Protein AF-A0A1V5AS42-F1 (afdb_monomer)

Mean predicted aligned error: 13.85 Å

Solvent-accessible surface area (backbone atoms only — not comparable to full-atom values): 22667 Å² total; per-residue (Å²): 139,63,85,65,64,67,55,50,59,57,48,53,51,51,54,56,49,44,66,59,51,74,73,72,78,83,86,82,83,91,78,86,84,80,90,78,84,86,80,86,88,80,90,75,80,74,76,78,66,80,79,91,78,60,49,42,35,42,33,44,45,57,43,41,49,28,40,27,33,43,39,37,43,82,90,42,30,35,34,40,31,23,5,22,56,87,30,7,66,55,49,45,51,52,40,50,76,68,71,49,76,48,31,61,31,37,35,36,24,42,71,50,51,33,26,42,24,4,38,48,46,31,66,74,74,37,56,57,63,27,38,37,28,37,71,69,86,63,91,47,71,61,44,50,53,39,53,50,50,35,59,78,66,70,37,50,75,43,65,48,45,48,78,41,71,54,86,84,45,99,70,44,48,34,34,28,67,20,19,57,96,75,66,62,86,89,46,64,40,37,26,9,31,20,38,39,41,34,30,78,79,41,30,34,34,41,27,48,36,24,24,50,71,33,43,52,55,48,69,74,43,94,66,87,58,62,19,47,32,28,42,39,17,43,32,24,30,71,63,15,63,45,67,72,50,42,63,54,24,54,29,51,32,32,39,27,42,28,21,73,87,45,92,83,57,51,56,21,73,65,24,56,48,38,42,49,73,63,61,25,50,77,47,38,21,57,69,20,32,38,35,36,41,39,25,70,26,59,41,39,36,56,44,44,70,33,74,81,57,66,75,71,54,65,54,73,88,53,59,38,50,30,62,74,47,76,33,49,61,24,87,76,58,39,80,82,30,31,67,44,20,36,42,27,40,28,23,76,30,92,54,63,42,77,46,44,58,16,29,39,17,47,78,86,68,49,74,76,39,67,40,57,94,43,71,46,40,45,69,30,54,36,35,41,24,41,13,73,75,77,71,56,95,47,36,40,51,66,58,41,92,59,69,85,55,51,72,86,79,49,30,47,33,33,24,42,73,85,68,47,78,50,27,68,46,107

pLDDT: mean 84.41, std 20.63, range [27.09, 98.94]

Radius of gyration: 25.73 Å; Cα contacts (8 Å, |Δi|>4): 982; chains: 1; bounding box: 55×68×89 Å

Secondary structure (DSSP, 8-state):
--TTHHHHHHHHHHHHHHHHHTTS-------PPPP-PPPP-----------TTPPEEEEE---SSS--EEEEETTEEEEE---SGGGHHHHHHHHHHTT-S-BSEEEE-SS-HHHHTTHHHHHHHS-BS-EEE------SHHHHHHHHHHHHTT--EEE--TT-EEEEETTEEEEEEES-SS--SS-SGGG--EEEEEETTEEEEE-TT--HHHHHHHHTSSS----SEEEPGGGG-TTS--HHHHHHH--SEEEE---TT-TT-PSPHHHHHHHHHHT-EEEEHHHHSSEEEEE-SS-EEEEESSSPPPP------S-SEEEEEEE-S-SS-TTT-GGG-EEEEEE-SSS-EE-TT-EEE-TT--EEEE--S-EE-TT-EEEEESS-----SSEEE---SS--S-TTT--EEEE-TTS-EEEEE-

Sequence (426 aa):
MGQGEVSVIARVAFIILFVIAAALSGCVENQAPQSNSVQKDDISAISHAANPADNLTVHFVDVGQGDSILVQFAGKNILVDGGESDMGSRVVSYLKSHNVSSLDLVVSTHPHSDHIGGLVAVLKSIPVRQVLDSGEPHISQTFENFLTLIEQKDIPFKVAKRGQVINLDPLLKIEVLNPPKAHFKDDLNDNSVVLRVTYGNVSFLLTGDAEKEAENSLLSSNYGLDSDVLKVGHHGSSSSSTSAFLQVVSPEVSVIEVGKGNDYGHPSSATLKALKNAGSAVYRTDLNGNIVVTTDGTNYFVTVQKGTAAPIVTPTPTALVSISATQFNAPGDDRANLNGEWVRVTNSGLRPIVIASWTLSDDSNQPVYEFPQFTLGSGASVTVFTGKGRDSADKLYMGRSSPIWNNDHDTAILKDVNGRIVSQRS

Structure (mmCIF, N/CA/C/O backbone):
data_AF-A0A1V5AS42-F1
#
_entry.id   AF-A0A1V5AS42-F1
#
loop_
_atom_site.group_PDB
_atom_site.id
_atom_site.type_symbol
_atom_site.label_atom_id
_atom_site.label_alt_id
_atom_site.label_comp_id
_atom_site.label_asym_id
_atom_site.label_entity_id
_atom_site.label_seq_id
_atom_site.pdbx_PDB_ins_code
_atom_site.Cartn_x
_atom_site.Cartn_y
_atom_site.Cartn_z
_atom_site.occupancy
_atom_site.B_iso_or_equiv
_atom_site.auth_seq_id
_atom_site.auth_comp_id
_atom_site.auth_asym_id
_atom_site.auth_atom_id
_atom_site.pdbx_PDB_model_num
ATOM 1 N N . MET A 1 1 ? -6.551 9.593 47.734 1.00 43.94 1 MET A N 1
ATOM 2 C CA . MET A 1 1 ? -5.957 8.703 46.716 1.00 43.94 1 MET A CA 1
ATOM 3 C C . MET A 1 1 ? -6.885 7.512 46.599 1.00 43.94 1 MET A C 1
ATOM 5 O O . MET A 1 1 ? -7.015 6.752 47.550 1.00 43.94 1 MET A O 1
ATOM 9 N N . GLY A 1 2 ? -7.731 7.547 45.571 1.00 35.97 2 GLY A N 1
ATOM 10 C CA . GLY A 1 2 ? -8.994 6.813 45.517 1.00 35.97 2 GLY A CA 1
ATOM 11 C C . GLY A 1 2 ? -8.848 5.419 44.920 1.00 35.97 2 GLY A C 1
ATOM 12 O O . GLY A 1 2 ? -8.007 5.187 44.059 1.00 35.97 2 GLY A O 1
ATOM 13 N N . GLN A 1 3 ? -9.733 4.515 45.336 1.00 33.62 3 GLN A N 1
ATOM 14 C CA . GLN A 1 3 ? -9.816 3.112 44.907 1.00 33.62 3 GLN A CA 1
ATOM 15 C C . GLN A 1 3 ? -10.005 2.890 43.384 1.00 33.62 3 GLN A C 1
ATOM 17 O O . GLN A 1 3 ? -10.060 1.747 42.943 1.00 33.62 3 GLN A O 1
ATOM 22 N N . GLY A 1 4 ? -10.071 3.954 42.575 1.00 33.25 4 GLY A N 1
ATOM 23 C CA . GLY A 1 4 ? -10.136 3.887 41.112 1.00 33.25 4 GLY A CA 1
ATOM 24 C C . GLY A 1 4 ? -8.785 3.649 40.425 1.00 33.25 4 GLY A C 1
ATOM 25 O O . GLY A 1 4 ? -8.743 2.926 39.436 1.00 33.25 4 GLY A O 1
ATOM 26 N N . GLU A 1 5 ? -7.673 4.167 40.958 1.00 38.62 5 GLU A N 1
ATOM 27 C CA . GLU A 1 5 ? -6.349 4.047 40.305 1.00 38.62 5 GLU A CA 1
ATOM 28 C C . GLU A 1 5 ? -5.779 2.621 40.386 1.00 38.62 5 GLU A C 1
ATOM 30 O O . GLU A 1 5 ? -5.150 2.135 39.448 1.00 38.62 5 GLU A O 1
ATOM 35 N N . VAL A 1 6 ? -6.083 1.896 41.467 1.00 38.84 6 VAL A N 1
ATOM 36 C CA . VAL A 1 6 ? -5.658 0.496 41.653 1.00 38.84 6 VAL A CA 1
ATOM 37 C C . VAL A 1 6 ? -6.405 -0.456 40.698 1.00 38.84 6 VAL A C 1
ATOM 39 O O . VAL A 1 6 ? -5.880 -1.507 40.337 1.00 38.84 6 VAL A O 1
ATOM 42 N N . SER A 1 7 ? -7.601 -0.078 40.223 1.00 46.75 7 SER A N 1
ATOM 43 C CA . SER A 1 7 ? -8.402 -0.893 39.296 1.00 46.75 7 SER A CA 1
ATOM 44 C C . SER A 1 7 ? -7.942 -0.799 37.839 1.00 46.75 7 SER A C 1
ATOM 46 O O . SER A 1 7 ? -8.208 -1.728 37.079 1.00 46.75 7 SER A O 1
ATOM 48 N N . VAL A 1 8 ? -7.307 0.300 37.426 1.00 42.72 8 VAL A N 1
ATOM 49 C CA . VAL A 1 8 ? -6.872 0.495 36.031 1.00 42.72 8 VAL A CA 1
ATOM 50 C C . VAL A 1 8 ? -5.552 -0.234 35.788 1.00 42.72 8 VAL A C 1
ATOM 52 O O . VAL A 1 8 ? -5.461 -1.036 34.864 1.00 42.72 8 VAL A O 1
ATOM 55 N N . ILE A 1 9 ? -4.584 -0.092 36.700 1.00 45.53 9 ILE A N 1
ATOM 56 C CA . ILE A 1 9 ? -3.280 -0.772 36.613 1.00 45.53 9 ILE A CA 1
ATOM 57 C C . ILE A 1 9 ? -3.443 -2.304 36.618 1.00 45.53 9 ILE A C 1
ATOM 59 O O . ILE A 1 9 ? -2.766 -3.002 35.867 1.00 45.53 9 ILE A O 1
ATOM 63 N N . ALA A 1 10 ? -4.387 -2.839 37.400 1.00 38.91 10 ALA A N 1
ATOM 64 C CA . ALA A 1 10 ? -4.675 -4.275 37.429 1.00 38.91 10 ALA A CA 1
ATOM 65 C C . ALA A 1 10 ? -5.342 -4.797 36.139 1.00 38.91 10 ALA A C 1
ATOM 67 O O . ALA A 1 10 ? -5.111 -5.944 35.760 1.00 38.91 10 ALA A O 1
ATOM 68 N N . ARG A 1 11 ? -6.142 -3.968 35.449 1.00 50.03 11 ARG A N 1
ATOM 69 C CA . ARG A 1 11 ? -6.795 -4.321 34.174 1.00 50.03 11 ARG A CA 1
ATOM 70 C C . ARG A 1 11 ? -5.827 -4.235 32.998 1.00 50.03 11 ARG A C 1
ATOM 72 O O . ARG A 1 11 ? -5.788 -5.155 32.193 1.00 50.03 11 ARG A O 1
ATOM 79 N N . VAL A 1 12 ? -4.981 -3.206 32.962 1.00 47.94 12 VAL A N 1
ATOM 80 C CA . VAL A 1 12 ? -3.913 -3.060 31.960 1.00 47.94 12 VAL A CA 1
ATOM 81 C C . VAL A 1 12 ? -2.881 -4.181 32.101 1.00 47.94 12 VAL A C 1
ATOM 83 O O . VAL A 1 12 ? -2.495 -4.781 31.104 1.00 47.94 12 VAL A O 1
ATOM 86 N N . ALA A 1 13 ? -2.512 -4.561 33.329 1.00 47.81 13 ALA A N 1
ATOM 87 C CA . ALA A 1 13 ? -1.644 -5.715 33.559 1.00 47.81 13 ALA A CA 1
ATOM 88 C C . ALA A 1 13 ? -2.272 -7.031 33.067 1.00 47.81 13 ALA A C 1
ATOM 90 O O . ALA A 1 13 ? -1.556 -7.848 32.501 1.00 47.81 13 ALA A O 1
ATOM 91 N N . PHE A 1 14 ? -3.588 -7.230 33.226 1.00 47.56 14 PHE A N 1
ATOM 92 C CA . PHE A 1 14 ? -4.296 -8.417 32.723 1.00 47.56 14 PHE A CA 1
ATOM 93 C C . PHE A 1 14 ? -4.401 -8.445 31.192 1.00 47.56 14 PHE A C 1
ATOM 95 O O . PHE A 1 14 ? -4.212 -9.500 30.590 1.00 47.56 14 PHE A O 1
ATOM 102 N N . ILE A 1 15 ? -4.645 -7.291 30.565 1.00 50.91 15 ILE A N 1
ATOM 103 C CA . ILE A 1 15 ? -4.723 -7.143 29.105 1.00 50.91 15 ILE A CA 1
ATOM 104 C C . ILE A 1 15 ? -3.337 -7.355 28.469 1.00 50.91 15 ILE A C 1
ATOM 106 O O . ILE A 1 15 ? -3.217 -8.117 27.512 1.00 50.91 15 ILE A O 1
ATOM 110 N N . ILE A 1 16 ? -2.267 -6.802 29.058 1.00 48.16 16 ILE A N 1
ATOM 111 C CA . ILE A 1 16 ? -0.875 -7.049 28.630 1.00 48.16 16 ILE A CA 1
ATOM 112 C C . ILE A 1 16 ? -0.485 -8.524 28.839 1.00 48.16 16 ILE A C 1
ATOM 114 O O . ILE A 1 16 ? 0.155 -9.120 27.970 1.00 48.16 16 ILE A O 1
ATOM 118 N N . LEU A 1 17 ? -0.913 -9.159 29.940 1.00 44.44 17 LEU A N 1
ATOM 119 C CA . LEU A 1 17 ? -0.687 -10.594 30.165 1.00 44.44 17 LEU A CA 1
ATOM 120 C C . LEU A 1 17 ? -1.389 -11.464 29.107 1.00 44.44 17 LEU A C 1
ATOM 122 O O . LEU A 1 17 ? -0.893 -12.541 28.777 1.00 44.44 17 LEU A O 1
ATOM 126 N N . PHE A 1 18 ? -2.516 -11.005 28.552 1.00 47.75 18 PHE A N 1
ATOM 127 C CA . PHE A 1 18 ? -3.263 -11.732 27.525 1.00 47.75 18 PHE A CA 1
ATOM 128 C C . PHE A 1 18 ? -2.613 -11.643 26.137 1.00 47.75 18 PHE A C 1
ATOM 130 O O . PHE A 1 18 ? -2.612 -12.640 25.413 1.00 47.75 18 PHE A O 1
ATOM 137 N N . VAL A 1 19 ? -1.967 -10.518 25.797 1.00 47.06 19 VAL A N 1
ATOM 138 C CA . VAL A 1 19 ? -1.119 -10.417 24.588 1.00 47.06 19 VAL A CA 1
ATOM 139 C C . VAL A 1 19 ? 0.030 -11.433 24.651 1.00 47.06 19 VAL A C 1
ATOM 141 O O . VAL A 1 19 ? 0.346 -12.083 23.655 1.00 47.06 19 VAL A O 1
ATOM 144 N N . ILE A 1 20 ? 0.583 -11.670 25.846 1.00 44.34 20 ILE A N 1
ATOM 145 C CA . ILE A 1 20 ? 1.614 -12.694 26.078 1.00 44.34 20 ILE A CA 1
ATOM 146 C C . ILE A 1 20 ? 1.019 -14.119 26.046 1.00 44.34 20 ILE A C 1
ATOM 148 O O . ILE A 1 20 ? 1.630 -15.032 25.488 1.00 44.34 20 ILE A O 1
ATOM 152 N N . ALA A 1 21 ? -0.183 -14.339 26.592 1.00 38.66 21 ALA A N 1
ATOM 153 C CA . ALA A 1 21 ? -0.819 -15.662 26.648 1.00 38.66 21 ALA A CA 1
ATOM 154 C C . ALA A 1 21 ? -1.347 -16.157 25.285 1.00 38.66 21 ALA A C 1
ATOM 156 O O . ALA A 1 21 ? -1.275 -17.353 24.991 1.00 38.66 21 ALA A O 1
ATOM 157 N N . ALA A 1 22 ? -1.807 -15.256 24.411 1.00 43.84 22 ALA A N 1
ATOM 158 C CA . ALA A 1 22 ? -2.235 -15.592 23.049 1.00 43.84 22 ALA A CA 1
ATOM 159 C C . ALA A 1 22 ? -1.076 -16.068 22.142 1.00 43.84 22 ALA A C 1
ATOM 161 O O . ALA A 1 22 ? -1.319 -16.628 21.070 1.00 43.84 22 ALA A O 1
ATOM 162 N N . ALA A 1 23 ? 0.182 -15.903 22.574 1.00 43.56 23 ALA A N 1
ATOM 163 C CA . ALA A 1 23 ? 1.375 -16.350 21.856 1.00 43.56 23 ALA A CA 1
ATOM 164 C C . ALA A 1 23 ? 1.812 -17.798 22.172 1.00 43.56 23 ALA A C 1
ATOM 166 O O . ALA A 1 23 ? 2.726 -18.297 21.513 1.00 43.56 23 ALA A O 1
ATOM 167 N N . LEU A 1 24 ? 1.188 -18.491 23.139 1.00 36.09 24 LEU A N 1
ATOM 168 C CA . LEU A 1 24 ? 1.712 -19.761 23.681 1.00 36.09 24 LEU A CA 1
ATOM 169 C C . LEU A 1 24 ? 0.780 -20.985 23.612 1.00 36.09 24 LEU A C 1
ATOM 171 O O . LEU A 1 24 ? 1.197 -22.067 24.020 1.00 36.09 24 LEU A O 1
ATOM 175 N N . SER A 1 25 ? -0.420 -20.885 23.036 1.00 38.59 25 SER A N 1
ATOM 176 C CA . SER A 1 25 ? -1.342 -22.032 22.939 1.00 38.59 25 SER A CA 1
ATOM 177 C C . SER A 1 25 ? -1.680 -22.371 21.491 1.00 38.59 25 SER A C 1
ATOM 179 O O . SER A 1 25 ? -2.614 -21.831 20.904 1.00 38.59 25 SER A O 1
ATOM 181 N N . GLY A 1 26 ? -0.903 -23.290 20.919 1.00 35.97 26 GLY A N 1
ATOM 182 C CA . GLY A 1 26 ? -1.102 -23.817 19.571 1.00 35.97 26 GLY A CA 1
ATOM 183 C C . GLY A 1 26 ? -0.400 -25.154 19.354 1.00 35.97 26 GLY A C 1
ATOM 184 O O . GLY A 1 26 ? 0.320 -25.304 18.376 1.00 35.97 26 GLY A O 1
ATOM 185 N N . CYS A 1 27 ? -0.586 -26.110 20.266 1.00 33.44 27 CYS A N 1
ATOM 186 C CA . CYS A 1 27 ? -0.251 -27.515 20.037 1.00 33.44 27 CYS A CA 1
ATOM 187 C C . CYS A 1 27 ? -1.542 -28.329 20.129 1.00 33.44 27 CYS A C 1
ATOM 189 O O . CYS A 1 27 ? -2.060 -28.522 21.226 1.00 33.44 27 CYS A O 1
ATOM 191 N N . VAL A 1 28 ? -2.054 -28.801 18.992 1.00 35.50 28 VAL A N 1
ATOM 192 C CA . VAL A 1 28 ? -2.983 -29.936 18.947 1.00 35.50 28 VAL A CA 1
ATOM 193 C C . VAL A 1 28 ? -2.530 -30.884 17.842 1.00 35.50 28 VAL A C 1
ATOM 195 O O . VAL A 1 28 ? -2.036 -30.482 16.792 1.00 35.50 28 VAL A O 1
ATOM 198 N N . GLU A 1 29 ? -2.642 -32.152 18.198 1.00 30.98 29 GLU A N 1
ATOM 199 C CA . GLU A 1 29 ? -1.989 -33.344 17.693 1.00 30.98 29 GLU A CA 1
ATOM 200 C C . GLU A 1 29 ? -2.664 -33.911 16.434 1.00 30.98 29 GLU A C 1
ATOM 202 O O . GLU A 1 29 ? -3.887 -33.901 16.293 1.00 30.98 29 GLU A O 1
ATOM 207 N N . ASN A 1 30 ? -1.834 -34.397 15.507 1.00 31.58 30 ASN A N 1
ATOM 208 C CA . ASN A 1 30 ? -2.227 -34.990 14.230 1.00 31.58 30 ASN A CA 1
ATOM 209 C C . ASN A 1 30 ? -2.940 -36.337 14.422 1.00 31.58 30 ASN A C 1
ATOM 211 O O . ASN A 1 30 ? -2.377 -37.257 15.014 1.00 31.58 30 ASN A O 1
ATOM 215 N N . GLN A 1 31 ? -4.098 -36.511 13.782 1.00 29.38 31 GLN A N 1
ATOM 216 C CA . GLN A 1 31 ? -4.595 -37.832 13.391 1.00 29.38 31 GLN A CA 1
ATOM 217 C C . GLN A 1 31 ? -4.748 -37.904 11.870 1.00 29.38 31 GLN A C 1
ATOM 219 O O . GLN A 1 31 ? -5.350 -37.036 11.242 1.00 29.38 31 GLN A O 1
ATOM 224 N N . ALA A 1 32 ? -4.153 -38.943 11.285 1.00 31.83 32 ALA A N 1
ATOM 225 C CA . ALA A 1 32 ? -4.160 -39.214 9.853 1.00 31.83 32 ALA A CA 1
ATOM 226 C C . ALA A 1 32 ? -5.548 -39.680 9.369 1.00 31.83 32 ALA A C 1
ATOM 228 O O . ALA A 1 32 ? -6.155 -40.522 10.037 1.00 31.83 32 ALA A O 1
ATOM 229 N N . PRO A 1 33 ? -6.033 -39.248 8.190 1.00 31.05 33 PRO A N 1
ATOM 230 C CA . PRO A 1 33 ? -7.184 -39.874 7.563 1.00 31.05 33 PRO A CA 1
ATOM 231 C C . PRO A 1 33 ? -6.770 -41.051 6.674 1.00 31.05 33 PRO A C 1
ATOM 233 O O . PRO A 1 33 ? -5.814 -40.987 5.899 1.00 31.05 33 PRO A O 1
ATOM 236 N N . GLN A 1 34 ? -7.536 -42.131 6.806 1.00 27.09 34 GLN A N 1
ATOM 237 C CA . GLN A 1 34 ? -7.443 -43.354 6.023 1.00 27.09 34 GLN A CA 1
ATOM 238 C C . GLN A 1 34 ? -7.807 -43.145 4.547 1.00 27.09 34 GLN A C 1
ATOM 240 O O . GLN A 1 34 ? -8.656 -42.328 4.193 1.00 27.09 34 GLN A O 1
ATOM 245 N N . SER A 1 35 ? -7.173 -43.957 3.702 1.00 29.48 35 SER A N 1
ATOM 246 C CA . SER A 1 35 ? -7.423 -44.089 2.271 1.00 29.48 35 SER A CA 1
ATOM 247 C C . SER A 1 35 ? -8.851 -44.539 1.972 1.00 29.48 35 SER A C 1
ATOM 249 O O . SER A 1 35 ? -9.270 -45.579 2.477 1.00 29.48 35 SER A O 1
ATOM 251 N N . ASN A 1 36 ? -9.537 -43.851 1.060 1.00 28.59 36 ASN A N 1
ATOM 252 C CA . ASN A 1 36 ? -10.629 -44.439 0.293 1.00 28.59 36 ASN A CA 1
ATOM 253 C C . ASN A 1 36 ? -10.510 -44.058 -1.186 1.00 28.59 36 ASN A C 1
ATOM 255 O O . ASN A 1 36 ? -10.116 -42.953 -1.551 1.00 28.59 36 ASN A O 1
ATOM 259 N N . SER A 1 37 ? -10.789 -45.063 -2.004 1.00 28.92 37 SER A N 1
ATOM 260 C CA . SER A 1 37 ? -10.569 -45.194 -3.439 1.00 28.92 37 SER A CA 1
ATOM 261 C C . SER A 1 37 ? -11.305 -44.164 -4.296 1.00 28.92 37 SER A C 1
ATOM 263 O O . SER A 1 37 ? -12.504 -43.953 -4.135 1.00 28.92 37 SER A O 1
ATOM 265 N N . VAL A 1 38 ? -10.584 -43.614 -5.274 1.00 28.14 38 VAL A N 1
ATOM 266 C CA . VAL A 1 38 ? -11.088 -42.739 -6.340 1.00 28.14 38 VAL A CA 1
ATOM 267 C C . VAL A 1 38 ? -11.953 -43.545 -7.313 1.00 28.14 38 VAL A C 1
ATOM 269 O O . VAL A 1 38 ? -11.453 -44.460 -7.969 1.00 28.14 38 VAL A O 1
ATOM 272 N N . GLN A 1 39 ? -13.230 -43.179 -7.444 1.00 28.38 39 GLN A N 1
ATOM 273 C CA . GLN A 1 39 ? -14.024 -43.500 -8.629 1.00 28.38 39 GLN A CA 1
ATOM 274 C C . GLN A 1 39 ? -13.861 -42.367 -9.649 1.00 28.38 39 GLN A C 1
ATOM 276 O O . GLN A 1 39 ? -14.034 -41.193 -9.332 1.00 28.38 39 GLN A O 1
ATOM 281 N N . LYS A 1 40 ? -13.447 -42.763 -10.855 1.00 34.66 40 LYS A N 1
ATOM 282 C CA . LYS A 1 40 ? -13.409 -41.963 -12.081 1.00 34.66 40 LYS A CA 1
ATOM 283 C C . LYS A 1 40 ? -14.827 -41.541 -12.486 1.00 34.66 40 LYS A C 1
ATOM 285 O O . LYS A 1 40 ? -15.755 -42.306 -12.252 1.00 34.66 40 LYS A O 1
ATOM 290 N N . ASP A 1 41 ? -14.886 -40.393 -13.163 1.00 31.12 41 ASP A N 1
ATOM 291 C CA . ASP A 1 41 ? -15.966 -39.872 -14.025 1.00 31.12 41 ASP A CA 1
ATOM 292 C C . ASP A 1 41 ? -16.677 -38.626 -13.464 1.00 31.12 41 ASP A C 1
ATOM 294 O O . ASP A 1 41 ? -17.671 -38.708 -12.757 1.00 31.12 41 ASP A O 1
ATOM 298 N N . ASP A 1 42 ? -16.086 -37.453 -13.723 1.00 28.92 42 ASP A N 1
ATOM 299 C CA . ASP A 1 42 ? -16.670 -36.420 -14.599 1.00 28.92 42 ASP A CA 1
ATOM 300 C C . ASP A 1 42 ? -15.763 -35.180 -14.602 1.00 28.92 42 ASP A C 1
ATOM 302 O O . ASP A 1 42 ? -15.868 -34.249 -13.803 1.00 28.92 42 ASP A O 1
ATOM 306 N N . ILE A 1 43 ? -14.808 -35.191 -15.534 1.00 36.59 43 ILE A N 1
ATOM 307 C CA . ILE A 1 43 ? -13.952 -34.049 -15.855 1.00 36.59 43 ILE A CA 1
ATOM 308 C C . ILE A 1 43 ? -14.743 -33.155 -16.815 1.00 36.59 43 ILE A C 1
ATOM 310 O O . ILE A 1 43 ? -14.474 -33.108 -18.012 1.00 36.59 43 ILE A O 1
ATOM 314 N N . SER A 1 44 ? -15.729 -32.429 -16.293 1.00 31.20 44 SER A N 1
ATOM 315 C CA . SER A 1 44 ? -16.137 -31.164 -16.900 1.00 31.20 44 SER A CA 1
ATOM 316 C C . SER A 1 44 ? -15.293 -30.077 -16.250 1.00 31.20 44 SER A C 1
ATOM 318 O O . SER A 1 44 ? -15.633 -29.542 -15.194 1.00 31.20 44 SER A O 1
ATOM 320 N N . ALA A 1 45 ? -14.142 -29.807 -16.861 1.00 35.19 45 ALA A N 1
ATOM 321 C CA . ALA A 1 45 ? -13.315 -28.656 -16.556 1.00 35.19 45 ALA A CA 1
ATOM 322 C C . ALA A 1 45 ? -14.143 -27.381 -16.776 1.00 35.19 45 ALA A C 1
ATOM 324 O O . ALA A 1 45 ? -14.202 -26.835 -17.874 1.00 35.19 45 ALA A O 1
ATOM 325 N N . ILE A 1 46 ? -14.802 -26.911 -15.718 1.00 32.53 46 ILE A N 1
ATOM 326 C CA . ILE A 1 46 ? -15.268 -25.535 -15.637 1.00 32.53 46 ILE A CA 1
ATOM 327 C C . ILE A 1 46 ? -14.001 -24.723 -15.406 1.00 32.53 46 ILE A C 1
ATOM 329 O O . ILE A 1 46 ? -13.553 -24.537 -14.275 1.00 32.53 46 ILE A O 1
ATOM 333 N N . SER A 1 47 ? -13.394 -24.284 -16.505 1.00 31.62 47 SER A N 1
ATOM 334 C CA . SER A 1 47 ? -12.503 -23.138 -16.502 1.00 31.62 47 SER A CA 1
ATOM 335 C C . SER A 1 47 ? -13.254 -21.978 -15.846 1.00 31.62 47 SER A C 1
ATOM 337 O O . SER A 1 47 ? -14.044 -21.295 -16.497 1.00 31.62 47 SER A O 1
ATOM 339 N N . HIS A 1 48 ? -13.038 -21.762 -14.550 1.00 32.78 48 HIS A N 1
ATOM 340 C CA . HIS A 1 48 ? -13.308 -20.474 -13.925 1.00 32.78 48 HIS A CA 1
ATOM 341 C C . HIS A 1 48 ? -12.257 -19.500 -14.461 1.00 32.78 48 HIS A C 1
ATOM 343 O O . HIS A 1 48 ? -11.276 -19.173 -13.800 1.00 32.78 48 HIS A O 1
ATOM 349 N N . ALA A 1 49 ? -12.443 -19.084 -15.714 1.00 33.84 49 ALA A N 1
ATOM 350 C CA . ALA A 1 49 ? -11.965 -17.789 -16.147 1.00 33.84 49 ALA A CA 1
ATOM 351 C C . ALA A 1 49 ? -12.578 -16.766 -15.182 1.00 33.84 49 ALA A C 1
ATOM 353 O O . ALA A 1 49 ? -13.777 -16.834 -14.898 1.00 33.84 49 ALA A O 1
ATOM 354 N N . ALA A 1 50 ? -11.738 -15.900 -14.615 1.00 31.16 50 ALA A N 1
ATOM 355 C CA . ALA A 1 50 ? -12.149 -14.847 -13.699 1.00 31.16 50 ALA A CA 1
ATOM 356 C C . ALA A 1 50 ? -13.381 -14.122 -14.254 1.00 31.16 50 ALA A C 1
ATOM 358 O O . ALA A 1 50 ? -13.386 -13.724 -15.418 1.00 31.16 50 ALA A O 1
ATOM 359 N N . ASN A 1 51 ? -14.423 -13.963 -13.441 1.00 36.75 51 ASN A N 1
ATOM 360 C CA . ASN A 1 51 ? -15.512 -13.070 -13.800 1.00 36.75 51 ASN A CA 1
ATOM 361 C C . ASN A 1 51 ? -14.999 -11.638 -13.526 1.00 36.75 51 ASN A C 1
ATOM 363 O O . ASN A 1 51 ? -14.837 -11.300 -12.353 1.00 36.75 51 ASN A O 1
ATOM 367 N N . PRO A 1 52 ? -14.678 -10.805 -14.537 1.00 44.19 52 PRO A N 1
ATOM 368 C CA . PRO A 1 52 ? -13.972 -9.530 -14.358 1.00 44.19 52 PRO A CA 1
ATOM 369 C C . PRO A 1 52 ? -14.928 -8.392 -13.947 1.00 44.19 52 PRO A C 1
ATOM 371 O O . PRO A 1 52 ? -14.948 -7.329 -14.561 1.00 44.19 52 PRO A O 1
ATOM 374 N N . ALA A 1 53 ? -15.796 -8.624 -12.959 1.00 55.50 53 ALA A N 1
ATOM 375 C CA . ALA A 1 53 ? -16.862 -7.679 -12.610 1.00 55.50 53 ALA A CA 1
ATOM 376 C C . ALA A 1 53 ? -16.551 -6.786 -11.397 1.00 55.50 53 ALA A C 1
ATOM 378 O O . ALA A 1 53 ? -17.104 -5.690 -11.312 1.00 55.50 53 ALA A O 1
ATOM 379 N N . ASP A 1 54 ? -15.672 -7.214 -10.486 1.00 77.19 54 ASP A N 1
ATOM 380 C CA . ASP A 1 54 ? -15.379 -6.460 -9.268 1.00 77.19 54 ASP A CA 1
ATOM 381 C C . ASP A 1 54 ? -14.045 -5.719 -9.383 1.00 77.19 54 ASP A C 1
ATOM 383 O O . ASP A 1 54 ? -12.978 -6.314 -9.551 1.00 77.19 54 ASP A O 1
ATOM 387 N N . ASN A 1 55 ? -14.116 -4.394 -9.275 1.00 92.00 55 ASN A N 1
ATOM 388 C CA . ASN A 1 55 ? -12.933 -3.560 -9.126 1.00 92.00 55 ASN A CA 1
ATOM 389 C C . ASN A 1 55 ? -12.435 -3.627 -7.677 1.00 92.00 55 ASN A C 1
ATOM 391 O O . ASN A 1 55 ? -13.232 -3.615 -6.736 1.00 92.00 55 ASN A O 1
ATOM 395 N N . LEU A 1 56 ? -11.115 -3.616 -7.497 1.00 97.00 56 LEU A N 1
ATOM 396 C CA . LEU A 1 56 ? -10.496 -3.272 -6.219 1.00 97.00 56 LEU A CA 1
ATOM 397 C C . LEU A 1 56 ? -10.423 -1.747 -6.125 1.00 97.00 56 LEU A C 1
ATOM 399 O O . LEU A 1 56 ? -9.852 -1.099 -7.006 1.00 97.00 56 LEU A O 1
ATOM 403 N N . THR A 1 57 ? -10.972 -1.174 -5.056 1.00 98.19 57 THR A N 1
ATOM 404 C CA . THR A 1 57 ? -10.809 0.248 -4.735 1.00 98.19 57 THR A CA 1
ATOM 405 C C . THR A 1 57 ? -10.043 0.415 -3.429 1.00 98.19 57 THR A C 1
ATOM 407 O O . THR A 1 57 ? -10.358 -0.205 -2.414 1.00 98.19 57 THR A O 1
ATOM 410 N N . VAL A 1 58 ? -9.018 1.265 -3.454 1.00 98.81 58 VAL A N 1
ATOM 411 C CA . VAL A 1 58 ? -8.210 1.637 -2.287 1.00 98.81 58 VAL A CA 1
ATOM 412 C C . VAL A 1 58 ? -8.345 3.139 -2.085 1.00 98.81 58 VAL A C 1
ATOM 414 O O . VAL A 1 58 ? -7.921 3.935 -2.925 1.00 98.81 58 VAL A O 1
ATOM 417 N N . HIS A 1 59 ? -8.987 3.519 -0.988 1.00 98.81 59 HIS A N 1
ATOM 418 C CA . HIS A 1 59 ? -9.328 4.890 -0.639 1.00 98.81 59 HIS A CA 1
ATOM 419 C C . HIS A 1 59 ? -8.403 5.362 0.476 1.00 98.81 59 HIS A C 1
ATOM 421 O O . HIS A 1 59 ? -8.501 4.857 1.586 1.00 98.81 59 HIS A O 1
ATOM 427 N N . PHE A 1 60 ? -7.567 6.351 0.196 1.00 98.88 60 PHE A N 1
ATOM 428 C CA . PHE A 1 60 ? -6.758 7.067 1.177 1.00 98.88 60 PHE A CA 1
ATOM 429 C C . PHE A 1 60 ? -7.564 8.282 1.641 1.00 98.88 60 PHE A C 1
ATOM 431 O O . PHE A 1 60 ? -7.806 9.219 0.864 1.00 98.88 60 PHE A O 1
ATOM 438 N N . VAL A 1 61 ? -8.089 8.217 2.861 1.00 98.75 61 VAL A N 1
ATOM 439 C CA . VAL A 1 61 ? -9.080 9.167 3.367 1.00 98.75 61 VAL A CA 1
ATOM 440 C C . VAL A 1 61 ? -8.363 10.375 3.964 1.00 98.75 61 VAL A C 1
ATOM 442 O O . VAL A 1 61 ? -7.498 10.251 4.818 1.00 98.75 61 VAL A O 1
ATOM 445 N N . ASP A 1 62 ? -8.759 11.581 3.554 1.00 98.31 62 ASP A N 1
ATOM 446 C CA . ASP A 1 62 ? -8.264 12.833 4.136 1.00 98.31 62 ASP A CA 1
ATOM 447 C C . ASP A 1 62 ? -8.810 12.992 5.563 1.00 98.31 62 ASP A C 1
ATOM 449 O O . ASP A 1 62 ? -9.885 13.568 5.778 1.00 98.31 62 ASP A O 1
ATOM 453 N N . VAL A 1 63 ? -8.058 12.449 6.520 1.00 98.19 63 VAL A N 1
ATOM 454 C CA . VAL A 1 63 ? -8.234 12.571 7.973 1.00 98.19 63 VAL A CA 1
ATOM 455 C C . VAL A 1 63 ? -7.303 13.632 8.571 1.00 98.19 63 VAL A C 1
ATOM 457 O O . VAL A 1 63 ? -7.083 13.666 9.772 1.00 98.19 63 VAL A O 1
ATOM 460 N N . GLY A 1 64 ? -6.757 14.545 7.763 1.00 96.12 64 GLY A N 1
ATOM 461 C CA . GLY A 1 64 ? -5.726 15.462 8.243 1.00 96.12 64 GLY A CA 1
ATOM 462 C C . GLY A 1 64 ? -4.411 14.728 8.504 1.00 96.12 64 GLY A C 1
ATOM 463 O O . GLY A 1 64 ? -3.896 14.080 7.598 1.00 96.12 64 GLY A O 1
ATOM 464 N N . GLN A 1 65 ? -3.840 14.897 9.698 1.00 95.69 65 GLN A N 1
ATOM 465 C CA . GLN A 1 65 ? -2.640 14.163 10.099 1.00 95.69 65 GLN A CA 1
ATOM 466 C C . GLN A 1 65 ? -3.037 12.760 10.575 1.00 95.69 65 GLN A C 1
ATOM 468 O O . GLN A 1 65 ? -3.941 12.640 11.401 1.00 95.69 65 GLN A O 1
ATOM 473 N N . GLY A 1 66 ? -2.375 11.737 10.036 1.00 97.06 66 GLY A N 1
ATOM 474 C CA . GLY A 1 66 ? -2.689 10.333 10.288 1.00 97.06 66 GLY A CA 1
ATOM 475 C C . GLY A 1 66 ? -3.074 9.562 9.030 1.00 97.06 66 GLY A C 1
ATOM 476 O O . GLY A 1 66 ? -3.185 10.137 7.943 1.00 97.06 66 GLY A O 1
ATOM 477 N N . ASP A 1 67 ? -3.313 8.266 9.209 1.00 98.75 67 ASP A N 1
ATOM 478 C CA . ASP A 1 67 ? -3.667 7.331 8.139 1.00 98.75 67 ASP A CA 1
ATOM 479 C C . ASP A 1 67 ? -5.096 6.804 8.315 1.00 98.75 67 ASP A C 1
ATOM 481 O O . ASP A 1 67 ? -5.523 6.452 9.419 1.00 98.75 67 ASP A O 1
ATOM 485 N N . SER A 1 68 ? -5.852 6.703 7.219 1.00 98.81 68 SER A N 1
ATOM 486 C CA . SER A 1 68 ? -7.066 5.888 7.193 1.00 98.81 68 SER A CA 1
ATOM 487 C C . SER A 1 68 ? -7.372 5.417 5.779 1.00 98.81 68 SER A C 1
ATOM 489 O O . SER A 1 68 ? -7.764 6.194 4.905 1.00 98.81 68 SER A O 1
ATOM 491 N N . ILE A 1 69 ? -7.239 4.110 5.565 1.00 98.94 69 ILE A N 1
ATOM 492 C CA . ILE A 1 69 ? -7.312 3.500 4.242 1.00 98.94 69 ILE A CA 1
ATOM 493 C C . ILE A 1 69 ? -8.453 2.491 4.198 1.00 98.94 69 ILE A C 1
ATOM 495 O O . ILE A 1 69 ? -8.430 1.471 4.886 1.00 98.94 69 ILE A O 1
ATOM 499 N N . LEU A 1 70 ? -9.446 2.736 3.345 1.00 98.94 70 LEU A N 1
ATOM 500 C CA . LEU A 1 70 ? -10.506 1.772 3.053 1.00 98.94 70 LEU A CA 1
ATOM 501 C C . LEU A 1 70 ? -10.140 0.968 1.799 1.00 98.94 70 LEU A C 1
ATOM 503 O O . LEU A 1 70 ? -9.988 1.533 0.718 1.00 98.94 70 LEU A O 1
ATOM 507 N N . VAL A 1 71 ? -10.061 -0.354 1.931 1.00 98.88 71 VAL A N 1
ATOM 508 C CA . VAL A 1 71 ? -9.894 -1.298 0.818 1.00 98.88 71 VAL A CA 1
ATOM 509 C C . VAL A 1 71 ? -11.215 -2.033 0.595 1.00 98.88 71 VAL A C 1
ATOM 511 O O . VAL A 1 71 ? -11.719 -2.683 1.516 1.00 98.88 71 VAL A O 1
ATOM 514 N N . GLN A 1 72 ? -11.773 -1.949 -0.615 1.00 98.44 72 GLN A N 1
ATOM 515 C CA . GLN A 1 72 ? -13.005 -2.647 -0.994 1.00 98.44 72 GLN A CA 1
ATOM 516 C C . GLN A 1 72 ? -12.782 -3.549 -2.206 1.00 98.44 72 GLN A C 1
ATOM 518 O O . GLN A 1 72 ? -12.180 -3.140 -3.197 1.00 98.44 72 GLN A O 1
ATOM 523 N N . PHE A 1 73 ? -13.291 -4.777 -2.132 1.00 97.38 73 PHE A N 1
ATOM 524 C CA . PHE A 1 73 ? -13.223 -5.745 -3.226 1.00 97.38 73 PHE A CA 1
ATOM 525 C C . PHE A 1 73 ? -14.324 -6.794 -3.086 1.00 97.38 73 PHE A C 1
ATOM 527 O O . PHE A 1 73 ? -14.460 -7.372 -2.010 1.00 97.38 73 PHE A O 1
ATOM 534 N N . ALA A 1 74 ? -15.110 -7.042 -4.137 1.00 94.44 74 ALA A N 1
ATOM 535 C CA . ALA A 1 74 ? -16.154 -8.080 -4.151 1.00 94.44 74 ALA A CA 1
ATOM 536 C C . ALA A 1 74 ? -17.077 -8.062 -2.903 1.00 94.44 74 ALA A C 1
ATOM 538 O O . ALA A 1 74 ? -17.391 -9.086 -2.293 1.00 94.44 74 ALA A O 1
ATOM 539 N N . GLY A 1 75 ? -17.464 -6.859 -2.455 1.00 93.62 75 GLY A N 1
ATOM 540 C CA . GLY A 1 75 ? -18.292 -6.645 -1.259 1.00 93.62 75 GLY A CA 1
ATOM 541 C C . GLY A 1 75 ? -17.575 -6.813 0.091 1.00 93.62 75 GLY A C 1
ATOM 542 O O . GLY A 1 75 ? -18.204 -6.606 1.131 1.00 93.62 75 GLY A O 1
ATOM 543 N N . LYS A 1 76 ? -16.283 -7.159 0.098 1.00 97.62 76 LYS A N 1
ATOM 544 C CA . LYS A 1 76 ? -15.420 -7.166 1.287 1.00 97.62 76 LYS A CA 1
ATOM 545 C C . LYS A 1 76 ? -14.917 -5.771 1.601 1.00 97.62 76 LYS A C 1
ATOM 547 O O . LYS A 1 76 ? -14.599 -5.016 0.686 1.00 97.62 76 LYS A O 1
ATOM 552 N N . ASN A 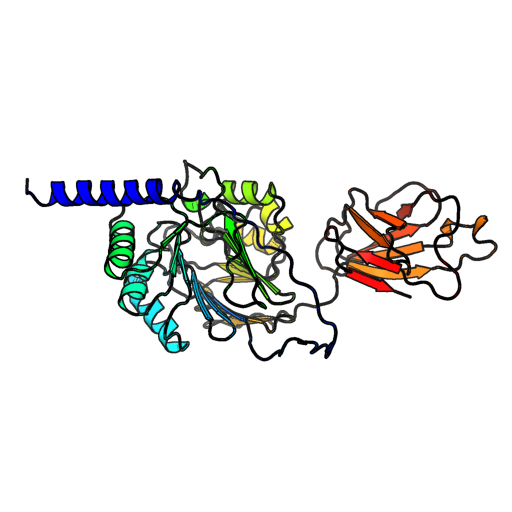1 77 ? -14.814 -5.453 2.890 1.00 98.75 77 ASN A N 1
ATOM 553 C CA . ASN A 1 77 ? -14.345 -4.150 3.358 1.00 98.75 77 ASN A CA 1
ATOM 554 C C . ASN A 1 77 ? -13.269 -4.310 4.432 1.00 98.75 77 ASN A C 1
ATOM 556 O O . ASN A 1 77 ? -13.506 -4.936 5.470 1.00 98.75 77 ASN A O 1
ATOM 560 N N . ILE A 1 78 ? -12.112 -3.700 4.195 1.00 98.88 78 ILE A N 1
ATOM 561 C CA . ILE A 1 78 ? -10.999 -3.628 5.140 1.00 98.88 78 ILE A CA 1
ATOM 562 C C . ILE A 1 78 ? -10.745 -2.162 5.448 1.00 98.88 78 ILE A C 1
ATOM 564 O O . ILE A 1 78 ? -10.660 -1.350 4.530 1.00 98.88 78 ILE A O 1
ATOM 568 N N . LEU A 1 79 ? -10.593 -1.832 6.723 1.00 98.94 79 LEU A N 1
ATOM 569 C CA . LEU A 1 79 ? -10.099 -0.528 7.143 1.00 98.94 79 LEU A CA 1
ATOM 570 C C . LEU A 1 79 ? -8.700 -0.704 7.727 1.00 98.94 79 LEU A C 1
ATOM 572 O O . LEU A 1 79 ? -8.542 -1.467 8.675 1.00 98.94 79 LEU A O 1
ATOM 576 N N . VAL A 1 80 ? -7.709 -0.019 7.172 1.00 98.94 80 VAL A N 1
ATOM 577 C CA . VAL A 1 80 ? -6.358 0.079 7.731 1.00 98.94 80 VAL A CA 1
ATOM 578 C C . VAL A 1 80 ? -6.238 1.460 8.357 1.00 98.94 80 VAL A C 1
ATOM 580 O O . VAL A 1 80 ? -6.297 2.455 7.640 1.00 98.94 80 VAL A O 1
ATOM 583 N N . ASP A 1 81 ? -6.121 1.501 9.681 1.00 98.88 81 ASP A N 1
ATOM 584 C CA . ASP A 1 81 ? -6.079 2.713 10.501 1.00 98.88 81 ASP A CA 1
ATOM 585 C C . ASP A 1 81 ? -7.313 3.638 10.372 1.00 98.88 81 ASP A C 1
ATOM 587 O O . ASP A 1 81 ? -8.215 3.478 9.540 1.00 98.88 81 ASP A O 1
ATOM 591 N N . GLY A 1 82 ? -7.433 4.580 11.302 1.00 98.38 82 GLY A N 1
ATOM 592 C CA . GLY A 1 82 ? -8.617 5.408 11.519 1.00 98.38 82 GLY A CA 1
ATOM 593 C C . GLY A 1 82 ? -8.332 6.890 11.736 1.00 98.38 82 GLY A C 1
ATOM 594 O O . GLY A 1 82 ? -9.270 7.615 12.073 1.00 98.38 82 GLY A O 1
ATOM 595 N N . GLY A 1 83 ? -7.095 7.348 11.561 1.00 98.06 83 GLY A N 1
ATOM 596 C CA . GLY A 1 83 ? -6.694 8.717 11.859 1.00 98.06 83 GLY A CA 1
ATOM 597 C C . GLY A 1 83 ? -6.740 9.044 13.352 1.00 98.06 83 GLY A C 1
ATOM 598 O O . GLY A 1 83 ? -6.981 8.183 14.206 1.00 98.06 83 GLY A O 1
ATOM 599 N N . GLU A 1 84 ? -6.594 10.331 13.658 1.00 97.44 84 GLU A N 1
ATOM 600 C CA . GLU A 1 84 ? -6.733 10.848 15.019 1.00 97.44 84 GLU A CA 1
ATOM 601 C C . GLU A 1 84 ? -8.136 10.664 15.619 1.00 97.44 84 GLU A C 1
ATOM 603 O O . GLU A 1 84 ? -9.151 10.471 14.939 1.00 97.44 84 GLU A O 1
ATOM 608 N N . SER A 1 85 ? -8.209 10.752 16.948 1.00 96.75 85 SER A N 1
ATOM 609 C CA . SER A 1 85 ? -9.455 10.527 17.698 1.00 96.75 85 SER A CA 1
ATOM 610 C C . SER A 1 85 ? -10.612 11.460 17.308 1.00 96.75 85 SER A C 1
ATOM 612 O O . SER A 1 85 ? -11.771 11.031 17.283 1.00 96.75 85 SER A O 1
ATOM 614 N N . ASP A 1 86 ? -10.326 12.712 16.950 1.00 96.56 86 ASP A N 1
ATOM 615 C CA . ASP A 1 86 ? -11.313 13.699 16.502 1.00 96.56 86 ASP A CA 1
ATOM 616 C C . ASP A 1 86 ? -11.804 13.444 15.063 1.00 96.56 86 ASP A C 1
ATOM 618 O O . ASP A 1 86 ? -12.900 13.876 14.685 1.00 96.56 86 ASP A O 1
ATOM 622 N N . MET A 1 87 ? -11.064 12.652 14.285 1.00 97.94 87 MET A N 1
ATOM 623 C CA . MET A 1 87 ? -11.405 12.267 12.913 1.00 97.94 87 MET A CA 1
ATOM 624 C C . MET A 1 87 ? -12.307 11.036 12.827 1.00 97.94 87 MET A C 1
ATOM 626 O O . MET A 1 87 ? -12.906 10.789 11.778 1.00 97.94 87 MET A O 1
ATOM 630 N N . GLY A 1 88 ? -12.519 10.301 13.920 1.00 98.19 88 GLY A N 1
ATOM 631 C CA . GLY A 1 88 ? -13.324 9.075 13.905 1.00 98.19 88 GLY A CA 1
ATOM 632 C C . GLY A 1 88 ? -14.747 9.253 13.344 1.00 98.19 88 GLY A C 1
ATOM 633 O O . GLY A 1 88 ? -15.252 8.392 12.623 1.00 98.19 88 GLY A O 1
ATOM 634 N N . SER A 1 89 ? -15.395 10.397 13.596 1.00 98.31 89 SER A N 1
ATOM 635 C CA . SER A 1 89 ? -16.723 10.703 13.027 1.00 98.31 89 SER A CA 1
ATOM 636 C C . SER A 1 89 ? -16.698 10.876 11.501 1.00 98.31 89 SER A C 1
ATOM 638 O O . SER A 1 89 ? -17.641 10.479 10.807 1.00 98.31 89 SER A O 1
ATOM 640 N N . ARG A 1 90 ? -15.599 11.420 10.971 1.00 98.56 90 ARG A N 1
ATOM 641 C CA . ARG A 1 90 ? -15.351 11.581 9.539 1.00 98.56 90 ARG A CA 1
ATOM 642 C C . ARG A 1 90 ? -15.130 10.231 8.877 1.00 98.56 90 ARG A C 1
ATOM 644 O O . ARG A 1 90 ? -15.783 9.964 7.873 1.00 98.56 90 ARG A O 1
ATOM 651 N N . VAL A 1 91 ? -14.304 9.369 9.473 1.00 98.81 91 VAL A N 1
ATOM 652 C CA . VAL A 1 91 ? -14.067 8.001 8.983 1.00 98.81 91 VAL A CA 1
ATOM 653 C C . VAL A 1 91 ? -15.374 7.214 8.942 1.00 98.81 91 VAL A C 1
ATOM 655 O O . VAL A 1 91 ? -15.739 6.681 7.899 1.00 98.81 91 VAL A O 1
ATOM 658 N N . VAL A 1 92 ? -16.163 7.228 10.022 1.00 98.88 92 VAL A N 1
ATOM 659 C CA . VAL A 1 92 ? -17.482 6.567 10.050 1.00 98.88 92 VAL A CA 1
ATOM 660 C C . VAL A 1 92 ? -18.416 7.108 8.9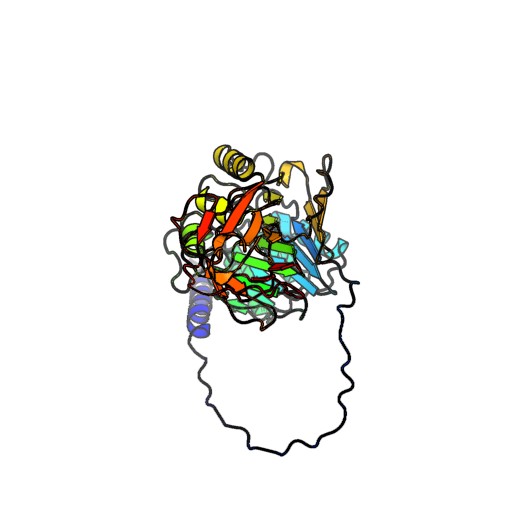63 1.00 98.88 92 VAL A C 1
ATOM 662 O O . VAL A 1 92 ? -19.125 6.332 8.320 1.00 98.88 92 VAL A O 1
ATOM 665 N N . SER A 1 93 ? -1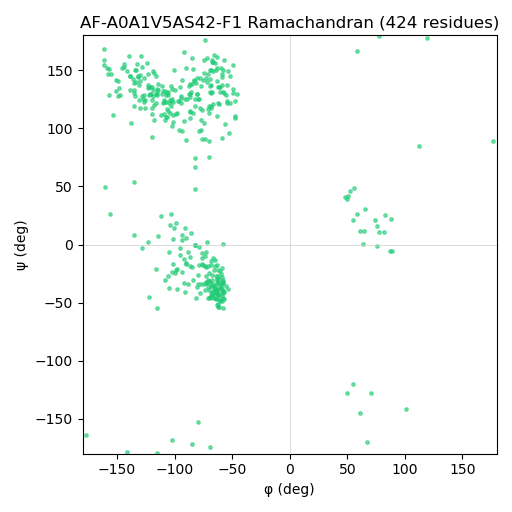8.435 8.425 8.748 1.00 98.69 93 SER A N 1
ATOM 666 C CA . SER A 1 93 ? -19.272 9.045 7.713 1.00 98.69 93 SER A CA 1
ATOM 667 C C . SER A 1 93 ? -18.823 8.648 6.306 1.00 98.69 93 SER A C 1
ATOM 669 O O . SER A 1 93 ? -19.666 8.337 5.467 1.00 98.69 93 SER A O 1
ATOM 671 N N . TYR A 1 94 ? -17.510 8.598 6.071 1.00 98.75 94 TYR A N 1
ATOM 672 C CA . TYR A 1 94 ? -16.920 8.173 4.805 1.00 98.75 94 TYR A CA 1
ATOM 673 C C . TYR A 1 94 ? -17.228 6.704 4.507 1.00 98.75 94 TYR A C 1
ATOM 675 O O . TYR A 1 94 ? -17.700 6.381 3.421 1.00 98.75 94 TYR A O 1
ATOM 683 N N . LEU A 1 95 ? -17.054 5.813 5.484 1.00 98.81 95 LEU A N 1
ATOM 684 C CA . LEU A 1 95 ? -17.392 4.394 5.351 1.00 98.81 95 LEU A CA 1
ATOM 685 C C . LEU A 1 95 ? -18.872 4.205 4.985 1.00 98.81 95 LEU A C 1
ATOM 687 O O . LEU A 1 95 ? -19.201 3.509 4.025 1.00 98.81 95 LEU A O 1
ATOM 691 N N . LYS A 1 96 ? -19.779 4.898 5.683 1.00 98.50 96 LYS A N 1
ATOM 692 C CA . LYS A 1 96 ? -21.219 4.845 5.386 1.00 98.50 96 LYS A CA 1
ATOM 693 C C . LYS A 1 96 ? -21.554 5.381 3.994 1.00 98.50 96 LYS A C 1
ATOM 695 O O . LYS A 1 96 ? -22.395 4.793 3.321 1.00 98.50 96 LYS A O 1
ATOM 700 N N . SER A 1 97 ? -20.904 6.458 3.543 1.00 98.06 97 SER A N 1
ATOM 701 C CA . SER A 1 97 ? -21.129 6.999 2.195 1.00 98.06 97 SER A CA 1
ATOM 702 C C . SER A 1 97 ? -20.611 6.084 1.081 1.00 98.06 97 SER A C 1
ATOM 704 O O . SER A 1 97 ? -21.033 6.236 -0.059 1.00 98.06 97 SER A O 1
ATOM 706 N N . HIS A 1 98 ? -19.732 5.132 1.408 1.00 97.94 98 HIS A N 1
ATOM 707 C CA . HIS A 1 98 ? -19.206 4.103 0.503 1.00 97.94 98 HIS A CA 1
ATOM 708 C C . HIS A 1 98 ? -19.854 2.729 0.742 1.00 97.94 98 HIS A C 1
ATOM 710 O O . HIS A 1 98 ? -19.273 1.689 0.438 1.00 97.94 98 HIS A O 1
ATOM 716 N N . ASN A 1 99 ? -21.083 2.729 1.275 1.00 97.44 99 ASN A N 1
ATOM 717 C CA . ASN A 1 99 ? -21.917 1.544 1.494 1.00 97.44 99 ASN A CA 1
ATOM 718 C C . ASN A 1 99 ? -21.279 0.469 2.392 1.00 97.44 99 ASN A C 1
ATOM 720 O O . ASN A 1 99 ? -21.643 -0.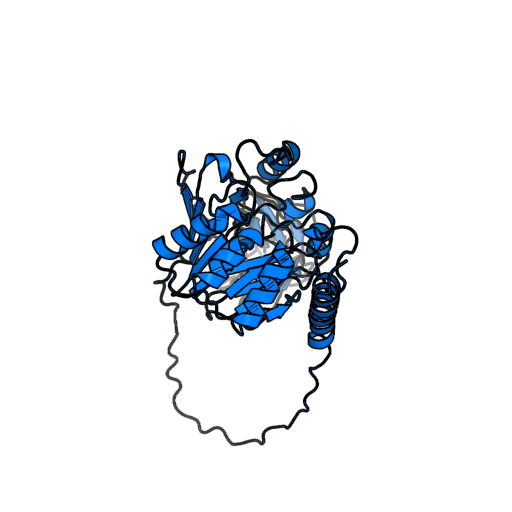705 2.318 1.00 97.44 99 ASN A O 1
ATOM 724 N N . VAL A 1 100 ? -20.364 0.858 3.284 1.00 98.50 100 VAL A N 1
ATOM 725 C CA . VAL A 1 100 ? -19.776 -0.057 4.266 1.00 98.50 100 VAL A CA 1
ATOM 726 C C . VAL A 1 100 ? -20.758 -0.253 5.420 1.00 98.50 100 VAL A C 1
ATOM 728 O O . VAL A 1 100 ? -20.839 0.554 6.348 1.00 98.50 100 VAL A O 1
ATOM 731 N N . SER A 1 101 ? -21.518 -1.348 5.374 1.00 97.31 101 SER A N 1
ATOM 732 C CA . SER A 1 101 ? -22.401 -1.768 6.471 1.00 97.31 101 SER A CA 1
ATOM 733 C C . SER A 1 101 ? -21.685 -2.590 7.547 1.00 97.31 101 SER A C 1
ATOM 735 O O . SER A 1 101 ? -22.193 -2.715 8.658 1.00 97.31 101 SER A O 1
ATOM 737 N N . SER A 1 102 ? -20.528 -3.168 7.220 1.00 98.62 102 SER A N 1
ATOM 738 C CA . SER A 1 102 ? -19.672 -3.940 8.124 1.00 98.62 102 SER A CA 1
ATOM 739 C C . SER A 1 102 ? -18.245 -3.999 7.587 1.00 98.62 102 SER A C 1
ATOM 741 O O . SER A 1 102 ? -18.055 -3.994 6.372 1.00 98.62 102 SER A O 1
ATOM 743 N N . LEU A 1 103 ? -17.269 -4.131 8.480 1.00 98.88 103 LEU A N 1
ATOM 744 C CA . LEU A 1 103 ? -15.865 -4.356 8.140 1.00 98.88 103 LEU A CA 1
ATOM 745 C C . LEU A 1 103 ? -15.513 -5.826 8.369 1.00 98.88 103 LEU A C 1
ATOM 747 O O . LEU A 1 103 ? -15.691 -6.353 9.472 1.00 98.88 103 LEU A O 1
ATOM 751 N N . ASP A 1 104 ? -15.012 -6.493 7.333 1.00 98.88 104 ASP A N 1
ATOM 752 C CA . ASP A 1 104 ? -14.483 -7.854 7.441 1.00 98.88 104 ASP A CA 1
ATOM 753 C C . ASP A 1 104 ? -13.184 -7.870 8.248 1.00 98.88 104 ASP A C 1
ATOM 755 O O . ASP A 1 104 ? -12.917 -8.824 8.978 1.00 98.88 104 ASP A O 1
ATOM 759 N N . LEU A 1 105 ? -12.408 -6.792 8.148 1.00 98.88 105 LEU A N 1
ATOM 760 C CA . LEU A 1 105 ? -11.156 -6.632 8.861 1.00 98.88 105 LEU A CA 1
ATOM 761 C C . LEU A 1 105 ? -10.907 -5.158 9.194 1.00 98.88 105 LEU A C 1
ATOM 763 O O . LEU A 1 105 ? -11.042 -4.284 8.342 1.00 98.88 105 LEU A O 1
ATOM 767 N N . VAL A 1 106 ? -10.502 -4.894 10.430 1.00 98.94 106 VAL A N 1
ATOM 768 C CA . VAL A 1 106 ? -9.803 -3.662 10.804 1.00 98.94 106 VAL A CA 1
ATOM 769 C C . VAL A 1 106 ? -8.345 -4.018 11.051 1.00 98.94 106 VAL A C 1
ATOM 771 O O . VAL A 1 106 ? -8.066 -4.971 11.775 1.00 98.94 106 VAL A O 1
ATOM 774 N N . VAL A 1 107 ? -7.427 -3.273 10.450 1.00 98.94 107 VAL A N 1
ATOM 775 C CA . VAL A 1 107 ? -5.990 -3.381 10.689 1.00 98.94 107 VAL A CA 1
ATOM 776 C C . VAL A 1 107 ? -5.543 -2.139 11.447 1.00 98.94 107 VAL A C 1
ATOM 778 O O . VAL A 1 107 ? -5.793 -1.029 10.993 1.00 98.94 107 VAL A O 1
ATOM 781 N N . SER A 1 108 ? -4.920 -2.349 12.600 1.00 98.56 108 SER A N 1
ATOM 782 C CA . SER A 1 108 ? -4.209 -1.337 13.380 1.00 98.56 108 SER A CA 1
ATOM 783 C C . SER A 1 108 ? -2.723 -1.525 13.103 1.00 98.56 108 SER A C 1
ATOM 785 O O . SER A 1 108 ? -2.163 -2.578 13.431 1.00 98.56 108 SER A O 1
ATOM 787 N N . THR A 1 109 ? -2.099 -0.572 12.408 1.00 98.69 109 THR A N 1
ATOM 788 C CA . THR A 1 109 ? -0.700 -0.725 11.998 1.00 98.69 109 THR A CA 1
ATOM 789 C C . THR A 1 109 ? 0.233 -0.631 13.193 1.00 98.69 109 THR A C 1
ATOM 791 O O . THR A 1 109 ? 1.096 -1.489 13.334 1.00 98.69 109 THR A O 1
ATOM 794 N N . HIS A 1 110 ? 0.048 0.354 14.066 1.00 98.12 110 HIS A N 1
ATOM 795 C CA . HIS A 1 110 ? 0.810 0.554 15.297 1.00 98.12 110 HIS A CA 1
ATOM 796 C C . HIS A 1 110 ? 0.024 1.486 16.247 1.00 98.12 110 HIS A C 1
ATOM 798 O O . HIS A 1 110 ? -0.976 2.073 15.834 1.00 98.12 110 HIS A O 1
ATOM 804 N N . PRO A 1 111 ? 0.408 1.625 17.531 1.00 97.25 111 PRO A N 1
ATOM 805 C CA . PRO A 1 111 ? -0.504 2.141 18.554 1.00 97.25 111 PRO A CA 1
ATOM 806 C C . PRO A 1 111 ? -0.566 3.679 18.671 1.00 97.25 111 PRO A C 1
ATOM 808 O O . PRO A 1 111 ? -1.148 4.189 19.638 1.00 97.25 111 PRO A O 1
ATOM 811 N N . HIS A 1 112 ? 0.032 4.435 17.743 1.00 97.25 112 HIS A N 1
ATOM 812 C CA . HIS A 1 112 ? -0.021 5.899 17.771 1.00 97.25 112 HIS A CA 1
ATOM 813 C C . HIS A 1 112 ? -1.425 6.438 17.463 1.00 97.25 112 HIS A C 1
ATOM 815 O O . HIS A 1 112 ? -2.245 5.811 16.789 1.00 97.25 112 HIS A O 1
ATOM 821 N N . SER A 1 113 ? -1.734 7.603 18.040 1.00 96.56 113 SER A N 1
ATOM 822 C CA . SER A 1 113 ? -3.100 8.141 18.076 1.00 96.56 113 SER A CA 1
ATOM 823 C C . SER A 1 113 ? -3.630 8.502 16.693 1.00 96.56 113 SER A C 1
ATOM 825 O O . SER A 1 113 ? -4.800 8.262 16.413 1.00 96.56 113 SER A O 1
ATOM 827 N N . ASP A 1 114 ? -2.772 8.989 15.809 1.00 96.94 114 ASP A N 1
ATOM 828 C CA . ASP A 1 114 ? -3.068 9.312 14.417 1.00 96.94 114 ASP A CA 1
ATOM 829 C C . ASP A 1 114 ? -3.278 8.081 13.520 1.00 96.94 114 ASP A C 1
ATOM 831 O O . ASP A 1 114 ? -3.613 8.218 12.345 1.00 96.94 114 ASP A O 1
ATOM 835 N N . HIS A 1 115 ? -3.212 6.881 14.100 1.00 98.31 115 HIS A N 1
ATOM 836 C CA . HIS A 1 115 ? -3.566 5.618 13.456 1.00 98.31 115 HIS A CA 1
ATOM 837 C C . HIS A 1 115 ? -4.777 4.972 14.129 1.00 98.31 115 HIS A C 1
ATOM 839 O O . HIS A 1 115 ? -5.789 4.699 13.484 1.00 98.31 115 HIS A O 1
ATOM 845 N N . ILE A 1 116 ? -4.736 4.750 15.445 1.00 98.06 116 ILE A N 1
ATOM 846 C CA . ILE A 1 116 ? -5.805 4.014 16.145 1.00 98.06 116 ILE A CA 1
ATOM 847 C C . ILE A 1 116 ? -6.916 4.907 16.704 1.00 98.06 116 ILE A C 1
ATOM 849 O O . ILE A 1 116 ? -7.959 4.403 17.134 1.00 98.06 116 ILE A O 1
ATOM 853 N N . GLY A 1 117 ? -6.716 6.224 16.744 1.00 97.81 117 GLY A N 1
ATOM 854 C CA . GLY A 1 117 ? -7.585 7.164 17.447 1.00 97.81 117 GLY A CA 1
ATOM 855 C C . GLY A 1 117 ? -9.024 7.099 16.962 1.00 97.81 117 GLY A C 1
ATOM 856 O O . GLY A 1 117 ? -9.950 6.857 17.747 1.00 97.81 117 GLY A O 1
ATOM 857 N N . GLY A 1 118 ? -9.231 7.261 15.658 1.00 98.44 118 GLY A N 1
ATOM 858 C CA . GLY A 1 118 ? -10.557 7.214 15.055 1.00 98.44 118 GLY A CA 1
ATOM 859 C C . GLY A 1 118 ? -11.170 5.812 15.029 1.00 98.44 118 GLY A C 1
ATOM 860 O O . GLY A 1 118 ? -12.400 5.694 14.960 1.00 98.44 118 GLY A O 1
ATOM 861 N N . LEU A 1 119 ? -10.372 4.744 15.187 1.00 98.62 119 LEU A N 1
ATOM 862 C CA . LEU A 1 119 ? -10.885 3.370 15.238 1.00 98.62 119 LEU A CA 1
ATOM 863 C C . LEU A 1 119 ? -11.838 3.158 16.419 1.00 98.62 119 LEU A C 1
ATOM 865 O O . LEU A 1 119 ? -12.805 2.407 16.296 1.00 98.62 119 LEU A O 1
ATOM 869 N N . VAL A 1 120 ? -11.667 3.876 17.534 1.00 98.06 120 VAL A N 1
ATOM 870 C CA . VAL A 1 120 ? -12.611 3.819 18.666 1.00 98.06 120 VAL A CA 1
ATOM 871 C C . VAL A 1 120 ? -14.028 4.228 18.235 1.00 98.06 120 VAL A C 1
ATOM 873 O O . VAL A 1 120 ? -15.011 3.604 18.642 1.00 98.06 120 VAL A O 1
ATOM 876 N N . ALA A 1 121 ? -14.167 5.258 17.395 1.00 98.50 121 ALA A N 1
ATOM 877 C CA . ALA A 1 121 ? -15.467 5.670 16.863 1.00 98.50 121 ALA A CA 1
ATOM 878 C C . ALA A 1 121 ? -16.010 4.662 15.838 1.00 98.50 121 ALA A C 1
ATOM 880 O O . ALA A 1 121 ? -17.218 4.391 15.824 1.00 98.50 121 ALA A O 1
ATOM 881 N N . VAL A 1 122 ? -15.126 4.076 15.024 1.00 98.75 122 VAL A N 1
ATOM 882 C CA . VAL A 1 122 ? -15.467 3.033 14.046 1.00 98.75 122 VAL A CA 1
ATOM 883 C C . VAL A 1 122 ? -16.037 1.804 14.743 1.00 98.75 122 VAL A C 1
ATOM 885 O O . VAL A 1 122 ? -17.172 1.431 14.456 1.00 98.75 122 VAL A O 1
ATOM 888 N N . LEU A 1 123 ? -15.331 1.237 15.723 1.00 98.62 123 LEU A N 1
ATOM 889 C CA . LEU A 1 123 ? -15.767 0.051 16.469 1.00 98.62 123 LEU A CA 1
ATOM 890 C C . LEU A 1 123 ? -17.113 0.265 17.190 1.00 98.62 123 LEU A C 1
ATOM 892 O O . LEU A 1 123 ? -17.916 -0.663 17.327 1.00 98.62 123 LEU A O 1
ATOM 896 N N . LYS A 1 124 ? -17.405 1.493 17.643 1.00 98.31 124 LYS A N 1
ATOM 897 C CA . LYS A 1 124 ? -18.718 1.847 18.218 1.00 98.31 124 LYS A CA 1
ATOM 898 C C . LYS A 1 124 ? -19.835 1.831 17.175 1.00 98.31 124 LYS A C 1
ATOM 900 O O . LYS A 1 124 ? -20.955 1.460 17.521 1.00 98.31 124 LYS A O 1
ATOM 905 N N . SER A 1 125 ? -19.534 2.227 15.941 1.00 98.50 125 SER A N 1
ATOM 906 C CA . SER A 1 125 ? -20.531 2.619 14.938 1.00 98.50 125 SER A CA 1
ATOM 907 C C . SER A 1 125 ? -20.759 1.602 13.823 1.00 98.50 125 SER A C 1
ATOM 909 O O . SER A 1 125 ? -21.834 1.606 13.226 1.00 98.50 125 SER A O 1
ATOM 911 N N . ILE A 1 126 ? -19.756 0.784 13.503 1.00 98.56 126 ILE A N 1
ATOM 912 C CA . ILE A 1 126 ? -19.761 -0.154 12.378 1.00 98.56 126 ILE A CA 1
ATOM 913 C C . ILE A 1 126 ? -19.414 -1.549 12.917 1.00 98.56 126 ILE A C 1
ATOM 915 O O . ILE A 1 126 ? -18.426 -1.686 13.638 1.00 98.56 126 ILE A O 1
ATOM 919 N N . PRO A 1 127 ? -20.209 -2.591 12.609 1.00 98.62 127 PRO A N 1
ATOM 920 C CA . PRO A 1 127 ? -19.867 -3.968 12.952 1.00 98.62 127 PRO A CA 1
ATOM 921 C C . PRO A 1 127 ? -18.519 -4.384 12.351 1.00 98.62 127 PRO A C 1
ATOM 923 O O . PRO A 1 127 ? -18.299 -4.208 11.153 1.00 98.62 127 PRO A O 1
ATOM 926 N N . VAL A 1 128 ? -17.646 -4.976 13.169 1.00 98.81 128 VAL A N 1
ATOM 927 C CA . VAL A 1 128 ? -16.311 -5.445 12.764 1.00 98.81 128 VAL A CA 1
ATOM 928 C C . VAL A 1 128 ? -16.187 -6.933 13.051 1.00 98.81 128 VAL A C 1
ATOM 930 O O . VAL A 1 128 ? -16.482 -7.373 14.160 1.00 98.81 128 VAL A O 1
ATOM 933 N N . ARG A 1 129 ? -15.767 -7.713 12.050 1.00 98.62 129 ARG A N 1
ATOM 934 C CA . ARG A 1 129 ? -15.643 -9.175 12.176 1.00 98.62 129 ARG A CA 1
ATOM 935 C C . ARG A 1 129 ? -14.322 -9.612 12.801 1.00 98.62 129 ARG A C 1
ATOM 937 O O . ARG A 1 129 ? -14.291 -10.661 13.434 1.00 98.62 129 ARG A O 1
ATOM 944 N N . GLN A 1 130 ? -13.250 -8.850 12.601 1.00 98.75 130 GLN A N 1
ATOM 945 C CA . GLN A 1 130 ? -11.929 -9.137 13.154 1.00 98.75 130 GLN A CA 1
ATOM 946 C C . GLN A 1 130 ? -11.081 -7.862 13.220 1.00 98.75 130 GLN A C 1
ATOM 948 O O . GLN A 1 130 ? -11.161 -7.015 12.330 1.00 98.75 130 GLN A O 1
ATOM 953 N N . VAL A 1 131 ? -10.229 -7.771 14.240 1.00 98.81 131 VAL A N 1
ATOM 954 C CA . VAL A 1 131 ? -9.113 -6.824 14.316 1.00 98.81 131 VAL A CA 1
ATOM 955 C C . VAL A 1 131 ? -7.798 -7.584 14.143 1.00 98.81 131 VAL A C 1
ATOM 957 O O . VAL A 1 131 ? -7.581 -8.618 14.780 1.00 98.81 131 VAL A O 1
ATOM 960 N N . LEU A 1 132 ? -6.928 -7.070 13.278 1.00 98.75 132 LEU A N 1
ATOM 961 C CA . LEU A 1 132 ? -5.522 -7.445 13.177 1.00 98.75 132 LEU A CA 1
ATOM 962 C C . LEU A 1 132 ? -4.674 -6.265 13.658 1.00 98.75 132 LEU A C 1
ATOM 964 O O . LEU A 1 132 ? -4.875 -5.146 13.205 1.00 98.75 132 LEU A O 1
ATOM 968 N N . ASP A 1 133 ? -3.740 -6.510 14.559 1.00 98.38 133 ASP A N 1
ATOM 969 C CA . ASP A 1 133 ? -2.922 -5.477 15.199 1.00 98.38 133 ASP A CA 1
ATOM 970 C C . ASP A 1 133 ? -1.445 -5.883 15.171 1.00 98.38 133 ASP A C 1
ATOM 972 O O . ASP A 1 133 ? -1.145 -7.080 15.096 1.00 98.38 133 ASP A O 1
ATOM 976 N N . SER A 1 134 ? -0.514 -4.930 15.239 1.00 95.56 134 SER A N 1
ATOM 977 C CA . SER A 1 134 ? 0.921 -5.249 15.316 1.00 95.56 134 SER A CA 1
ATOM 978 C C . SER A 1 134 ? 1.288 -6.067 16.552 1.00 95.56 134 SER A C 1
ATOM 980 O O . SER A 1 134 ? 2.278 -6.791 16.522 1.00 95.56 134 SER A O 1
ATOM 982 N N . GLY A 1 135 ? 0.485 -6.020 17.617 1.00 93.06 135 GLY A N 1
ATOM 983 C CA . GLY A 1 135 ? 0.779 -6.646 18.901 1.00 93.06 135 GLY A CA 1
ATOM 984 C C . GLY A 1 135 ? 1.702 -5.803 19.779 1.00 93.06 135 GLY A C 1
ATOM 985 O O . GLY A 1 135 ? 2.184 -6.312 20.792 1.00 93.06 135 GLY A O 1
ATOM 986 N N . GLU A 1 136 ? 1.946 -4.544 19.407 1.00 90.81 136 GLU A N 1
ATOM 987 C CA . GLU A 1 136 ? 2.729 -3.600 20.200 1.00 90.81 136 GLU A CA 1
ATOM 988 C C . GLU A 1 136 ? 1.908 -3.039 21.365 1.00 90.81 136 GLU A C 1
ATOM 990 O O . GLU A 1 136 ? 0.900 -2.362 21.143 1.00 90.81 136 GLU A O 1
ATOM 995 N N . PRO A 1 137 ? 2.310 -3.279 22.623 1.00 87.94 137 PRO A N 1
ATOM 996 C CA . PRO A 1 137 ? 1.627 -2.689 23.756 1.00 87.94 137 PRO A CA 1
ATOM 997 C C . PRO A 1 137 ? 1.934 -1.193 23.851 1.00 87.94 137 PRO A C 1
ATOM 999 O O . PRO A 1 137 ? 3.069 -0.753 23.678 1.00 87.94 137 PRO A O 1
ATOM 1002 N N . HIS A 1 138 ? 0.935 -0.410 24.244 1.00 91.12 138 HIS A N 1
ATOM 1003 C CA . HIS A 1 138 ? 1.105 1.010 24.522 1.00 91.12 138 HIS A CA 1
ATOM 1004 C C . HIS A 1 138 ? 0.263 1.432 25.729 1.00 91.12 138 HIS A C 1
ATOM 1006 O O . HIS A 1 138 ? -0.786 0.855 25.998 1.00 91.12 138 HIS A O 1
ATOM 1012 N N . ILE A 1 139 ? 0.717 2.433 26.484 1.00 89.81 139 ILE A N 1
ATOM 1013 C CA . ILE A 1 139 ? 0.057 2.877 27.730 1.00 89.81 139 ILE A CA 1
ATOM 1014 C C . ILE A 1 139 ? -0.807 4.133 27.540 1.00 89.81 139 ILE A C 1
ATOM 1016 O O . ILE A 1 139 ? -1.161 4.803 28.507 1.00 89.81 139 ILE A O 1
ATOM 1020 N N . SER A 1 140 ? -1.112 4.510 26.295 1.00 92.69 140 SER A N 1
ATOM 1021 C CA . SER A 1 140 ? -1.996 5.648 26.036 1.00 92.69 140 SER A CA 1
ATOM 1022 C C . SER A 1 140 ? -3.448 5.295 26.334 1.00 92.69 140 SER A C 1
ATOM 1024 O O . SER A 1 140 ? -3.912 4.187 26.067 1.00 92.69 140 SER A O 1
ATOM 1026 N N . GLN A 1 141 ? -4.211 6.295 26.782 1.00 93.81 141 GLN A N 1
ATOM 1027 C CA . GLN A 1 141 ? -5.651 6.142 26.977 1.00 93.81 141 GLN A CA 1
ATOM 1028 C C . GLN A 1 141 ? -6.368 5.729 25.683 1.00 93.81 141 GLN A C 1
ATOM 1030 O O . GLN A 1 141 ? -7.352 4.992 25.727 1.00 93.81 141 GLN A O 1
ATOM 1035 N N . THR A 1 142 ? -5.880 6.195 24.529 1.00 93.69 142 THR A N 1
ATOM 1036 C CA . THR A 1 142 ? -6.403 5.818 23.211 1.00 93.69 142 THR A CA 1
ATOM 1037 C C . THR A 1 142 ? -6.282 4.313 22.975 1.00 93.69 142 THR A C 1
ATOM 1039 O O . THR A 1 142 ? -7.278 3.676 22.629 1.00 93.69 142 THR A O 1
ATOM 1042 N N . PHE A 1 143 ? -5.108 3.730 23.234 1.00 94.75 143 PHE A N 1
ATOM 1043 C CA . PHE A 1 143 ? -4.873 2.296 23.068 1.00 94.75 143 PHE A CA 1
ATOM 1044 C C . PHE A 1 143 ? -5.685 1.463 24.066 1.00 94.75 143 PHE A C 1
ATOM 1046 O O . PHE A 1 143 ? -6.341 0.496 23.681 1.00 94.75 143 PHE A O 1
ATOM 1053 N N . GLU A 1 144 ? -5.751 1.889 25.330 1.00 95.62 144 GLU A N 1
ATOM 1054 C CA . GLU A 1 144 ? -6.597 1.237 26.337 1.00 95.62 144 GLU A CA 1
ATOM 1055 C C . GLU A 1 144 ? -8.079 1.229 25.937 1.00 95.62 144 GLU A C 1
ATOM 1057 O O . GLU A 1 144 ? -8.753 0.202 26.048 1.00 95.62 144 GLU A O 1
ATOM 1062 N N . ASN A 1 145 ? -8.595 2.359 25.443 1.00 95.12 145 ASN A N 1
ATOM 1063 C CA . ASN A 1 145 ? -9.980 2.476 24.985 1.00 95.12 145 ASN A CA 1
ATOM 1064 C C . ASN A 1 145 ? -10.256 1.578 23.775 1.00 95.12 145 ASN A C 1
ATOM 1066 O O . ASN A 1 145 ? -11.336 0.990 23.687 1.00 95.12 145 ASN A O 1
ATOM 1070 N N . PHE A 1 146 ? -9.298 1.482 22.853 1.00 96.94 146 PHE A N 1
ATOM 1071 C CA . PHE A 1 146 ? -9.377 0.616 21.683 1.00 96.94 146 PHE A CA 1
ATOM 1072 C C . PHE A 1 146 ? -9.478 -0.858 22.094 1.00 96.94 146 PHE A C 1
ATOM 1074 O O . PHE A 1 146 ? -10.464 -1.511 21.750 1.00 96.94 146 PHE A O 1
ATOM 1081 N N . LEU A 1 147 ? -8.548 -1.354 22.919 1.00 97.19 147 LEU A N 1
ATOM 1082 C CA . LEU A 1 147 ? -8.565 -2.741 23.399 1.00 97.19 147 LEU A CA 1
ATOM 1083 C C . LEU A 1 147 ? -9.803 -3.058 24.246 1.00 97.19 147 LEU A C 1
ATOM 1085 O O . LEU A 1 147 ? -10.442 -4.089 24.042 1.00 97.19 147 LEU A O 1
ATOM 1089 N N . THR A 1 148 ? -10.194 -2.145 25.139 1.00 97.19 148 THR A N 1
ATOM 1090 C CA . THR A 1 148 ? -11.399 -2.302 25.969 1.00 97.19 148 THR A CA 1
ATOM 1091 C C . THR A 1 148 ? -12.647 -2.474 25.107 1.00 97.19 148 THR A C 1
ATOM 1093 O O . THR A 1 148 ? -13.527 -3.268 25.426 1.00 97.19 148 THR A O 1
ATOM 1096 N N . LEU A 1 149 ? -12.751 -1.732 24.004 1.00 97.12 149 LEU A N 1
ATOM 1097 C CA . LEU A 1 149 ? -13.915 -1.799 23.131 1.00 97.12 149 LEU A CA 1
ATOM 1098 C C . LEU A 1 149 ? -13.943 -3.074 22.279 1.00 97.12 149 LEU A C 1
ATOM 1100 O O . LEU A 1 149 ? -15.028 -3.591 22.012 1.00 97.12 149 LEU A O 1
ATOM 1104 N N . ILE A 1 150 ? -12.775 -3.575 21.870 1.00 98.12 150 ILE A N 1
ATOM 1105 C CA . ILE A 1 150 ? -12.629 -4.876 21.201 1.00 98.12 150 ILE A CA 1
ATOM 1106 C C . ILE A 1 150 ? -13.120 -5.990 22.125 1.00 98.12 150 ILE A C 1
ATOM 1108 O O . ILE A 1 150 ? -13.945 -6.799 21.705 1.00 98.12 150 ILE A O 1
ATOM 1112 N N . GLU A 1 151 ? -12.682 -5.977 23.387 1.00 97.44 151 GLU A N 1
ATOM 1113 C CA . GLU A 1 151 ? -13.111 -6.930 24.414 1.00 97.44 151 GLU A CA 1
ATOM 1114 C C . GLU A 1 151 ? -14.618 -6.825 24.685 1.00 97.44 151 GLU A C 1
ATOM 1116 O O . GLU A 1 151 ? -15.335 -7.812 24.584 1.00 97.44 151 GLU A O 1
ATOM 1121 N N . GLN A 1 152 ? -15.140 -5.621 24.940 1.00 97.94 152 GLN A N 1
ATOM 1122 C CA . GLN A 1 152 ? -16.567 -5.404 25.229 1.00 97.94 152 GLN A CA 1
ATOM 1123 C C . GLN A 1 152 ? -17.511 -5.845 24.107 1.00 97.94 152 GLN A C 1
ATOM 1125 O O . GLN A 1 152 ? -18.694 -6.079 24.356 1.00 97.94 152 GLN A O 1
ATOM 1130 N N . L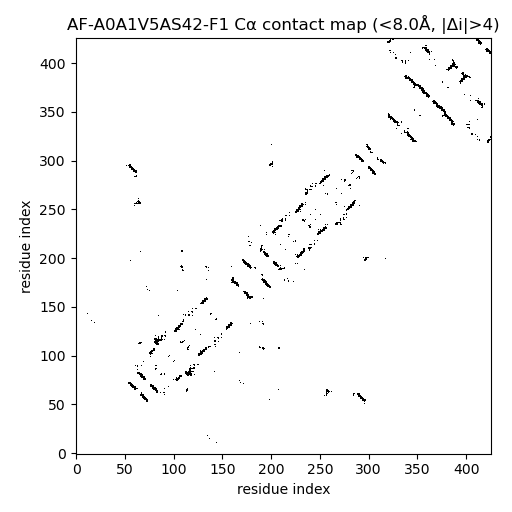YS A 1 153 ? -17.024 -5.874 22.865 1.00 98.06 153 LYS A N 1
ATOM 1131 C CA . LYS A 1 153 ? -17.796 -6.274 21.685 1.00 98.06 153 LYS A CA 1
ATOM 1132 C C . LYS A 1 153 ? -17.495 -7.703 21.236 1.00 98.06 153 LYS A C 1
ATOM 1134 O O . LYS A 1 153 ? -18.012 -8.095 20.192 1.00 98.06 153 LYS A O 1
ATOM 1139 N N . ASP A 1 154 ? -16.674 -8.440 21.986 1.00 97.88 154 ASP A N 1
ATOM 1140 C CA . ASP A 1 154 ? -16.211 -9.789 21.652 1.00 97.88 154 ASP A CA 1
ATOM 1141 C C . ASP A 1 154 ? -15.658 -9.884 20.217 1.00 97.88 154 ASP A C 1
ATOM 1143 O O . ASP A 1 154 ? -15.898 -10.852 19.491 1.00 97.88 154 ASP A O 1
ATOM 1147 N N . ILE A 1 155 ? -14.930 -8.852 19.772 1.00 98.56 155 ILE A N 1
ATOM 1148 C CA . ILE A 1 155 ? -14.356 -8.826 18.424 1.00 98.56 155 ILE A CA 1
ATOM 1149 C C . ILE A 1 155 ? -13.088 -9.691 18.425 1.00 98.56 155 ILE A C 1
ATOM 1151 O O . ILE A 1 155 ? -12.176 -9.432 19.213 1.00 98.56 155 ILE A O 1
ATOM 1155 N N . PRO A 1 156 ? -12.970 -10.688 17.528 1.00 98.44 156 PRO A N 1
ATOM 1156 C CA . PRO A 1 156 ? -11.750 -11.470 17.390 1.00 98.44 156 PRO A CA 1
ATOM 1157 C C . PRO A 1 156 ? -10.524 -10.580 17.157 1.00 98.44 156 PRO A C 1
ATOM 1159 O O . PRO A 1 156 ? -10.460 -9.847 16.171 1.00 98.44 156 PRO A O 1
ATOM 1162 N N . PHE A 1 157 ? -9.537 -10.688 18.046 1.00 97.88 157 PHE A N 1
ATOM 1163 C CA . PHE A 1 157 ? -8.265 -9.974 17.968 1.00 97.88 157 PHE A CA 1
ATOM 1164 C C . PHE A 1 157 ? -7.145 -10.923 17.536 1.00 97.88 157 PHE A C 1
ATOM 1166 O O . PHE A 1 157 ? -7.000 -12.028 18.074 1.00 97.88 157 PHE A O 1
ATOM 1173 N N . LYS A 1 158 ? -6.348 -10.514 16.550 1.00 98.00 158 LYS A N 1
ATOM 1174 C CA . LYS A 1 158 ? -5.201 -11.269 16.038 1.00 98.00 158 LYS A CA 1
ATOM 1175 C C . LYS A 1 158 ? -3.973 -10.370 15.980 1.00 98.00 158 LYS A C 1
ATOM 1177 O O . LYS A 1 158 ? -4.065 -9.225 15.564 1.00 98.00 158 LYS A O 1
ATOM 1182 N N . VAL A 1 159 ? -2.822 -10.933 16.330 1.00 97.94 159 VAL A N 1
ATOM 1183 C CA . VAL A 1 159 ? -1.524 -10.278 16.133 1.00 97.94 159 VAL A CA 1
ATOM 1184 C C . VAL A 1 159 ? -1.007 -10.609 14.737 1.00 97.94 159 VAL A C 1
ATOM 1186 O O . VAL A 1 159 ? -0.982 -11.785 14.350 1.00 97.94 159 VAL A O 1
ATOM 1189 N N . ALA A 1 160 ? -0.615 -9.580 13.995 1.00 98.06 160 ALA A N 1
ATOM 1190 C CA . ALA A 1 160 ? -0.012 -9.665 12.676 1.00 98.06 160 ALA A CA 1
ATOM 1191 C C . ALA A 1 160 ? 1.317 -10.423 12.732 1.00 98.06 160 ALA A C 1
ATOM 1193 O O . ALA A 1 160 ? 2.150 -10.206 13.609 1.00 98.06 160 ALA A O 1
ATOM 1194 N N . LYS A 1 161 ? 1.526 -11.335 11.781 1.00 96.81 161 LYS A N 1
ATOM 1195 C CA . LYS A 1 161 ? 2.772 -12.099 11.669 1.00 96.81 161 LYS A CA 1
ATOM 1196 C C . LYS A 1 161 ? 3.319 -11.977 10.258 1.00 96.81 161 LYS A C 1
ATOM 1198 O O . LYS A 1 161 ? 2.629 -12.333 9.307 1.00 96.81 161 LYS A O 1
ATOM 1203 N N . ARG A 1 162 ? 4.573 -11.541 10.116 1.00 96.88 162 ARG A N 1
ATOM 1204 C CA . ARG A 1 162 ? 5.281 -11.545 8.826 1.00 96.88 162 ARG A CA 1
ATOM 1205 C C . ARG A 1 162 ? 5.171 -12.912 8.136 1.00 96.88 162 ARG A C 1
ATOM 1207 O O . ARG A 1 162 ? 5.438 -13.946 8.748 1.00 96.88 162 ARG A O 1
ATOM 1214 N N . GLY A 1 163 ? 4.792 -12.894 6.862 1.00 95.50 163 GLY A N 1
ATOM 1215 C CA . GLY A 1 163 ? 4.527 -14.069 6.028 1.00 95.50 163 GLY A CA 1
ATOM 1216 C C . GLY A 1 163 ? 3.092 -14.601 6.110 1.00 95.50 163 GLY A C 1
ATOM 1217 O O . GLY A 1 163 ? 2.744 -15.516 5.366 1.00 95.50 163 GLY A O 1
ATOM 1218 N N . GLN A 1 164 ? 2.242 -14.056 6.986 1.00 96.38 164 GLN A N 1
ATOM 1219 C CA . GLN A 1 164 ? 0.826 -14.414 7.034 1.00 96.38 164 GLN A CA 1
ATOM 1220 C C . GLN A 1 164 ? 0.103 -13.915 5.779 1.00 96.38 164 GLN A C 1
ATOM 1222 O O . GLN A 1 164 ? 0.259 -12.766 5.373 1.00 96.38 164 GLN A O 1
ATOM 1227 N N . VAL A 1 165 ? -0.757 -14.768 5.222 1.00 97.38 165 VAL A N 1
ATOM 1228 C CA . VAL A 1 165 ? -1.711 -14.395 4.173 1.00 97.38 165 VAL A CA 1
ATOM 1229 C C . VAL A 1 165 ? -3.095 -14.226 4.793 1.00 97.38 165 VAL A C 1
ATOM 1231 O O . VAL A 1 165 ? -3.538 -15.063 5.586 1.00 97.38 165 VAL A O 1
ATOM 1234 N N . ILE A 1 166 ? -3.782 -13.144 4.440 1.00 97.75 166 ILE A N 1
ATOM 1235 C CA . ILE A 1 166 ? -5.160 -12.871 4.845 1.00 97.75 166 ILE A CA 1
ATOM 1236 C C . ILE A 1 166 ? -6.079 -13.279 3.692 1.00 97.75 166 ILE A C 1
ATOM 1238 O O . ILE A 1 166 ? -6.075 -12.661 2.633 1.00 97.75 166 ILE A O 1
ATOM 1242 N N . ASN A 1 167 ? -6.874 -14.327 3.909 1.00 93.88 167 ASN A N 1
ATOM 1243 C CA . ASN A 1 167 ? -7.776 -14.874 2.897 1.00 93.88 167 ASN A CA 1
ATOM 1244 C C . ASN A 1 167 ? -9.187 -14.295 3.077 1.00 93.88 167 ASN A C 1
ATOM 1246 O O . ASN A 1 167 ? -9.941 -14.770 3.928 1.00 93.88 167 ASN A O 1
ATOM 1250 N N . LEU A 1 168 ? -9.537 -13.273 2.291 1.00 93.12 168 LEU A N 1
ATOM 1251 C CA . LEU A 1 168 ? -10.895 -12.703 2.247 1.00 93.12 168 LEU A CA 1
ATOM 1252 C C . LEU A 1 168 ? -11.638 -13.031 0.949 1.00 93.12 168 LEU A C 1
ATOM 1254 O O . LEU A 1 168 ? -12.860 -13.179 0.980 1.00 93.12 168 LEU A O 1
ATOM 1258 N N . ASP A 1 169 ? -10.900 -13.173 -0.151 1.00 94.31 169 ASP A N 1
ATOM 1259 C CA . ASP A 1 169 ? -11.394 -13.568 -1.467 1.00 94.31 169 ASP A CA 1
ATOM 1260 C C . ASP A 1 169 ? -10.273 -14.303 -2.234 1.00 94.31 169 ASP A C 1
ATOM 1262 O O . ASP A 1 169 ? -9.112 -13.913 -2.096 1.00 94.31 169 ASP A O 1
ATOM 1266 N N . PRO A 1 170 ? -10.557 -15.367 -3.012 1.00 90.62 170 PRO A N 1
ATOM 1267 C CA . PRO A 1 170 ? -9.532 -16.100 -3.763 1.00 90.62 170 PRO A CA 1
ATOM 1268 C C . PRO A 1 170 ? -8.790 -15.278 -4.831 1.00 90.62 170 PRO A C 1
ATOM 1270 O O . PRO A 1 170 ? -7.690 -15.673 -5.216 1.00 90.62 170 PRO A O 1
ATOM 1273 N N . LEU A 1 171 ? -9.361 -14.175 -5.328 1.00 89.62 171 LEU A N 1
ATOM 1274 C CA . LEU A 1 171 ? -8.724 -13.312 -6.332 1.00 89.62 171 LEU A CA 1
ATOM 1275 C C . LEU A 1 171 ? -7.877 -12.190 -5.718 1.00 89.62 171 LEU A C 1
ATOM 1277 O O . LEU A 1 171 ? -7.044 -11.605 -6.413 1.00 89.62 171 LEU A O 1
ATOM 1281 N N . LEU A 1 172 ? -8.070 -11.898 -4.429 1.00 94.12 172 LEU A N 1
ATOM 1282 C CA . LEU A 1 172 ? -7.373 -10.833 -3.717 1.00 94.12 172 LEU A CA 1
ATOM 1283 C C . LEU A 1 172 ? -6.336 -11.425 -2.764 1.00 94.12 172 LEU A C 1
ATOM 1285 O O . LEU A 1 172 ? -6.668 -11.988 -1.719 1.00 94.12 172 LEU A O 1
ATOM 1289 N N . LYS A 1 173 ? -5.058 -11.248 -3.090 1.00 96.19 173 LYS A N 1
ATOM 1290 C CA . LYS A 1 173 ? -3.963 -11.677 -2.220 1.00 96.19 173 LYS A CA 1
ATOM 1291 C C . LYS A 1 173 ? -3.575 -10.539 -1.281 1.00 96.19 173 LYS A C 1
ATOM 1293 O O . LYS A 1 173 ? -3.237 -9.453 -1.741 1.00 96.19 173 LYS A O 1
ATOM 1298 N N . ILE A 1 174 ? -3.586 -10.797 0.024 1.00 98.56 174 ILE A N 1
ATOM 1299 C CA . ILE A 1 174 ? -3.153 -9.837 1.046 1.00 98.56 174 ILE A CA 1
ATOM 1300 C C . ILE A 1 174 ? -2.092 -10.501 1.917 1.00 98.56 174 ILE A C 1
ATOM 1302 O O . ILE A 1 174 ? -2.364 -11.499 2.584 1.00 98.56 174 ILE A O 1
ATOM 1306 N N . GLU A 1 175 ? -0.885 -9.948 1.914 1.00 98.31 175 GLU A N 1
ATOM 1307 C CA . GLU A 1 175 ? 0.273 -10.474 2.636 1.00 98.31 175 GLU A CA 1
ATOM 1308 C C . GLU A 1 175 ? 0.707 -9.502 3.729 1.00 98.31 175 GLU A C 1
ATOM 1310 O O . GLU A 1 175 ? 0.870 -8.309 3.481 1.00 98.31 175 GLU A O 1
ATOM 1315 N N . VAL A 1 176 ? 0.940 -10.023 4.930 1.00 98.69 176 VAL A N 1
ATOM 1316 C CA . VAL A 1 176 ? 1.550 -9.285 6.037 1.00 98.69 176 VAL A CA 1
ATOM 1317 C C . VAL A 1 176 ? 3.066 -9.408 5.909 1.00 98.69 176 VAL A C 1
ATOM 1319 O O . VAL A 1 176 ? 3.618 -10.498 6.061 1.00 98.69 176 VAL A O 1
ATOM 1322 N N . LEU A 1 177 ? 3.757 -8.304 5.640 1.00 98.50 177 LEU A N 1
ATOM 1323 C CA . LEU A 1 177 ? 5.214 -8.273 5.471 1.00 98.50 177 LEU A CA 1
ATOM 1324 C C . LEU A 1 177 ? 5.951 -7.819 6.740 1.00 98.50 177 LEU A C 1
ATOM 1326 O O . LEU A 1 177 ? 7.120 -8.151 6.936 1.00 98.50 177 LEU A O 1
ATOM 1330 N N . ASN A 1 178 ? 5.271 -7.107 7.633 1.00 98.31 178 ASN A N 1
ATOM 1331 C CA . ASN A 1 178 ? 5.795 -6.599 8.904 1.00 98.31 178 ASN A CA 1
ATOM 1332 C C . ASN A 1 178 ? 4.679 -6.656 9.968 1.00 98.31 178 ASN A C 1
ATOM 1334 O O . ASN A 1 178 ? 3.516 -6.615 9.554 1.00 98.31 178 ASN A O 1
ATOM 1338 N N . PRO A 1 179 ? 4.960 -6.783 11.282 1.00 97.38 179 PRO A N 1
ATOM 1339 C CA . PRO A 1 179 ? 6.257 -6.726 11.987 1.00 97.38 179 PRO A CA 1
ATOM 1340 C C . PRO A 1 179 ? 7.160 -7.967 11.815 1.00 97.38 179 PRO A C 1
ATOM 1342 O O . PRO A 1 179 ? 6.666 -9.052 11.482 1.00 97.38 179 PRO A O 1
ATOM 1345 N N . PRO A 1 180 ? 8.493 -7.858 12.029 1.00 92.94 180 PRO A N 1
ATOM 1346 C CA . PRO A 1 180 ? 9.372 -9.027 12.129 1.00 92.94 180 PRO A CA 1
ATOM 1347 C C . PRO A 1 180 ? 9.044 -9.857 13.378 1.00 92.94 180 PRO A C 1
ATOM 1349 O O . PRO A 1 180 ? 8.459 -9.363 14.328 1.00 92.94 180 PRO A O 1
ATOM 1352 N N . LYS A 1 181 ? 9.500 -11.117 13.442 1.00 89.38 181 LYS A N 1
ATOM 1353 C CA . LYS A 1 181 ? 9.285 -11.965 14.634 1.00 89.38 181 LYS A CA 1
ATOM 1354 C C . LYS A 1 181 ? 9.880 -11.363 15.917 1.00 89.38 181 LYS A C 1
ATOM 1356 O O . LYS A 1 181 ? 9.322 -11.542 16.994 1.00 89.38 181 LYS A O 1
ATOM 1361 N N . ALA A 1 182 ? 11.048 -10.735 15.806 1.00 92.31 182 ALA A N 1
ATOM 1362 C CA . ALA A 1 182 ? 11.674 -10.000 16.895 1.00 92.31 182 ALA A CA 1
ATOM 1363 C C . ALA A 1 182 ? 11.432 -8.515 16.644 1.00 92.31 182 ALA A C 1
ATOM 1365 O O . ALA A 1 182 ? 12.080 -7.941 15.772 1.00 92.31 182 ALA A O 1
ATOM 1366 N N . HIS A 1 183 ? 10.470 -7.957 17.371 1.00 91.88 183 HIS A N 1
ATOM 1367 C CA . HIS A 1 183 ? 10.028 -6.580 17.214 1.00 91.88 183 HIS A CA 1
ATOM 1368 C C . HIS A 1 183 ? 11.154 -5.599 17.560 1.00 91.88 183 HIS A C 1
ATOM 1370 O O . HIS A 1 183 ? 12.031 -5.892 18.387 1.00 91.88 183 HIS A O 1
ATOM 1376 N N . PHE A 1 184 ? 11.131 -4.441 16.910 1.00 93.75 184 PHE A N 1
ATOM 1377 C CA . PHE A 1 184 ? 12.030 -3.335 17.206 1.00 93.75 184 PHE A CA 1
ATOM 1378 C C . PHE A 1 184 ? 11.673 -2.739 18.569 1.00 93.75 184 PHE A C 1
ATOM 1380 O O . PHE A 1 184 ? 10.509 -2.710 18.952 1.00 93.75 184 PHE A O 1
ATOM 1387 N N . LYS A 1 185 ? 12.682 -2.328 19.339 1.00 91.12 185 LYS A N 1
ATOM 1388 C CA . LYS A 1 185 ? 12.480 -1.857 20.722 1.00 91.12 185 LYS A CA 1
ATOM 1389 C C . LYS A 1 185 ? 12.509 -0.342 20.862 1.00 91.12 185 LYS A C 1
ATOM 1391 O O . LYS A 1 185 ? 12.000 0.166 21.856 1.00 91.12 185 LYS A O 1
ATOM 1396 N N . ASP A 1 186 ? 13.158 0.330 19.919 1.00 88.38 186 ASP A N 1
ATOM 1397 C CA . ASP A 1 186 ? 13.485 1.748 20.038 1.00 88.38 186 ASP A CA 1
ATOM 1398 C C . ASP A 1 186 ? 12.389 2.632 19.435 1.00 88.38 186 ASP A C 1
ATOM 1400 O O . ASP A 1 186 ? 12.121 3.704 19.972 1.00 88.38 186 ASP A O 1
ATOM 1404 N N . ASP A 1 187 ? 11.721 2.154 18.380 1.00 93.19 187 ASP A N 1
ATOM 1405 C CA . ASP A 1 187 ? 10.613 2.847 17.732 1.00 93.19 187 ASP A CA 1
ATOM 1406 C C . ASP A 1 187 ? 9.454 1.880 17.439 1.00 93.19 187 ASP A C 1
ATOM 1408 O O . ASP A 1 187 ? 9.638 0.789 16.894 1.00 93.19 187 ASP A O 1
ATOM 1412 N N . LEU A 1 188 ? 8.244 2.284 17.830 1.00 95.12 188 LEU A N 1
ATOM 1413 C CA . LEU A 1 188 ? 7.009 1.541 17.583 1.00 95.12 188 LEU A CA 1
ATOM 1414 C C . LEU A 1 188 ? 6.588 1.620 16.112 1.00 95.12 188 LEU A C 1
ATOM 1416 O O . LEU A 1 188 ? 5.954 0.688 15.614 1.00 95.12 188 LEU A O 1
ATOM 1420 N N . ASN A 1 189 ? 6.979 2.690 15.417 1.00 97.56 189 ASN A N 1
ATOM 1421 C CA . ASN A 1 189 ? 6.720 2.904 13.998 1.00 97.56 189 ASN A CA 1
ATOM 1422 C C . ASN A 1 189 ? 7.281 1.761 13.148 1.00 97.56 189 ASN A C 1
ATOM 1424 O O . ASN A 1 189 ? 6.600 1.247 12.260 1.00 97.56 189 ASN A O 1
ATOM 1428 N N . ASP A 1 190 ? 8.479 1.271 13.474 1.00 98.25 190 ASP A N 1
ATOM 1429 C CA . ASP A 1 190 ? 9.117 0.166 12.754 1.00 98.25 190 ASP A CA 1
ATOM 1430 C C . ASP A 1 190 ? 8.418 -1.190 12.937 1.00 98.25 190 ASP A C 1
ATOM 1432 O O . ASP A 1 190 ? 8.649 -2.138 12.177 1.00 98.25 190 ASP A O 1
ATOM 1436 N N . ASN A 1 191 ? 7.518 -1.297 13.913 1.00 98.00 191 ASN A N 1
ATOM 1437 C CA . ASN A 1 191 ? 6.655 -2.461 14.096 1.00 98.00 191 ASN A CA 1
ATOM 1438 C C . ASN A 1 191 ? 5.292 -2.306 13.403 1.00 98.00 191 ASN A C 1
ATOM 1440 O O . ASN A 1 191 ? 4.433 -3.176 13.563 1.00 98.00 191 ASN A O 1
ATOM 1444 N N . SER A 1 192 ? 5.108 -1.253 12.593 1.00 98.62 192 SER A N 1
ATOM 1445 C CA . SER A 1 192 ? 3.911 -1.051 11.774 1.00 98.62 192 SER A CA 1
ATOM 1446 C C . SER A 1 192 ? 3.560 -2.302 10.977 1.00 98.62 192 SER A C 1
ATOM 1448 O O . SER A 1 192 ? 4.423 -2.900 10.325 1.00 98.62 192 SER A O 1
ATOM 1450 N N . VAL A 1 193 ? 2.285 -2.693 10.977 1.00 98.88 193 VAL A N 1
ATOM 1451 C CA . VAL A 1 193 ? 1.792 -3.731 10.067 1.00 98.88 193 VAL A CA 1
ATOM 1452 C C . VAL A 1 193 ? 1.937 -3.240 8.629 1.00 98.88 193 VAL A C 1
ATOM 1454 O O . VAL A 1 193 ? 1.213 -2.349 8.195 1.00 98.88 193 VAL A O 1
ATOM 1457 N N . VAL A 1 194 ? 2.852 -3.850 7.874 1.00 98.88 194 VAL A N 1
ATOM 1458 C CA . VAL A 1 194 ? 3.028 -3.566 6.444 1.00 98.88 194 VAL A CA 1
ATOM 1459 C C . VAL A 1 194 ? 2.254 -4.605 5.649 1.00 98.88 194 VAL A C 1
ATOM 1461 O O . VAL A 1 194 ? 2.497 -5.806 5.802 1.00 98.88 194 VAL A O 1
ATOM 1464 N N . LEU A 1 195 ? 1.343 -4.154 4.790 1.00 98.88 195 LEU A N 1
ATOM 1465 C CA . LEU A 1 195 ? 0.523 -5.018 3.944 1.00 98.88 195 LEU A CA 1
ATOM 1466 C C . LEU A 1 195 ? 0.913 -4.878 2.478 1.00 98.88 195 LEU A C 1
ATOM 1468 O O . LEU A 1 195 ? 1.028 -3.765 1.968 1.00 98.88 195 LEU A O 1
ATOM 1472 N N . ARG A 1 196 ? 1.018 -6.007 1.777 1.00 98.62 196 ARG A N 1
ATOM 1473 C CA . ARG A 1 196 ? 1.020 -6.039 0.314 1.00 98.62 196 ARG A CA 1
ATOM 1474 C C . ARG A 1 196 ? -0.307 -6.590 -0.183 1.00 98.62 196 ARG A C 1
ATOM 1476 O O . ARG A 1 196 ? -0.645 -7.736 0.106 1.00 98.62 196 ARG A O 1
ATOM 1483 N N . VAL A 1 197 ? -1.058 -5.770 -0.909 1.00 98.62 197 VAL A N 1
ATOM 1484 C CA . VAL A 1 197 ? -2.351 -6.135 -1.506 1.00 98.62 197 VAL A CA 1
ATOM 1485 C C . VAL A 1 197 ? -2.141 -6.321 -3.000 1.00 98.62 197 VAL A C 1
ATOM 1487 O O . VAL A 1 197 ? -1.550 -5.463 -3.645 1.00 98.62 197 VAL A O 1
ATOM 1490 N N . THR A 1 198 ? -2.580 -7.438 -3.570 1.00 95.88 198 THR A N 1
ATOM 1491 C CA . THR A 1 198 ? -2.410 -7.747 -4.995 1.00 95.88 198 THR A CA 1
ATOM 1492 C C . THR A 1 198 ? -3.715 -8.266 -5.582 1.00 95.88 198 THR A C 1
ATOM 1494 O O . THR A 1 198 ? -4.292 -9.225 -5.065 1.00 95.88 198 THR A O 1
ATOM 1497 N N . TYR A 1 199 ? -4.143 -7.654 -6.685 1.00 93.06 199 TYR A N 1
ATOM 1498 C CA . TYR A 1 199 ? -5.246 -8.115 -7.522 1.00 93.06 199 TYR A CA 1
ATOM 1499 C C . TYR A 1 199 ? -4.781 -8.144 -8.978 1.00 93.06 199 TYR A C 1
ATOM 1501 O O . TYR A 1 199 ? -4.390 -7.117 -9.533 1.00 93.06 199 TYR A O 1
ATOM 1509 N N . GLY A 1 200 ? -4.777 -9.337 -9.578 1.00 85.81 200 GLY A N 1
ATOM 1510 C CA . GLY A 1 200 ? -4.182 -9.558 -10.895 1.00 85.81 200 GLY A CA 1
ATOM 1511 C C . GLY A 1 200 ? -2.717 -9.107 -10.938 1.00 85.81 200 GLY A C 1
ATOM 1512 O O . GLY A 1 200 ? -1.888 -9.609 -10.178 1.00 85.81 200 GLY A O 1
ATOM 1513 N N . ASN A 1 201 ? -2.420 -8.155 -11.816 1.00 83.69 201 ASN A N 1
ATOM 1514 C CA . ASN A 1 201 ? -1.102 -7.567 -12.038 1.00 83.69 201 ASN A CA 1
ATOM 1515 C C . ASN A 1 201 ? -0.867 -6.271 -11.250 1.00 83.69 201 ASN A C 1
ATOM 1517 O O . ASN A 1 201 ? 0.227 -5.731 -11.341 1.00 83.69 201 ASN A O 1
ATOM 1521 N N . VAL A 1 202 ? -1.862 -5.765 -10.511 1.00 88.00 202 VAL A N 1
ATOM 1522 C CA . VAL A 1 202 ? -1.754 -4.500 -9.770 1.00 88.00 202 VAL A CA 1
ATOM 1523 C C . VAL A 1 202 ? -1.555 -4.766 -8.284 1.00 88.00 202 VAL A C 1
ATOM 1525 O O . VAL A 1 202 ? -2.229 -5.608 -7.679 1.00 88.00 202 VAL A O 1
ATOM 1528 N N . SER A 1 203 ? -0.633 -4.027 -7.680 1.00 95.44 203 SER A N 1
ATOM 1529 C CA . SER A 1 203 ? -0.188 -4.224 -6.310 1.00 95.44 203 SER A CA 1
ATOM 1530 C C . SER A 1 203 ? 0.001 -2.922 -5.532 1.00 95.44 203 SER A C 1
ATOM 1532 O O . SER A 1 203 ? 0.407 -1.886 -6.055 1.00 95.44 203 SER A O 1
ATOM 1534 N N . PHE A 1 204 ? -0.312 -2.996 -4.241 1.00 98.75 204 PHE A N 1
ATOM 1535 C CA . PHE A 1 204 ? -0.231 -1.903 -3.283 1.00 98.75 204 PHE A CA 1
ATOM 1536 C C . PHE A 1 204 ? 0.673 -2.317 -2.128 1.00 98.75 204 PHE A C 1
ATOM 1538 O O . PHE A 1 204 ? 0.513 -3.421 -1.604 1.00 98.75 204 PHE A O 1
ATOM 1545 N N . LEU A 1 205 ? 1.545 -1.417 -1.683 1.00 98.88 205 LEU A N 1
ATOM 1546 C CA . LEU A 1 205 ? 2.299 -1.554 -0.442 1.00 98.88 205 LEU A CA 1
ATOM 1547 C C . LEU A 1 205 ? 1.813 -0.505 0.562 1.00 98.88 205 LEU A C 1
ATOM 1549 O O . LEU A 1 205 ? 2.009 0.694 0.362 1.00 98.88 205 LEU A O 1
ATOM 1553 N N . LEU A 1 206 ? 1.148 -0.960 1.623 1.00 98.94 206 LEU A N 1
ATOM 1554 C CA . LEU A 1 206 ? 0.621 -0.123 2.699 1.00 98.94 206 LEU A CA 1
ATOM 1555 C C . LEU A 1 206 ? 1.568 -0.215 3.892 1.00 98.94 206 LEU A C 1
ATOM 1557 O O . LEU A 1 206 ? 1.615 -1.256 4.544 1.00 98.94 206 LEU A O 1
ATOM 1561 N N . THR A 1 207 ? 2.367 0.824 4.139 1.00 98.69 207 THR A N 1
ATOM 1562 C CA . THR A 1 207 ? 3.503 0.721 5.070 1.00 98.69 207 THR A CA 1
ATOM 1563 C C . THR A 1 207 ? 3.218 1.181 6.497 1.00 98.69 207 THR A C 1
ATOM 1565 O O . THR A 1 207 ? 4.084 0.998 7.351 1.00 98.69 207 THR A O 1
ATOM 1568 N N . GLY A 1 208 ? 2.059 1.800 6.757 1.00 98.50 208 GLY A N 1
ATOM 1569 C CA . GLY A 1 208 ? 1.851 2.579 7.983 1.00 98.50 208 GLY A CA 1
ATOM 1570 C C . GLY A 1 208 ? 3.008 3.560 8.169 1.00 98.50 208 GLY A C 1
ATOM 1571 O O . GLY A 1 208 ? 3.423 4.211 7.201 1.00 98.50 208 GLY A O 1
ATOM 1572 N N . ASP A 1 209 ? 3.618 3.532 9.351 1.00 98.75 209 ASP A N 1
ATOM 1573 C CA . ASP A 1 209 ? 4.735 4.406 9.710 1.00 98.75 209 ASP A CA 1
ATOM 1574 C C . ASP A 1 209 ? 6.101 3.728 9.704 1.00 98.75 209 ASP A C 1
ATOM 1576 O O . ASP A 1 209 ? 7.063 4.285 10.213 1.00 98.75 209 ASP A O 1
ATOM 1580 N N . ALA A 1 210 ? 6.226 2.562 9.062 1.00 98.56 210 ALA A N 1
ATOM 1581 C CA . ALA A 1 210 ? 7.508 1.873 8.927 1.00 98.56 210 ALA A CA 1
ATOM 1582 C C . ALA A 1 210 ? 8.632 2.827 8.469 1.00 98.56 210 ALA A C 1
ATOM 1584 O O . ALA A 1 210 ? 8.532 3.471 7.416 1.00 98.56 210 ALA A O 1
ATOM 1585 N N . GLU A 1 211 ? 9.703 2.896 9.260 1.00 98.44 211 GLU A N 1
ATOM 1586 C CA . GLU A 1 211 ? 10.861 3.739 8.998 1.00 98.44 211 GLU A CA 1
ATOM 1587 C C . GLU A 1 211 ? 12.021 2.911 8.433 1.00 98.44 211 GLU A C 1
ATOM 1589 O O . GLU A 1 211 ? 11.875 1.766 7.992 1.00 98.44 211 GLU A O 1
ATOM 1594 N N . LYS A 1 212 ? 13.206 3.516 8.379 1.00 98.00 212 LYS A N 1
ATOM 1595 C CA . LYS A 1 212 ? 14.405 2.946 7.774 1.00 98.00 212 LYS A CA 1
ATOM 1596 C C . LYS A 1 212 ? 14.767 1.560 8.319 1.00 98.00 212 LYS A C 1
ATOM 1598 O O . LYS A 1 212 ? 15.249 0.720 7.558 1.00 98.00 212 LYS A O 1
ATOM 1603 N N . GLU A 1 213 ? 14.598 1.295 9.603 1.00 97.88 213 GLU A N 1
ATOM 1604 C CA . GLU A 1 213 ? 14.932 0.023 10.237 1.00 97.88 213 GLU A CA 1
ATOM 1605 C C . GLU A 1 213 ? 13.981 -1.083 9.757 1.00 97.88 213 GLU A C 1
ATOM 1607 O O . GLU A 1 213 ? 14.443 -2.157 9.340 1.00 97.88 213 GLU A O 1
ATOM 1612 N N . ALA A 1 214 ? 12.675 -0.807 9.712 1.00 98.19 214 ALA A N 1
ATOM 1613 C CA . ALA A 1 214 ? 11.688 -1.693 9.103 1.00 98.19 214 ALA A CA 1
ATOM 1614 C C . ALA A 1 214 ? 11.935 -1.883 7.600 1.00 98.19 214 ALA A C 1
ATOM 1616 O O . ALA A 1 214 ? 11.931 -3.020 7.120 1.00 98.19 214 ALA A O 1
ATOM 1617 N N . GLU A 1 215 ? 12.238 -0.815 6.859 1.00 98.19 215 GLU A N 1
ATOM 1618 C CA . GLU A 1 215 ? 12.590 -0.879 5.436 1.00 98.19 215 GLU A CA 1
ATOM 1619 C C . GLU A 1 215 ? 13.803 -1.777 5.186 1.00 98.19 215 GLU A C 1
ATOM 1621 O O . GLU A 1 215 ? 13.763 -2.644 4.316 1.00 98.19 215 GLU A O 1
ATOM 1626 N N . ASN A 1 216 ? 14.871 -1.637 5.975 1.00 96.88 216 ASN A N 1
ATOM 1627 C CA . ASN A 1 216 ? 16.059 -2.484 5.860 1.00 96.88 216 ASN A CA 1
ATOM 1628 C C . ASN A 1 216 ? 15.744 -3.953 6.178 1.00 96.88 216 ASN A C 1
ATOM 1630 O O . ASN A 1 216 ? 16.281 -4.859 5.534 1.00 96.88 216 ASN A O 1
ATOM 1634 N N . SER A 1 217 ? 14.860 -4.203 7.149 1.00 97.31 217 SER A N 1
ATOM 1635 C CA . SER A 1 217 ? 14.378 -5.547 7.485 1.00 97.31 217 SER A CA 1
ATOM 1636 C C . SER A 1 217 ? 13.554 -6.167 6.355 1.00 97.31 217 SER A C 1
ATOM 1638 O O . SER A 1 217 ? 13.681 -7.365 6.096 1.00 97.31 217 SER A O 1
ATOM 1640 N N . LEU A 1 218 ? 12.746 -5.366 5.656 1.00 95.25 218 LEU A N 1
ATOM 1641 C CA . LEU A 1 218 ? 11.999 -5.779 4.468 1.00 95.25 218 LEU A CA 1
ATOM 1642 C C . LEU A 1 218 ? 12.936 -6.035 3.282 1.00 95.25 218 LEU A C 1
ATOM 1644 O O . LEU A 1 218 ? 12.827 -7.076 2.641 1.00 95.25 218 LEU A O 1
ATOM 1648 N N . LEU A 1 219 ? 13.900 -5.150 3.028 1.00 91.44 219 LEU A N 1
ATOM 1649 C CA . LEU A 1 219 ? 14.901 -5.302 1.964 1.00 91.44 219 LEU A CA 1
ATOM 1650 C C . LEU A 1 219 ? 15.789 -6.536 2.151 1.00 91.44 219 LEU A C 1
ATOM 1652 O O . LEU A 1 219 ? 16.210 -7.150 1.177 1.00 91.44 219 LEU A O 1
ATOM 1656 N N . SER A 1 220 ? 16.068 -6.902 3.402 1.00 90.12 220 SER A N 1
ATOM 1657 C CA . SER A 1 220 ? 16.847 -8.099 3.744 1.00 90.12 220 SER A CA 1
ATOM 1658 C C . SER A 1 220 ? 16.005 -9.380 3.751 1.00 90.12 220 SER A C 1
ATOM 1660 O O . SER A 1 220 ? 16.515 -10.455 4.067 1.00 90.12 220 SER A O 1
ATOM 1662 N N . SER A 1 221 ? 14.706 -9.275 3.470 1.00 86.00 221 SER A N 1
ATOM 1663 C CA . SER A 1 221 ? 13.796 -10.413 3.400 1.00 86.00 221 SER A CA 1
ATOM 1664 C C . SER A 1 221 ? 13.696 -10.968 1.976 1.00 86.00 221 SER A C 1
ATOM 1666 O O . SER A 1 221 ? 14.065 -10.310 1.011 1.00 86.00 221 SER A O 1
ATOM 1668 N N . ASN A 1 222 ? 13.137 -12.172 1.839 1.00 81.94 222 ASN A N 1
ATOM 1669 C CA . ASN A 1 222 ? 12.871 -12.785 0.532 1.00 81.94 222 ASN A CA 1
ATOM 1670 C C . ASN A 1 222 ? 11.464 -12.452 -0.007 1.00 81.94 222 ASN A C 1
ATOM 1672 O O . ASN A 1 222 ? 10.974 -13.137 -0.904 1.00 81.94 222 ASN A O 1
ATOM 1676 N N . TYR A 1 223 ? 10.776 -11.462 0.572 1.00 83.75 223 TYR A N 1
ATOM 1677 C CA . TYR A 1 223 ? 9.451 -11.055 0.107 1.00 83.75 223 TYR A CA 1
ATOM 1678 C C . TYR A 1 223 ? 9.572 -10.118 -1.097 1.00 83.75 223 TYR A C 1
ATOM 1680 O O . TYR A 1 223 ? 10.420 -9.230 -1.123 1.00 83.75 223 TYR A O 1
ATOM 1688 N N . GLY A 1 224 ? 8.702 -10.297 -2.093 1.00 81.25 224 GLY A N 1
ATOM 1689 C CA . GLY A 1 224 ? 8.591 -9.350 -3.201 1.00 81.25 224 GLY A CA 1
ATOM 1690 C C . GLY A 1 224 ? 8.006 -8.028 -2.709 1.00 81.25 224 GLY A C 1
ATOM 1691 O O . GLY A 1 224 ? 6.886 -8.018 -2.200 1.00 81.25 224 GLY A O 1
ATOM 1692 N N . LEU A 1 225 ? 8.763 -6.937 -2.849 1.00 88.44 225 LEU A N 1
ATOM 1693 C CA . LEU A 1 225 ? 8.341 -5.593 -2.426 1.00 88.44 225 LEU A CA 1
ATOM 1694 C C . LEU A 1 225 ? 7.867 -4.717 -3.590 1.00 88.44 225 LEU A C 1
ATOM 1696 O O . LEU A 1 225 ? 7.190 -3.721 -3.340 1.00 88.44 225 LEU A O 1
ATOM 1700 N N . ASP A 1 226 ? 8.188 -5.098 -4.830 1.00 88.44 226 ASP A N 1
ATOM 1701 C CA . ASP A 1 226 ? 7.737 -4.400 -6.037 1.00 88.44 226 ASP A CA 1
ATOM 1702 C C . ASP A 1 226 ? 6.213 -4.224 -6.013 1.00 88.44 226 ASP A C 1
ATOM 1704 O O . ASP A 1 226 ? 5.464 -5.200 -5.823 1.00 88.44 226 ASP A O 1
ATOM 1708 N N . SER A 1 227 ? 5.785 -2.963 -6.079 1.00 92.94 227 SER A N 1
ATOM 1709 C CA . SER A 1 227 ? 4.395 -2.544 -5.932 1.00 92.94 227 SER A CA 1
ATOM 1710 C C . SER A 1 227 ? 4.106 -1.270 -6.721 1.00 92.94 227 SER A C 1
ATOM 1712 O O . SER A 1 227 ? 4.810 -0.275 -6.573 1.00 92.94 227 SER A O 1
ATOM 1714 N N . ASP A 1 228 ? 3.018 -1.265 -7.492 1.00 93.75 228 ASP A N 1
ATOM 1715 C CA . ASP A 1 228 ? 2.623 -0.136 -8.346 1.00 93.75 228 ASP A CA 1
ATOM 1716 C C . ASP A 1 228 ? 2.265 1.112 -7.530 1.00 93.75 228 ASP A C 1
ATOM 1718 O O . ASP A 1 228 ? 2.608 2.241 -7.895 1.00 93.75 228 ASP A O 1
ATOM 1722 N N . VAL A 1 229 ? 1.593 0.905 -6.394 1.00 98.31 229 VAL A N 1
ATOM 1723 C CA . VAL A 1 229 ? 1.121 1.969 -5.506 1.00 98.31 229 VAL A CA 1
ATOM 1724 C C . VAL A 1 229 ? 1.741 1.821 -4.122 1.00 98.31 229 VAL A C 1
ATOM 1726 O O . VAL A 1 229 ? 1.575 0.804 -3.453 1.00 98.31 229 VAL A O 1
ATOM 1729 N N . LEU A 1 230 ? 2.400 2.872 -3.647 1.00 98.81 230 LEU A N 1
ATOM 1730 C CA . LEU A 1 230 ? 2.975 2.945 -2.306 1.00 98.81 230 LEU A CA 1
ATOM 1731 C C . LEU A 1 230 ? 2.184 3.931 -1.441 1.00 98.81 230 LEU A C 1
ATOM 1733 O O . LEU A 1 230 ? 2.127 5.120 -1.763 1.00 98.81 230 LEU A O 1
ATOM 1737 N N . LYS A 1 231 ? 1.654 3.479 -0.301 1.00 98.81 231 LYS A N 1
ATOM 1738 C CA . LYS A 1 231 ? 1.411 4.383 0.829 1.00 98.81 231 LYS A CA 1
ATOM 1739 C C . LYS A 1 231 ? 2.771 4.753 1.398 1.00 98.81 231 LYS A C 1
ATOM 1741 O O . LYS A 1 231 ? 3.505 3.879 1.834 1.00 98.81 231 LYS A O 1
ATOM 1746 N N . VAL A 1 232 ? 3.127 6.026 1.342 1.00 98.81 232 VAL A N 1
ATOM 1747 C CA . VAL A 1 232 ? 4.417 6.512 1.833 1.00 98.81 232 VAL A CA 1
ATOM 1748 C C . VAL A 1 232 ? 4.454 6.404 3.355 1.00 98.81 232 VAL A C 1
ATOM 1750 O O . VAL A 1 232 ? 3.517 6.852 4.028 1.00 98.81 232 VAL A O 1
ATOM 1753 N N . GLY A 1 233 ? 5.546 5.832 3.866 1.00 98.44 233 GLY A N 1
ATOM 1754 C CA . GLY A 1 233 ? 5.750 5.609 5.292 1.00 98.44 233 GLY A CA 1
ATOM 1755 C C . GLY A 1 233 ? 5.802 6.905 6.091 1.00 98.44 233 GLY A C 1
ATOM 1756 O O . GLY A 1 233 ? 6.388 7.894 5.634 1.00 98.44 233 GLY A O 1
ATOM 1757 N N . HIS A 1 234 ? 5.207 6.898 7.279 1.00 98.44 234 HIS A N 1
ATOM 1758 C CA . HIS A 1 234 ? 5.334 7.947 8.293 1.00 98.44 234 HIS A CA 1
ATOM 1759 C C . HIS A 1 234 ? 5.030 9.339 7.746 1.00 98.44 234 HIS A C 1
ATOM 1761 O O . HIS A 1 234 ? 5.796 10.294 7.889 1.00 98.44 234 HIS A O 1
ATOM 1767 N N . HIS A 1 235 ? 3.927 9.423 6.998 1.00 98.44 235 HIS A N 1
ATOM 1768 C CA . HIS A 1 235 ? 3.407 10.652 6.389 1.00 98.44 235 HIS A CA 1
ATOM 1769 C C . HIS A 1 235 ? 4.418 11.409 5.503 1.00 98.44 235 HIS A C 1
ATOM 1771 O O . HIS A 1 235 ? 4.267 12.603 5.226 1.00 98.44 235 HIS A O 1
ATOM 1777 N N . GLY A 1 236 ? 5.463 10.723 5.027 1.00 98.06 236 GLY A N 1
ATOM 1778 C CA . GLY A 1 236 ? 6.558 11.318 4.266 1.00 98.06 236 GLY A CA 1
ATOM 1779 C C . GLY A 1 236 ? 7.645 11.978 5.119 1.00 98.06 236 GLY A C 1
ATOM 1780 O O . GLY A 1 236 ? 8.330 12.879 4.622 1.00 98.06 236 GLY A O 1
ATOM 1781 N N . SER A 1 237 ? 7.817 11.552 6.372 1.00 98.12 237 SER A N 1
ATOM 1782 C CA . SER A 1 237 ? 8.988 11.848 7.204 1.00 98.12 237 SER A CA 1
ATOM 1783 C C . SER A 1 237 ? 10.301 11.562 6.469 1.00 98.12 237 SER A C 1
ATOM 1785 O O . SER A 1 237 ? 10.364 10.737 5.558 1.00 98.12 237 SER A O 1
ATOM 1787 N N . SER A 1 238 ? 11.379 12.242 6.863 1.00 97.38 238 SER A N 1
ATOM 1788 C CA . SER A 1 238 ? 12.735 11.955 6.372 1.00 97.38 238 SER A CA 1
ATOM 1789 C C . SER A 1 238 ? 13.348 10.669 6.938 1.00 97.38 238 SER A C 1
ATOM 1791 O O . SER A 1 238 ? 14.424 10.277 6.487 1.00 97.38 238 SER A O 1
ATOM 1793 N N . SER A 1 239 ? 12.718 10.057 7.945 1.00 97.19 239 SER A N 1
ATOM 1794 C CA . SER A 1 239 ? 13.130 8.772 8.529 1.00 97.19 239 SER A CA 1
ATOM 1795 C C . SER A 1 239 ? 12.709 7.563 7.690 1.00 97.19 239 SER A C 1
ATOM 1797 O O . SER A 1 239 ? 13.297 6.493 7.829 1.00 97.19 239 SER A O 1
ATOM 1799 N N . SER A 1 240 ? 11.755 7.738 6.774 1.00 97.12 240 SER A N 1
ATOM 1800 C CA . SER A 1 240 ? 11.233 6.695 5.893 1.00 97.12 240 SER A CA 1
ATOM 1801 C C . SER A 1 240 ? 11.554 6.980 4.419 1.00 97.12 240 SER A C 1
ATOM 1803 O O . SER A 1 240 ? 12.172 7.983 4.046 1.00 97.12 240 SER A O 1
ATOM 1805 N N . SER A 1 241 ? 11.101 6.082 3.551 1.00 97.38 241 SER A N 1
ATOM 1806 C CA . SER A 1 241 ? 11.220 6.123 2.096 1.00 97.38 241 SER A CA 1
ATOM 1807 C C . SER A 1 241 ? 12.663 6.258 1.624 1.00 97.38 241 SER A C 1
ATOM 1809 O O . SER A 1 241 ? 12.993 7.104 0.780 1.00 97.38 241 SER A O 1
ATOM 1811 N N . THR A 1 242 ? 13.553 5.423 2.167 1.00 96.38 242 THR A N 1
ATOM 1812 C CA . THR A 1 242 ? 14.960 5.428 1.766 1.00 96.38 242 THR A CA 1
ATOM 1813 C C . THR A 1 242 ? 15.109 5.127 0.276 1.00 96.38 242 THR A C 1
ATOM 1815 O O . THR A 1 242 ? 14.313 4.421 -0.341 1.00 96.38 242 THR A O 1
ATOM 1818 N N . SER A 1 243 ? 16.175 5.642 -0.341 1.00 88.56 243 SER A N 1
ATOM 1819 C CA . SER A 1 243 ? 16.401 5.429 -1.777 1.00 88.56 243 SER A CA 1
ATOM 1820 C C . SER A 1 243 ? 16.557 3.950 -2.147 1.00 88.56 243 SER A C 1
ATOM 1822 O O . SER A 1 243 ? 16.107 3.555 -3.217 1.00 88.56 243 SER A O 1
ATOM 1824 N N . ALA A 1 244 ? 17.152 3.136 -1.266 1.00 84.94 244 ALA A N 1
ATOM 1825 C CA . ALA A 1 244 ? 17.265 1.692 -1.470 1.00 84.94 244 ALA A CA 1
ATOM 1826 C C . ALA A 1 244 ? 15.890 1.009 -1.433 1.00 84.94 244 ALA A C 1
ATOM 1828 O O . ALA A 1 244 ? 15.593 0.186 -2.294 1.00 84.94 244 ALA A O 1
ATOM 1829 N N . PHE A 1 245 ? 15.029 1.400 -0.490 1.00 95.19 245 PHE A N 1
ATOM 1830 C CA . PHE A 1 245 ? 13.667 0.886 -0.397 1.00 95.19 245 PHE A CA 1
ATOM 1831 C C . PHE A 1 245 ? 12.838 1.248 -1.631 1.00 95.19 245 PHE A C 1
ATOM 1833 O O . PHE A 1 245 ? 12.313 0.365 -2.305 1.00 95.19 245 PHE A O 1
ATOM 1840 N N . LEU A 1 246 ? 12.810 2.528 -2.010 1.00 89.00 246 LEU A N 1
ATOM 1841 C CA . LEU A 1 246 ? 12.068 2.997 -3.186 1.00 89.00 246 LEU A CA 1
ATOM 1842 C C . LEU A 1 246 ? 12.566 2.389 -4.505 1.00 89.00 246 LEU A C 1
ATOM 1844 O O . LEU A 1 246 ? 11.790 2.273 -5.454 1.00 89.00 246 LEU A O 1
ATOM 1848 N N . GLN A 1 247 ? 13.843 2.002 -4.581 1.00 81.94 247 GLN A N 1
ATOM 1849 C CA . GLN A 1 247 ? 14.391 1.317 -5.749 1.00 81.94 247 GLN A CA 1
ATOM 1850 C C . GLN A 1 247 ? 13.829 -0.101 -5.909 1.00 81.94 247 GLN A C 1
ATOM 1852 O O . GLN A 1 247 ? 13.636 -0.527 -7.043 1.00 81.94 247 GLN A O 1
ATOM 1857 N N . VAL A 1 248 ? 13.577 -0.812 -4.805 1.00 80.00 248 VAL A N 1
ATOM 1858 C CA . VAL A 1 248 ? 13.054 -2.191 -4.819 1.00 80.00 248 VAL A CA 1
ATOM 1859 C C . VAL A 1 248 ? 11.525 -2.228 -4.851 1.00 80.00 248 VAL A C 1
ATOM 1861 O O . VAL A 1 248 ? 10.962 -3.122 -5.469 1.00 80.00 248 VAL A O 1
ATOM 1864 N N . VAL A 1 249 ? 10.851 -1.271 -4.203 1.00 90.50 249 VAL A N 1
ATOM 1865 C CA . VAL A 1 249 ? 9.383 -1.138 -4.277 1.00 90.50 249 VAL A CA 1
ATOM 1866 C C . VAL A 1 249 ? 8.937 -0.652 -5.652 1.00 90.50 249 VAL A C 1
ATOM 1868 O O . VAL A 1 249 ? 7.846 -0.977 -6.095 1.00 90.50 249 VAL A O 1
ATOM 1871 N N . SER A 1 250 ? 9.771 0.145 -6.316 1.00 85.12 250 SER A N 1
ATOM 1872 C CA . SER A 1 250 ? 9.536 0.652 -7.667 1.00 85.12 250 SER A CA 1
ATOM 1873 C C . SER A 1 250 ? 8.168 1.327 -7.935 1.00 85.12 250 SER A C 1
ATOM 1875 O O . SER A 1 250 ? 7.647 1.204 -9.041 1.00 85.12 250 SER A O 1
ATOM 1877 N N . PRO A 1 251 ? 7.621 2.169 -7.032 1.00 92.12 251 PRO A N 1
ATOM 1878 C CA . PRO A 1 251 ? 6.242 2.637 -7.170 1.00 92.12 251 PRO A CA 1
ATOM 1879 C C . PRO A 1 251 ? 6.048 3.597 -8.343 1.00 92.12 251 PRO A C 1
ATOM 1881 O O . PRO A 1 251 ? 6.847 4.522 -8.535 1.00 92.12 251 PRO A O 1
ATOM 1884 N N . GLU A 1 252 ? 4.966 3.408 -9.093 1.00 88.94 252 GLU A N 1
ATOM 1885 C CA . GLU A 1 252 ? 4.474 4.341 -10.111 1.00 88.94 252 GLU A CA 1
ATOM 1886 C C . GLU A 1 252 ? 3.675 5.480 -9.470 1.00 88.94 252 GLU A C 1
ATOM 1888 O O . GLU A 1 252 ? 3.776 6.634 -9.893 1.00 88.94 252 GLU A O 1
ATOM 1893 N N . VAL A 1 253 ? 2.918 5.162 -8.418 1.00 96.12 253 VAL A N 1
ATOM 1894 C CA . VAL A 1 253 ? 2.138 6.107 -7.621 1.00 96.12 253 VAL A CA 1
ATOM 1895 C C . VAL A 1 253 ? 2.570 6.031 -6.165 1.00 96.12 253 VAL A C 1
ATOM 1897 O O . VAL A 1 253 ? 2.707 4.958 -5.582 1.00 96.12 253 VAL A O 1
ATOM 1900 N N . SER A 1 254 ? 2.739 7.188 -5.536 1.00 98.38 254 SER A N 1
ATOM 1901 C CA . SER A 1 254 ? 2.979 7.287 -4.101 1.00 98.38 254 SER A CA 1
ATOM 1902 C C . SER A 1 254 ? 1.971 8.225 -3.460 1.00 98.38 254 SER A C 1
ATOM 1904 O O . SER A 1 254 ? 1.869 9.392 -3.838 1.00 98.38 254 SER A O 1
ATOM 1906 N N . VAL A 1 255 ? 1.227 7.709 -2.487 1.00 98.75 255 VAL A N 1
ATOM 1907 C CA . VAL A 1 255 ? 0.222 8.458 -1.735 1.00 98.75 255 VAL A CA 1
ATOM 1908 C C . VAL A 1 255 ? 0.773 8.784 -0.357 1.00 98.75 255 VAL A C 1
ATOM 1910 O O . VAL A 1 255 ? 1.194 7.897 0.379 1.00 98.75 255 VAL A O 1
ATOM 1913 N N . ILE A 1 256 ? 0.777 10.066 -0.014 1.00 98.75 256 ILE A N 1
ATOM 1914 C CA . ILE A 1 256 ? 1.167 10.572 1.298 1.00 98.75 256 ILE A CA 1
ATOM 1915 C C . ILE A 1 256 ? -0.109 11.021 2.015 1.00 98.75 256 ILE A C 1
ATOM 1917 O O . ILE A 1 256 ? -0.716 12.025 1.632 1.00 98.75 256 ILE A O 1
ATOM 1921 N N . GLU A 1 257 ? -0.515 10.293 3.050 1.00 98.56 257 GLU A N 1
ATOM 1922 C CA . GLU A 1 257 ? -1.560 10.766 3.964 1.00 98.56 257 GLU A CA 1
ATOM 1923 C C . GLU A 1 257 ? -0.901 11.671 5.003 1.00 98.56 257 GLU A C 1
ATOM 1925 O O . GLU A 1 257 ? -0.012 11.242 5.733 1.00 98.56 257 GLU A O 1
ATOM 1930 N N . VAL A 1 258 ? -1.232 12.961 4.963 1.00 98.19 258 VAL A N 1
ATOM 1931 C CA . VAL A 1 258 ? -0.581 14.005 5.758 1.00 98.19 258 VAL A CA 1
ATOM 1932 C C . VAL A 1 258 ? -1.514 15.194 5.954 1.00 98.19 258 VAL A C 1
ATOM 1934 O O . VAL A 1 258 ? -2.289 15.549 5.063 1.00 98.19 258 VAL A O 1
ATOM 1937 N N . GLY A 1 259 ? -1.408 15.853 7.109 1.00 95.94 259 GLY A N 1
ATOM 1938 C CA . GLY A 1 259 ? -2.224 17.013 7.447 1.00 95.94 259 GLY A CA 1
ATOM 1939 C C . GLY A 1 259 ? -1.678 18.319 6.874 1.00 95.94 259 GLY A C 1
ATOM 1940 O O . GLY A 1 259 ? -0.472 18.579 6.901 1.00 95.94 259 GLY A O 1
ATOM 1941 N N . LYS A 1 260 ? -2.568 19.202 6.406 1.00 93.81 260 LYS A N 1
ATOM 1942 C CA . LYS A 1 260 ? -2.183 20.550 5.964 1.00 93.81 260 LYS A CA 1
ATOM 1943 C C . LYS A 1 260 ? -1.602 21.345 7.134 1.00 93.81 260 LYS A C 1
ATOM 1945 O O . LYS A 1 260 ? -2.314 21.617 8.093 1.00 93.81 260 LYS A O 1
ATOM 1950 N N . GLY A 1 261 ? -0.359 21.806 6.993 1.00 89.25 261 GLY A N 1
ATOM 1951 C CA . GLY A 1 261 ? 0.292 22.639 8.008 1.00 89.25 261 GLY A 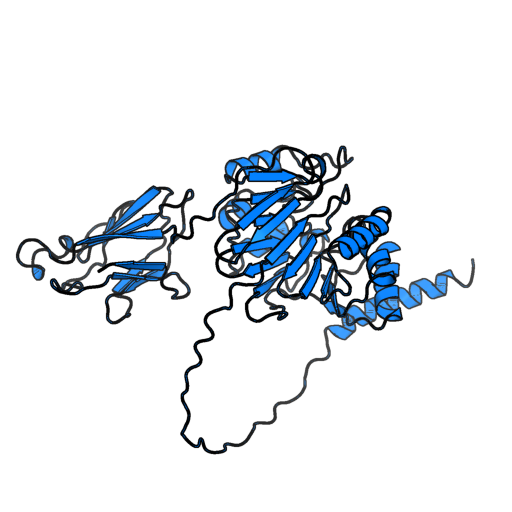CA 1
ATOM 1952 C C . GLY A 1 261 ? 0.542 21.908 9.327 1.00 89.25 261 GLY A C 1
ATOM 1953 O O . GLY A 1 261 ? 0.494 22.548 10.368 1.00 89.25 261 GLY A O 1
ATOM 1954 N N . ASN A 1 262 ? 0.758 20.588 9.275 1.00 93.88 262 ASN A N 1
ATOM 1955 C CA . ASN A 1 262 ? 1.152 19.800 10.440 1.00 93.88 262 ASN A CA 1
ATOM 1956 C C . ASN A 1 262 ? 2.461 20.325 11.059 1.00 93.88 262 ASN A C 1
ATOM 1958 O O . ASN A 1 262 ? 3.342 20.826 10.353 1.00 93.88 262 ASN A O 1
ATOM 1962 N N . ASP A 1 263 ? 2.599 20.157 12.372 1.00 92.31 263 ASP A N 1
ATOM 1963 C CA . ASP A 1 263 ? 3.739 20.678 13.138 1.00 92.31 263 ASP A CA 1
ATOM 1964 C C . ASP A 1 263 ? 5.026 19.850 12.962 1.00 92.31 263 ASP A C 1
ATOM 1966 O O . ASP A 1 263 ? 6.112 20.308 13.317 1.00 92.31 263 ASP A O 1
ATOM 1970 N N . TYR A 1 264 ? 4.930 18.656 12.368 1.00 92.69 264 TYR A N 1
ATOM 1971 C CA . TYR A 1 264 ? 6.067 17.762 12.114 1.00 92.69 264 TYR A CA 1
ATOM 1972 C C . TYR A 1 264 ? 6.933 18.218 10.931 1.00 92.69 264 TYR A C 1
ATOM 1974 O O . TYR A 1 264 ? 8.065 17.767 10.766 1.00 92.69 264 TYR A O 1
ATOM 1982 N N . GLY A 1 265 ? 6.416 19.114 10.083 1.00 94.31 265 GLY A N 1
ATOM 1983 C CA . GLY A 1 265 ? 7.084 19.511 8.843 1.00 94.31 265 GLY A CA 1
ATOM 1984 C C . GLY A 1 265 ? 7.017 18.438 7.751 1.00 94.31 265 GLY A C 1
ATOM 1985 O O . GLY A 1 265 ? 7.838 18.444 6.829 1.00 94.31 265 GLY A O 1
ATOM 1986 N N . HIS A 1 266 ? 6.050 17.521 7.846 1.00 97.00 266 HIS A N 1
ATOM 1987 C CA . HIS A 1 266 ? 5.821 16.468 6.865 1.00 97.00 266 HIS A CA 1
ATOM 1988 C C . HIS A 1 266 ? 4.957 16.962 5.687 1.00 97.00 266 HIS A C 1
ATOM 1990 O O . HIS A 1 266 ? 4.124 17.857 5.847 1.00 97.00 266 HIS A O 1
ATOM 1996 N N . PRO A 1 267 ? 5.119 16.390 4.482 1.00 97.94 267 PRO A N 1
ATOM 1997 C CA . PRO A 1 267 ? 6.214 15.511 4.092 1.00 97.94 267 PRO A CA 1
ATOM 1998 C C . PRO A 1 267 ? 7.523 16.298 3.951 1.00 97.94 267 PRO A C 1
ATOM 2000 O O . PRO A 1 267 ? 7.533 17.453 3.512 1.00 97.94 267 PRO A O 1
ATOM 2003 N N . SER A 1 268 ? 8.641 15.652 4.273 1.00 98.06 268 SER A N 1
ATOM 2004 C CA . SER A 1 268 ? 9.960 16.267 4.179 1.00 98.06 268 SER A CA 1
ATOM 2005 C C . SER A 1 268 ? 10.357 16.523 2.718 1.00 98.06 268 SER A C 1
ATOM 2007 O O . SER A 1 268 ? 10.009 15.778 1.793 1.00 98.06 268 SER A O 1
ATOM 2009 N N . SER A 1 269 ? 11.156 17.566 2.485 1.00 97.06 269 SER A N 1
ATOM 2010 C CA . SER A 1 269 ? 11.688 17.861 1.147 1.00 97.06 269 SER A CA 1
ATOM 2011 C C . SER A 1 269 ? 12.611 16.752 0.622 1.00 97.06 269 SER A C 1
ATOM 2013 O O . SER A 1 269 ? 12.659 16.515 -0.589 1.00 97.06 269 SER A O 1
ATOM 2015 N N . ALA A 1 270 ? 13.310 16.048 1.519 1.00 96.88 270 ALA A N 1
ATOM 2016 C CA . ALA A 1 270 ? 14.155 14.907 1.185 1.00 96.88 270 ALA A CA 1
ATOM 2017 C C . ALA A 1 270 ? 13.321 13.736 0.646 1.00 96.88 270 ALA A C 1
ATOM 2019 O O . ALA A 1 270 ? 13.640 13.205 -0.419 1.00 96.88 270 ALA A O 1
ATOM 2020 N N . THR A 1 271 ? 12.215 13.408 1.314 1.00 98.00 271 THR A N 1
ATOM 2021 C CA . THR A 1 271 ? 11.301 12.326 0.923 1.00 98.00 271 THR A CA 1
ATOM 2022 C C . THR A 1 271 ? 10.624 12.622 -0.409 1.00 98.00 271 THR A C 1
ATOM 2024 O O . THR A 1 271 ? 10.661 11.797 -1.320 1.00 98.00 271 THR A O 1
ATOM 2027 N N . LEU A 1 272 ? 10.116 13.845 -0.603 1.00 97.75 272 LEU A N 1
ATOM 2028 C CA . LEU A 1 272 ? 9.552 14.267 -1.893 1.00 97.75 272 LEU A CA 1
ATOM 2029 C C . LEU A 1 272 ? 10.571 14.155 -3.039 1.00 97.75 272 LEU A C 1
ATOM 2031 O O . LEU A 1 272 ? 10.228 13.730 -4.144 1.00 97.75 272 LEU A O 1
ATOM 2035 N N . LYS A 1 273 ? 11.836 14.516 -2.788 1.00 94.19 273 LYS A N 1
ATOM 2036 C CA . LYS A 1 273 ? 12.914 14.370 -3.773 1.00 94.19 273 LYS A CA 1
ATOM 2037 C C . LYS A 1 273 ? 13.226 12.899 -4.056 1.00 94.19 273 LYS A C 1
ATOM 2039 O O . LYS A 1 273 ? 13.440 12.558 -5.216 1.00 94.19 273 LYS A O 1
ATOM 2044 N N . ALA A 1 274 ? 13.244 12.042 -3.037 1.00 91.50 274 ALA A N 1
ATOM 2045 C CA . ALA A 1 274 ? 13.481 10.609 -3.191 1.00 91.50 274 ALA A CA 1
ATOM 2046 C C . ALA A 1 274 ? 12.386 9.943 -4.042 1.00 91.50 274 ALA A C 1
ATOM 2048 O O . ALA A 1 274 ? 12.708 9.268 -5.018 1.00 91.50 274 ALA A O 1
ATOM 2049 N N . LEU A 1 275 ? 11.110 10.229 -3.762 1.00 93.19 275 LEU A N 1
ATOM 2050 C CA . LEU A 1 275 ? 9.965 9.736 -4.541 1.00 93.19 275 LEU A CA 1
ATOM 2051 C C . LEU A 1 275 ? 10.010 10.218 -5.998 1.00 93.19 275 LEU A C 1
ATOM 2053 O O . LEU A 1 275 ? 9.828 9.433 -6.929 1.00 93.19 275 LEU A O 1
ATOM 2057 N N . LYS A 1 276 ? 10.338 11.498 -6.214 1.00 85.75 276 LYS A N 1
ATOM 2058 C CA . LYS A 1 276 ? 10.520 12.048 -7.562 1.00 85.75 276 LYS A CA 1
ATOM 2059 C C . LYS A 1 276 ? 11.669 11.370 -8.311 1.00 85.75 276 LYS A C 1
ATOM 2061 O O . LYS A 1 276 ? 11.528 11.081 -9.494 1.00 85.75 276 LYS A O 1
ATOM 2066 N N . ASN A 1 277 ? 12.795 11.120 -7.643 1.00 81.38 277 ASN A N 1
ATOM 2067 C CA . ASN A 1 277 ? 13.947 10.435 -8.235 1.00 81.38 277 ASN A CA 1
ATOM 2068 C C . ASN A 1 277 ? 13.655 8.965 -8.545 1.00 81.38 277 ASN A C 1
ATOM 2070 O O . ASN A 1 277 ? 14.212 8.434 -9.502 1.00 81.38 277 ASN A O 1
ATOM 2074 N N . ALA A 1 278 ? 12.778 8.327 -7.767 1.00 79.06 278 ALA A N 1
ATOM 2075 C CA . ALA A 1 278 ? 12.259 7.012 -8.105 1.00 79.06 278 ALA A CA 1
ATOM 2076 C C . ALA A 1 278 ? 11.397 7.066 -9.375 1.00 79.06 278 ALA A C 1
ATOM 2078 O O . ALA A 1 278 ? 11.291 6.064 -10.054 1.00 79.06 278 ALA A O 1
ATOM 2079 N N . GLY A 1 279 ? 10.849 8.224 -9.758 1.00 82.69 279 GLY A N 1
ATOM 2080 C CA . GLY A 1 279 ? 9.945 8.363 -10.903 1.00 82.69 279 GLY A CA 1
ATOM 2081 C C . GLY A 1 279 ? 8.481 8.130 -10.535 1.00 82.69 279 GLY A C 1
ATOM 2082 O O . GLY A 1 279 ? 7.688 7.799 -11.409 1.00 82.69 279 GLY A O 1
ATOM 2083 N N . SER A 1 280 ? 8.140 8.279 -9.252 1.00 88.19 280 SER A N 1
ATOM 2084 C CA . SER A 1 280 ? 6.780 8.111 -8.747 1.00 88.19 280 SER A CA 1
ATOM 2085 C C . SER A 1 280 ? 5.957 9.395 -8.885 1.00 88.19 280 SER A C 1
ATOM 2087 O O . SER A 1 280 ? 6.437 10.498 -8.594 1.00 88.19 280 SER A O 1
ATOM 2089 N N . ALA A 1 281 ? 4.696 9.254 -9.295 1.00 91.31 281 ALA A N 1
ATOM 2090 C CA . ALA A 1 281 ? 3.693 10.304 -9.221 1.00 91.31 281 ALA A CA 1
ATOM 2091 C C . ALA A 1 281 ? 3.199 10.451 -7.774 1.00 91.31 281 ALA A C 1
ATOM 2093 O O . ALA A 1 281 ? 2.586 9.542 -7.213 1.00 91.31 281 ALA A O 1
ATOM 2094 N N . VAL A 1 282 ? 3.459 11.611 -7.168 1.00 96.31 282 VAL A N 1
ATOM 2095 C CA . VAL A 1 282 ? 3.148 11.863 -5.754 1.00 96.31 282 VAL A CA 1
ATOM 2096 C C . VAL A 1 282 ? 1.784 12.533 -5.598 1.00 96.31 282 VAL A C 1
ATOM 2098 O O . VAL A 1 282 ? 1.555 13.612 -6.145 1.00 96.31 282 VAL A O 1
ATOM 2101 N N . TYR A 1 283 ? 0.924 11.933 -4.777 1.00 97.19 283 TYR A N 1
ATOM 2102 C CA . TYR A 1 283 ? -0.356 12.482 -4.331 1.00 97.19 283 TYR A CA 1
ATOM 2103 C C . TYR A 1 283 ? -0.330 12.700 -2.821 1.00 97.19 283 TYR A C 1
ATOM 2105 O O . TYR A 1 283 ? 0.286 11.923 -2.093 1.00 97.19 283 TYR A O 1
ATOM 2113 N N . ARG A 1 284 ? -0.993 13.753 -2.339 1.00 97.88 284 ARG A N 1
ATOM 2114 C CA . ARG A 1 284 ? -1.016 14.094 -0.911 1.00 97.88 284 ARG A CA 1
ATOM 2115 C C . ARG A 1 284 ? -2.416 14.450 -0.447 1.00 97.88 284 ARG A C 1
ATOM 2117 O O . ARG A 1 284 ? -3.054 15.280 -1.093 1.00 97.88 284 ARG A O 1
ATOM 2124 N N . THR A 1 285 ? -2.885 13.905 0.671 1.00 98.06 285 THR A N 1
ATOM 2125 C CA . THR A 1 285 ? -4.250 14.187 1.154 1.00 98.06 285 THR A CA 1
ATOM 2126 C C . THR A 1 285 ? -4.467 15.662 1.509 1.00 98.06 285 THR A C 1
ATOM 2128 O O . THR A 1 285 ? -5.531 16.211 1.216 1.00 98.06 285 THR A O 1
ATOM 2131 N N . ASP A 1 286 ? -3.448 16.370 2.004 1.00 97.12 286 ASP A N 1
ATOM 2132 C CA . ASP A 1 286 ? -3.542 17.808 2.290 1.00 97.12 286 ASP A CA 1
ATOM 2133 C C . ASP A 1 286 ? -3.767 18.692 1.048 1.00 97.12 286 ASP A C 1
ATOM 2135 O O . ASP A 1 286 ? -4.369 19.768 1.150 1.00 97.12 286 ASP A O 1
ATOM 2139 N N . LEU A 1 287 ? -3.315 18.244 -0.127 1.00 96.62 287 LEU A N 1
ATOM 2140 C CA . LEU A 1 287 ? -3.492 18.944 -1.404 1.00 96.62 287 LEU A CA 1
ATOM 2141 C C . LEU A 1 287 ? -4.671 18.396 -2.213 1.00 96.62 287 LEU A C 1
ATOM 2143 O O . LEU A 1 287 ? -5.396 19.157 -2.856 1.00 96.62 287 LEU A O 1
ATOM 2147 N N . ASN A 1 288 ? -4.857 17.079 -2.181 1.00 97.38 288 ASN A N 1
ATOM 2148 C CA . ASN A 1 288 ? -5.750 16.337 -3.061 1.00 97.38 288 ASN A CA 1
ATOM 2149 C C . ASN A 1 288 ? -7.053 15.888 -2.381 1.00 97.38 288 ASN A C 1
ATOM 2151 O O . ASN A 1 288 ? -7.956 15.405 -3.062 1.00 97.38 288 ASN A O 1
ATOM 2155 N N . GLY A 1 289 ? -7.199 16.093 -1.069 1.00 97.50 289 GLY A N 1
ATOM 2156 C CA . GLY A 1 289 ? -8.296 15.526 -0.285 1.00 97.50 289 GLY A CA 1
ATOM 2157 C C . GLY A 1 289 ? -8.261 13.998 -0.321 1.00 97.50 289 GLY A C 1
ATOM 2158 O O . GLY A 1 289 ? -7.183 13.414 -0.364 1.00 97.50 289 GLY A O 1
ATOM 2159 N N . ASN A 1 290 ? -9.428 13.350 -0.320 1.00 97.81 290 ASN A N 1
ATOM 2160 C CA . ASN A 1 290 ? -9.480 11.894 -0.485 1.00 97.81 290 ASN A CA 1
ATOM 2161 C C . ASN A 1 290 ? -8.876 11.488 -1.837 1.00 97.81 290 ASN A C 1
ATOM 2163 O O . ASN A 1 290 ? -9.209 12.087 -2.866 1.00 97.81 290 ASN A O 1
ATOM 2167 N N . ILE A 1 291 ? -8.041 10.455 -1.836 1.00 98.38 291 ILE A N 1
ATOM 2168 C CA . ILE A 1 291 ? -7.418 9.890 -3.036 1.00 98.38 291 ILE A CA 1
ATOM 2169 C C . ILE A 1 291 ? -7.926 8.459 -3.178 1.00 98.38 291 ILE A C 1
ATOM 2171 O O . ILE A 1 291 ? -7.882 7.696 -2.221 1.00 98.38 291 ILE A O 1
ATOM 2175 N N . VAL A 1 292 ? -8.420 8.083 -4.355 1.00 98.19 292 VAL A N 1
ATOM 2176 C CA . VAL A 1 292 ? -8.935 6.730 -4.601 1.00 98.19 292 VAL A CA 1
ATOM 2177 C C . VAL A 1 292 ? -8.232 6.131 -5.801 1.00 98.19 292 VAL A C 1
ATOM 2179 O O . VAL A 1 292 ? -8.278 6.699 -6.895 1.00 98.19 292 VAL A O 1
ATOM 2182 N N . VAL A 1 293 ? -7.621 4.969 -5.601 1.00 96.88 293 VAL A N 1
ATOM 2183 C CA . VAL A 1 293 ? -7.072 4.147 -6.676 1.00 96.88 293 VAL A CA 1
ATOM 2184 C C . VAL A 1 293 ? -8.042 3.011 -6.959 1.00 96.88 293 VAL A C 1
ATOM 2186 O O . VAL A 1 293 ? -8.388 2.251 -6.059 1.00 96.88 293 VAL A O 1
ATOM 2189 N N . THR A 1 294 ? -8.497 2.906 -8.202 1.00 94.88 294 THR A N 1
ATOM 2190 C CA . THR A 1 294 ? -9.408 1.846 -8.657 1.00 94.88 294 THR A CA 1
ATOM 2191 C C . THR A 1 294 ? -8.700 0.986 -9.687 1.00 94.88 294 THR A C 1
ATOM 2193 O O . THR A 1 294 ? -8.086 1.542 -10.595 1.00 94.88 294 THR A O 1
ATOM 2196 N N . THR A 1 295 ? -8.789 -0.338 -9.567 1.00 90.62 295 THR A N 1
ATOM 2197 C CA . THR A 1 295 ? -8.176 -1.288 -10.504 1.00 90.62 295 THR A CA 1
ATOM 2198 C C . THR A 1 295 ? -9.106 -2.442 -10.866 1.00 90.62 295 THR A C 1
ATOM 2200 O O . THR A 1 295 ? -9.826 -2.957 -10.010 1.00 90.62 295 THR A O 1
ATOM 2203 N N . ASP A 1 296 ? -9.056 -2.859 -12.131 1.00 83.44 296 ASP A N 1
ATOM 2204 C CA . ASP A 1 296 ? -9.710 -4.071 -12.651 1.00 83.44 296 ASP A CA 1
ATOM 2205 C C . ASP A 1 296 ? -8.798 -5.316 -12.557 1.00 83.44 296 ASP A C 1
ATOM 2207 O O . ASP A 1 296 ? -9.137 -6.394 -13.043 1.00 83.44 296 ASP A O 1
ATOM 2211 N N . GLY A 1 297 ? -7.622 -5.165 -11.939 1.00 80.81 297 GLY A N 1
ATOM 2212 C CA . GLY A 1 297 ? -6.595 -6.197 -11.819 1.00 80.81 297 GLY A CA 1
ATOM 2213 C C . GLY A 1 297 ? -5.606 -6.225 -12.987 1.00 80.81 297 GLY A C 1
ATOM 2214 O O . GLY A 1 297 ? -4.622 -6.954 -12.939 1.00 80.81 297 GLY A O 1
ATOM 2215 N N . THR A 1 298 ? -5.812 -5.423 -14.027 1.00 76.69 298 THR A N 1
ATOM 2216 C CA . THR A 1 298 ? -4.876 -5.236 -15.147 1.00 76.69 298 THR A CA 1
ATOM 2217 C C . THR A 1 298 ? -4.476 -3.773 -15.283 1.00 76.69 298 THR A C 1
ATOM 2219 O O . THR A 1 298 ? -3.296 -3.470 -15.434 1.00 76.69 298 THR A O 1
ATOM 2222 N N . ASN A 1 299 ? -5.454 -2.873 -15.198 1.00 76.75 299 ASN A N 1
ATOM 2223 C CA . ASN A 1 299 ? -5.302 -1.434 -15.269 1.00 76.75 299 ASN A CA 1
ATOM 2224 C C . ASN A 1 299 ? -5.762 -0.779 -13.970 1.00 76.75 299 ASN A C 1
ATOM 2226 O O . ASN A 1 299 ? -6.730 -1.233 -13.364 1.00 76.75 299 ASN A O 1
ATOM 2230 N N . TYR A 1 300 ? -5.140 0.337 -13.589 1.00 86.62 300 TYR A N 1
ATOM 2231 C CA . TYR A 1 300 ? -5.624 1.171 -12.495 1.00 86.62 300 TYR A CA 1
ATOM 2232 C C . TYR A 1 300 ? -5.726 2.644 -12.895 1.00 86.62 300 TYR A C 1
ATOM 2234 O O . TYR A 1 300 ? -5.170 3.083 -13.896 1.00 86.62 300 TYR A O 1
ATOM 2242 N N . PHE A 1 301 ? -6.479 3.425 -12.130 1.00 85.75 301 PHE A N 1
ATOM 2243 C CA . PHE A 1 301 ? -6.516 4.878 -12.260 1.00 85.75 301 PHE A CA 1
ATOM 2244 C C . PHE A 1 301 ? -6.666 5.535 -10.892 1.00 85.75 301 PHE A C 1
ATOM 2246 O O . PHE A 1 301 ? -7.189 4.933 -9.953 1.00 85.75 301 PHE A O 1
ATOM 2253 N N . VAL A 1 302 ? -6.217 6.787 -10.792 1.00 93.44 302 VAL A N 1
ATOM 2254 C CA . VAL A 1 302 ? -6.269 7.579 -9.559 1.00 93.44 302 VAL A CA 1
ATOM 2255 C C . VAL A 1 302 ? -7.290 8.700 -9.715 1.00 93.44 302 VAL A C 1
ATOM 2257 O O . VAL A 1 302 ? -7.273 9.440 -10.698 1.00 93.44 302 VAL A O 1
ATOM 2260 N N . THR A 1 303 ? -8.165 8.857 -8.728 1.00 92.25 303 THR A N 1
ATOM 2261 C CA . THR A 1 303 ? -9.066 10.007 -8.599 1.00 92.25 303 THR A CA 1
ATOM 2262 C C . THR A 1 303 ? -8.775 10.757 -7.310 1.00 92.25 303 THR A C 1
ATOM 2264 O O . THR A 1 303 ? -8.326 10.175 -6.324 1.00 92.25 303 THR A O 1
ATOM 2267 N N . VAL A 1 304 ? -9.005 12.068 -7.327 1.00 95.19 304 VAL A N 1
ATOM 2268 C CA . VAL A 1 304 ? -8.745 12.957 -6.193 1.00 95.19 304 VAL A CA 1
ATOM 2269 C C . VAL A 1 304 ? -9.966 13.821 -5.917 1.00 95.19 304 VAL A C 1
ATOM 2271 O O . VAL A 1 304 ? -10.671 14.227 -6.840 1.00 95.19 304 VAL A O 1
ATOM 2274 N N . GLN A 1 305 ? -10.213 14.132 -4.648 1.00 93.38 305 GLN A N 1
ATOM 2275 C CA . GLN A 1 305 ? -11.307 15.013 -4.240 1.00 93.38 305 GLN A CA 1
ATOM 2276 C C . GLN A 1 305 ? -11.039 16.484 -4.598 1.00 93.38 305 GLN A C 1
ATOM 2278 O O . GLN A 1 305 ? -11.974 17.245 -4.849 1.00 93.38 305 GLN A O 1
ATOM 2283 N N . LYS A 1 306 ? -9.772 16.909 -4.562 1.00 90.88 306 LYS A N 1
ATOM 2284 C CA . LYS A 1 306 ? -9.328 18.295 -4.745 1.00 90.88 306 LYS A CA 1
ATOM 2285 C C . LYS A 1 306 ? -8.171 18.350 -5.748 1.00 90.88 306 LYS A C 1
ATOM 2287 O O . LYS A 1 306 ? -7.303 17.479 -5.778 1.00 90.88 306 LYS A O 1
ATOM 2292 N N . GLY A 1 307 ? -8.134 19.426 -6.531 1.00 81.31 307 GLY A N 1
ATOM 2293 C CA . GLY A 1 307 ? -7.136 19.614 -7.584 1.00 81.31 307 GLY A CA 1
ATOM 2294 C C . GLY A 1 307 ? -7.431 18.794 -8.842 1.00 81.31 307 GLY A C 1
ATOM 2295 O O . GLY A 1 307 ? -8.434 18.093 -8.937 1.00 81.31 307 GLY A O 1
ATOM 2296 N N . THR A 1 308 ? -6.568 18.919 -9.844 1.00 61.28 308 THR A N 1
ATOM 2297 C CA . THR A 1 308 ? -6.635 18.097 -11.057 1.00 61.28 308 THR A CA 1
ATOM 2298 C C . THR A 1 308 ? -6.022 16.731 -10.785 1.00 61.28 308 THR A C 1
ATOM 2300 O O . THR A 1 308 ? -4.868 16.660 -10.362 1.00 61.28 308 THR A O 1
ATOM 2303 N N . ALA A 1 309 ? -6.778 15.664 -11.052 1.00 57.00 309 ALA A N 1
ATOM 2304 C CA . ALA A 1 309 ? -6.235 14.311 -11.096 1.00 57.00 309 ALA A CA 1
ATOM 2305 C C . ALA A 1 309 ? -5.054 14.268 -12.077 1.00 57.00 309 ALA A C 1
ATOM 2307 O O . ALA A 1 309 ? -5.124 14.869 -13.155 1.00 57.00 309 ALA A O 1
ATOM 2308 N N . ALA A 1 310 ? -3.966 13.587 -11.707 1.00 52.16 310 ALA A N 1
ATOM 2309 C CA . ALA A 1 310 ? -2.942 13.275 -12.694 1.00 52.16 310 ALA A CA 1
ATOM 2310 C C . ALA A 1 310 ? -3.550 12.317 -13.742 1.00 52.16 310 ALA A C 1
ATOM 2312 O O . ALA A 1 310 ? -4.574 11.680 -13.471 1.00 52.16 310 ALA A O 1
ATOM 2313 N N . PRO A 1 311 ? -2.993 12.268 -14.965 1.00 50.81 311 PRO A N 1
ATOM 2314 C CA . PRO A 1 311 ? -3.537 11.437 -16.031 1.00 50.81 311 PRO A CA 1
ATOM 2315 C C . PRO A 1 311 ? -3.696 9.986 -15.569 1.00 50.81 311 PRO A C 1
ATOM 2317 O O . PRO A 1 311 ? -2.922 9.515 -14.736 1.00 50.81 311 PRO A O 1
ATOM 2320 N N . ILE A 1 312 ? -4.696 9.297 -16.129 1.00 51.88 312 ILE A N 1
ATOM 2321 C CA . ILE A 1 312 ? -4.887 7.853 -15.965 1.00 51.88 312 ILE A CA 1
ATOM 2322 C C . ILE A 1 312 ? -3.535 7.183 -16.219 1.00 51.88 312 ILE A C 1
ATOM 2324 O O . ILE A 1 312 ? -3.051 7.175 -17.354 1.00 51.88 312 ILE A O 1
ATOM 2328 N N . VAL A 1 313 ? -2.911 6.665 -15.161 1.00 48.28 313 VAL A N 1
ATOM 2329 C CA . VAL A 1 313 ? -1.712 5.845 -15.292 1.00 48.28 313 VAL A CA 1
ATOM 2330 C C . VAL A 1 313 ? -2.221 4.500 -15.757 1.00 48.28 313 VAL A C 1
ATOM 2332 O O . VAL A 1 313 ? -2.652 3.693 -14.952 1.00 48.28 313 VAL A O 1
ATOM 2335 N N . THR A 1 314 ? -2.286 4.303 -17.072 1.00 42.34 314 THR A N 1
ATOM 2336 C CA . THR A 1 314 ? -2.577 2.973 -17.602 1.00 42.34 314 THR A CA 1
ATOM 2337 C C . THR A 1 314 ? -1.331 2.150 -17.301 1.00 42.34 314 THR A C 1
ATOM 2339 O O . THR A 1 314 ? -0.281 2.474 -17.870 1.00 42.34 314 THR A O 1
ATOM 2342 N N . PRO A 1 315 ? -1.392 1.134 -16.421 1.00 44.00 315 PRO A N 1
ATOM 2343 C CA . PRO A 1 315 ? -0.320 0.158 -16.344 1.00 44.00 315 PRO A CA 1
ATOM 2344 C C . PRO A 1 315 ? -0.195 -0.358 -17.756 1.00 44.00 315 PRO A C 1
ATOM 2346 O O . PRO A 1 315 ? -1.187 -0.765 -18.353 1.00 44.00 315 PRO A O 1
ATOM 2349 N N . THR A 1 316 ? 0.985 -0.263 -18.345 1.00 37.78 316 THR A N 1
ATOM 2350 C CA . THR A 1 316 ? 1.204 -1.002 -19.577 1.00 37.78 316 THR A CA 1
ATOM 2351 C C . THR A 1 316 ? 1.353 -2.448 -19.121 1.00 37.78 316 THR A C 1
ATOM 2353 O O . THR A 1 316 ? 2.401 -2.769 -18.560 1.00 37.78 316 THR A O 1
ATOM 2356 N N . PRO A 1 317 ? 0.351 -3.333 -19.293 1.00 38.78 317 PRO A N 1
ATOM 2357 C CA . PRO A 1 317 ? 0.463 -4.722 -18.899 1.00 38.78 317 PRO A CA 1
ATOM 2358 C C . PRO A 1 317 ? 1.189 -5.409 -20.051 1.00 38.78 317 PRO A C 1
ATOM 2360 O O . PRO A 1 317 ? 0.636 -6.190 -20.817 1.00 38.78 317 PRO A O 1
ATOM 2363 N N . THR A 1 318 ? 2.445 -5.038 -20.225 1.00 43.06 318 THR A N 1
ATOM 2364 C CA . THR A 1 318 ? 3.390 -5.757 -21.052 1.00 43.06 318 THR A CA 1
ATOM 2365 C C . THR A 1 318 ? 4.488 -6.118 -20.091 1.00 43.06 318 THR A C 1
ATOM 2367 O O . THR A 1 318 ? 4.959 -5.248 -19.360 1.00 43.06 318 THR A O 1
ATOM 2370 N N . ALA A 1 319 ? 4.881 -7.389 -20.061 1.00 53.19 319 ALA A N 1
ATOM 2371 C CA . ALA A 1 319 ? 6.065 -7.784 -19.327 1.00 53.19 319 ALA A CA 1
ATOM 2372 C C . ALA A 1 319 ? 7.188 -6.801 -19.692 1.00 53.19 319 ALA A C 1
ATOM 2374 O O . ALA A 1 319 ? 7.602 -6.736 -20.853 1.00 53.19 319 ALA A O 1
ATOM 2375 N N . LEU A 1 320 ? 7.593 -5.959 -18.730 1.00 69.25 320 LEU A N 1
ATOM 2376 C CA . LEU A 1 320 ? 8.555 -4.887 -18.991 1.00 69.25 320 LEU A CA 1
ATOM 2377 C C . LEU A 1 320 ? 9.840 -5.489 -19.543 1.00 69.25 320 LEU A C 1
ATOM 2379 O O . LEU A 1 320 ? 10.486 -4.893 -20.391 1.00 69.25 320 LEU A O 1
ATOM 2383 N N . VAL A 1 321 ? 10.147 -6.715 -19.126 1.00 85.25 321 VAL A N 1
ATOM 2384 C CA . VAL A 1 321 ? 11.161 -7.565 -19.728 1.00 85.25 321 VAL A CA 1
ATOM 2385 C C . VAL A 1 321 ? 10.501 -8.536 -20.703 1.00 85.25 321 VAL A C 1
ATOM 2387 O O . VAL A 1 321 ? 9.634 -9.309 -20.315 1.00 85.25 321 VAL A O 1
ATOM 2390 N N . SER A 1 322 ? 10.929 -8.541 -21.962 1.00 92.00 322 SER A N 1
ATOM 2391 C CA . SER A 1 322 ? 10.400 -9.451 -22.984 1.00 92.00 322 SER A CA 1
ATOM 2392 C C . SER A 1 322 ? 11.486 -9.993 -23.904 1.00 92.00 322 SER A C 1
ATOM 2394 O O . SER A 1 322 ? 12.575 -9.423 -24.004 1.00 92.00 322 SER A O 1
ATOM 2396 N N . ILE A 1 323 ? 11.183 -11.087 -24.607 1.00 94.00 323 ILE A N 1
ATOM 2397 C CA . ILE A 1 323 ? 12.002 -11.564 -25.722 1.00 94.00 323 ILE A CA 1
ATOM 2398 C C . ILE A 1 323 ? 11.716 -10.675 -26.940 1.00 94.00 323 ILE A C 1
ATOM 2400 O O . ILE A 1 323 ? 10.728 -10.835 -27.661 1.00 94.00 323 ILE A O 1
ATOM 2404 N N . SER A 1 324 ? 12.593 -9.704 -27.173 1.00 92.75 324 SER A N 1
ATOM 2405 C CA . SER A 1 324 ? 12.402 -8.665 -28.189 1.00 92.75 324 SER A CA 1
ATOM 2406 C C . SER A 1 324 ? 12.891 -9.055 -29.577 1.00 92.75 324 SER A C 1
ATOM 2408 O O . SER A 1 324 ? 12.453 -8.450 -30.559 1.00 92.75 324 SER A O 1
ATOM 2410 N N . ALA A 1 325 ? 13.744 -10.073 -29.682 1.00 92.25 325 ALA A N 1
ATOM 2411 C CA . ALA A 1 325 ? 14.140 -10.688 -30.942 1.00 92.25 325 ALA A CA 1
ATOM 2412 C C . ALA A 1 325 ? 14.743 -12.078 -30.711 1.00 92.25 325 ALA A C 1
ATOM 2414 O O . ALA A 1 325 ? 15.307 -12.354 -29.653 1.00 92.25 325 ALA A O 1
ATOM 2415 N N . THR A 1 326 ? 14.656 -12.923 -31.729 1.00 92.00 326 THR A N 1
ATOM 2416 C CA . THR A 1 326 ? 15.251 -14.259 -31.783 1.00 92.00 326 THR A CA 1
ATOM 2417 C C . THR A 1 326 ? 15.958 -14.421 -33.123 1.00 92.00 326 THR A C 1
ATOM 2419 O O . THR A 1 326 ? 15.572 -13.803 -34.118 1.00 92.00 326 THR A O 1
ATOM 2422 N N . GLN A 1 327 ? 17.006 -15.233 -33.137 1.00 90.12 327 GLN A N 1
ATOM 2423 C CA . GLN A 1 327 ? 17.586 -15.800 -34.343 1.00 90.12 327 GLN A CA 1
ATOM 2424 C C . GLN A 1 327 ? 17.898 -17.251 -34.023 1.00 90.12 327 GLN A C 1
ATOM 2426 O O . GLN A 1 327 ? 18.840 -17.521 -33.286 1.00 90.12 327 GLN A O 1
ATOM 2431 N N . PHE A 1 328 ? 17.080 -18.161 -34.532 1.00 86.25 328 PHE A N 1
ATOM 2432 C CA . PHE A 1 328 ? 17.231 -19.591 -34.268 1.00 86.25 328 PHE A CA 1
ATOM 2433 C C . PHE A 1 328 ? 18.056 -20.298 -35.340 1.00 86.25 328 PHE A C 1
ATOM 2435 O O . PHE A 1 328 ? 18.694 -21.289 -35.038 1.00 86.25 328 PHE A O 1
ATOM 2442 N N . ASN A 1 329 ? 18.118 -19.730 -36.550 1.00 82.38 329 ASN A N 1
ATOM 2443 C CA . ASN A 1 329 ? 18.830 -20.307 -37.687 1.00 82.38 329 ASN A CA 1
ATOM 2444 C C . ASN A 1 329 ? 20.099 -19.506 -38.005 1.00 82.38 329 ASN A C 1
ATOM 2446 O O . ASN A 1 329 ? 20.032 -18.370 -38.503 1.00 82.38 329 ASN A O 1
ATOM 2450 N N . ALA A 1 330 ? 21.267 -20.065 -37.684 1.00 76.44 330 ALA A N 1
ATOM 2451 C CA . ALA A 1 330 ? 22.534 -19.423 -37.983 1.00 76.44 330 ALA A CA 1
ATOM 2452 C C . ALA A 1 330 ? 22.854 -19.551 -39.487 1.00 76.44 330 ALA A C 1
ATOM 2454 O O . ALA A 1 330 ? 22.637 -20.586 -40.107 1.00 76.44 330 ALA A O 1
ATOM 2455 N N . PRO A 1 331 ? 23.430 -18.521 -40.133 1.00 72.19 331 PRO A N 1
ATOM 2456 C CA . PRO A 1 331 ? 23.899 -18.680 -41.504 1.00 72.19 331 PRO A CA 1
ATOM 2457 C C . PRO A 1 331 ? 24.990 -19.762 -41.591 1.00 72.19 331 PRO A C 1
ATOM 2459 O O . PRO A 1 331 ? 26.053 -19.611 -40.981 1.00 72.19 331 PRO A O 1
ATOM 2462 N N . GLY A 1 332 ? 24.757 -20.804 -42.396 1.00 74.06 332 GLY A N 1
ATOM 2463 C CA . GLY A 1 332 ? 25.724 -21.873 -42.662 1.00 74.06 332 GLY A CA 1
ATOM 2464 C C . GLY A 1 332 ? 25.453 -23.151 -41.864 1.00 74.06 332 GLY A C 1
ATOM 2465 O O . GLY A 1 332 ? 24.313 -23.574 -41.754 1.00 74.06 332 GLY A O 1
ATOM 2466 N N . ASP A 1 333 ? 26.513 -23.808 -41.387 1.00 72.62 333 ASP A N 1
ATOM 2467 C CA . ASP A 1 333 ? 26.405 -24.953 -40.473 1.00 72.62 333 ASP A CA 1
ATOM 2468 C C . ASP A 1 333 ? 26.341 -24.435 -39.031 1.00 72.62 333 ASP A C 1
ATOM 2470 O O . ASP A 1 333 ? 27.320 -23.874 -38.528 1.00 72.62 333 ASP A O 1
ATOM 2474 N N . ASP A 1 334 ? 25.211 -24.641 -38.357 1.00 65.69 334 ASP A N 1
ATOM 2475 C CA . ASP A 1 334 ? 24.969 -24.172 -36.987 1.00 65.69 334 ASP A CA 1
ATOM 2476 C C . ASP A 1 334 ? 26.008 -24.705 -35.996 1.00 65.69 334 ASP A C 1
ATOM 2478 O O . ASP A 1 334 ? 26.433 -24.006 -35.072 1.00 65.69 334 ASP A O 1
ATOM 2482 N N . ARG A 1 335 ? 26.534 -25.916 -36.226 1.00 69.56 335 ARG A N 1
ATOM 2483 C CA . ARG A 1 335 ? 27.598 -26.485 -35.382 1.00 69.56 335 ARG A CA 1
ATOM 2484 C C . ARG A 1 335 ? 28.914 -25.725 -35.517 1.00 69.56 335 ARG A C 1
ATOM 2486 O O . ARG A 1 335 ? 29.715 -25.728 -34.582 1.00 69.56 335 ARG A O 1
ATOM 2493 N N . ALA A 1 336 ? 29.135 -25.074 -36.656 1.00 72.44 336 ALA A N 1
ATOM 2494 C CA . ALA A 1 336 ? 30.284 -24.213 -36.907 1.00 72.44 336 ALA A CA 1
ATOM 2495 C C . ALA A 1 336 ? 30.026 -22.746 -36.509 1.00 72.44 336 ALA A C 1
ATOM 2497 O O . ALA A 1 336 ? 30.987 -21.989 -36.354 1.00 72.44 336 ALA A O 1
ATOM 2498 N N . ASN A 1 337 ? 28.764 -22.344 -36.310 1.00 81.94 337 ASN A N 1
ATOM 2499 C CA . ASN A 1 337 ? 28.359 -20.965 -36.032 1.00 81.94 337 ASN A CA 1
ATOM 2500 C C . ASN A 1 337 ? 27.337 -20.852 -34.884 1.00 81.94 337 ASN A C 1
ATOM 2502 O O . ASN A 1 337 ? 26.301 -20.210 -35.014 1.00 81.94 337 ASN A O 1
ATOM 2506 N N . LEU A 1 338 ? 27.664 -21.413 -33.717 1.00 85.56 338 LEU A N 1
ATOM 2507 C CA . LEU A 1 338 ? 26.768 -21.404 -32.549 1.00 85.56 338 LEU A CA 1
ATOM 2508 C C . LEU A 1 338 ? 26.377 -19.997 -32.066 1.00 85.56 338 LEU A C 1
ATOM 2510 O O . LEU A 1 338 ? 25.318 -19.817 -31.487 1.00 85.56 338 LEU A O 1
ATOM 2514 N N . ASN A 1 339 ? 27.210 -18.975 -32.282 1.00 88.94 339 ASN A N 1
ATOM 2515 C CA . ASN A 1 339 ? 26.842 -1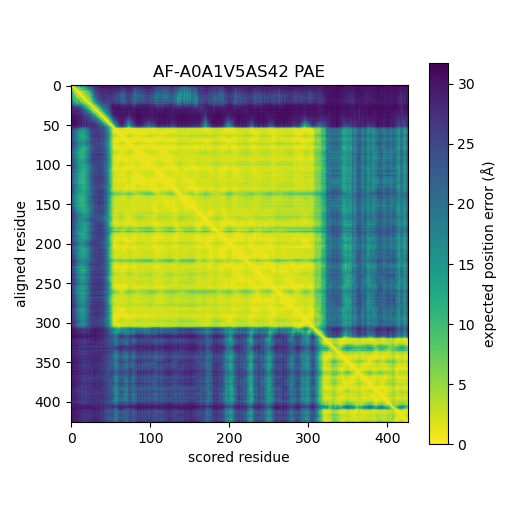7.590 -31.944 1.00 88.94 339 ASN A CA 1
ATOM 2516 C C . ASN A 1 339 ? 25.985 -16.917 -33.034 1.00 88.94 339 ASN A C 1
ATOM 2518 O O . ASN A 1 339 ? 25.617 -15.751 -32.891 1.00 88.94 339 ASN A O 1
ATOM 2522 N N . GLY A 1 340 ? 25.685 -17.617 -34.128 1.00 86.69 340 GLY A N 1
ATOM 2523 C CA . GLY A 1 340 ? 24.664 -17.213 -35.084 1.00 86.69 340 GLY A CA 1
ATOM 2524 C C . GLY A 1 340 ? 23.250 -17.419 -34.546 1.00 86.69 340 GLY A C 1
ATOM 2525 O O . GLY A 1 340 ? 22.344 -16.752 -35.038 1.00 86.69 340 GLY A O 1
ATOM 2526 N N . GLU A 1 341 ? 23.085 -18.241 -33.504 1.00 89.69 341 GLU A N 1
ATOM 2527 C CA . GLU A 1 341 ? 21.827 -18.402 -32.783 1.00 89.69 341 GLU A CA 1
ATOM 2528 C C . GLU A 1 341 ? 21.819 -17.589 -31.483 1.00 89.69 341 GLU A C 1
ATOM 2530 O O . GLU A 1 341 ? 22.780 -17.613 -30.697 1.00 89.69 341 GLU A O 1
ATOM 2535 N N . TRP A 1 342 ? 20.737 -16.855 -31.239 1.00 93.38 342 TRP A N 1
ATOM 2536 C CA . TRP A 1 342 ? 20.622 -16.005 -30.061 1.00 93.38 342 TRP A CA 1
ATOM 2537 C C . TRP A 1 342 ? 19.185 -15.610 -29.725 1.00 93.38 342 TRP A C 1
ATOM 2539 O O . TRP A 1 342 ? 18.294 -15.552 -30.573 1.00 93.38 342 TRP A O 1
ATOM 2549 N N . VAL A 1 343 ? 18.996 -15.234 -28.461 1.00 95.69 343 VAL A N 1
ATOM 2550 C CA . VAL A 1 343 ? 17.765 -14.638 -27.935 1.00 95.69 343 VAL A CA 1
ATOM 2551 C C . VAL A 1 343 ? 18.093 -13.270 -27.353 1.00 95.69 343 VAL A C 1
ATOM 2553 O O . VAL A 1 343 ? 19.019 -13.127 -26.555 1.00 95.69 343 VAL A O 1
ATOM 2556 N N . ARG A 1 344 ? 17.344 -12.241 -27.743 1.00 97.25 344 ARG A N 1
ATOM 2557 C CA . ARG A 1 344 ? 17.469 -10.890 -27.194 1.00 97.25 344 ARG A CA 1
ATOM 2558 C C . ARG A 1 344 ? 16.354 -10.633 -26.199 1.00 97.25 344 ARG A C 1
ATOM 2560 O O . ARG A 1 344 ? 15.178 -10.735 -26.538 1.00 97.25 344 ARG A O 1
ATOM 2567 N N . VAL A 1 345 ? 16.745 -10.238 -24.995 1.00 96.94 345 VAL A N 1
ATOM 2568 C CA . VAL A 1 345 ? 15.842 -9.822 -23.927 1.00 96.94 345 VAL A CA 1
ATOM 2569 C C . VAL A 1 345 ? 15.949 -8.311 -23.760 1.00 96.94 345 VAL A C 1
ATOM 2571 O O . VAL A 1 345 ? 17.052 -7.775 -23.642 1.00 96.94 345 VAL A O 1
ATOM 2574 N N . THR A 1 346 ? 14.816 -7.616 -23.770 1.00 94.50 346 THR A N 1
ATOM 2575 C CA . THR A 1 346 ? 14.744 -6.156 -23.629 1.00 94.50 346 THR A CA 1
ATOM 2576 C C . THR A 1 346 ? 13.904 -5.793 -22.430 1.00 94.50 346 THR A C 1
ATOM 2578 O O . THR A 1 346 ? 12.819 -6.338 -22.257 1.00 94.50 346 THR A O 1
ATOM 2581 N N . ASN A 1 347 ? 14.393 -4.834 -21.652 1.00 90.56 347 ASN A N 1
ATOM 2582 C CA . ASN A 1 347 ? 13.613 -4.150 -20.642 1.00 90.56 347 ASN A CA 1
ATOM 2583 C C . ASN A 1 347 ? 13.031 -2.867 -21.252 1.00 90.56 347 ASN A C 1
ATOM 2585 O O . ASN A 1 347 ? 13.714 -1.854 -21.366 1.00 90.56 347 ASN A O 1
ATOM 2589 N N . SER A 1 348 ? 11.777 -2.923 -21.680 1.00 80.81 348 SER A N 1
ATOM 2590 C CA . SER A 1 348 ? 10.969 -1.780 -22.112 1.00 80.81 348 SER A CA 1
ATOM 2591 C C . SER A 1 348 ? 10.397 -0.977 -20.940 1.00 80.81 348 SER A C 1
ATOM 2593 O O . SER A 1 348 ? 9.732 0.033 -21.159 1.00 80.81 348 SER A O 1
ATOM 2595 N N . GLY A 1 349 ? 10.647 -1.414 -19.705 1.00 64.88 349 GLY A N 1
ATOM 2596 C CA . GLY A 1 349 ? 10.322 -0.677 -18.496 1.00 64.88 349 GLY A CA 1
ATOM 2597 C C . GLY A 1 349 ? 11.153 0.581 -18.330 1.00 64.88 349 GLY A C 1
ATOM 2598 O O . GLY A 1 349 ? 12.247 0.727 -18.872 1.00 64.88 349 GLY A O 1
ATOM 2599 N N . LEU A 1 350 ? 10.619 1.495 -17.523 1.00 58.78 350 LEU A N 1
ATOM 2600 C CA . LEU A 1 350 ? 11.239 2.788 -17.251 1.00 58.78 350 LEU A CA 1
ATOM 2601 C C . LEU A 1 350 ? 12.419 2.696 -16.271 1.00 58.78 350 LEU A C 1
ATOM 2603 O O . LEU A 1 350 ? 13.127 3.688 -16.088 1.00 58.78 350 LEU A O 1
ATOM 2607 N N . ARG A 1 351 ? 12.677 1.528 -15.665 1.00 56.66 351 ARG A N 1
ATOM 2608 C CA . ARG A 1 351 ? 13.699 1.333 -14.621 1.00 56.66 351 ARG A CA 1
ATOM 2609 C C . ARG A 1 351 ? 14.532 0.073 -14.864 1.00 56.66 351 ARG A C 1
ATOM 2611 O O . ARG A 1 351 ? 14.005 -0.874 -15.437 1.00 56.66 351 ARG A O 1
ATOM 2618 N N . PRO A 1 352 ? 15.811 0.036 -14.440 1.00 68.94 352 PRO A N 1
ATOM 2619 C CA . PRO A 1 352 ? 16.607 -1.189 -14.445 1.00 68.94 352 PRO A CA 1
ATOM 2620 C C . PRO A 1 352 ? 15.969 -2.299 -13.602 1.00 68.94 352 PRO A C 1
ATOM 2622 O O . PRO A 1 352 ? 15.403 -2.012 -12.553 1.00 68.94 352 PRO A O 1
ATOM 2625 N N . ILE A 1 353 ? 16.132 -3.553 -14.015 1.00 76.81 353 ILE A N 1
ATOM 2626 C CA . ILE A 1 353 ? 15.609 -4.734 -13.317 1.00 76.81 353 ILE A CA 1
ATOM 2627 C C . ILE A 1 353 ? 16.699 -5.789 -13.147 1.00 76.81 353 ILE A C 1
ATOM 2629 O O . ILE A 1 353 ? 17.479 -6.048 -14.065 1.00 76.81 353 ILE A O 1
ATOM 2633 N N . VAL A 1 354 ? 16.766 -6.395 -11.963 1.00 83.19 354 VAL A N 1
ATOM 2634 C CA . VAL A 1 354 ? 17.653 -7.532 -11.700 1.00 83.19 354 VAL A CA 1
ATOM 2635 C C . VAL A 1 354 ? 16.969 -8.796 -12.208 1.00 83.19 354 VAL A C 1
ATOM 2637 O O . VAL A 1 354 ? 15.897 -9.153 -11.730 1.00 83.19 354 VAL A O 1
ATOM 2640 N N . ILE A 1 355 ? 17.594 -9.473 -13.167 1.00 89.00 355 ILE A N 1
ATOM 2641 C CA . ILE A 1 355 ? 17.075 -10.711 -13.776 1.00 89.00 355 ILE A CA 1
ATOM 2642 C C . ILE A 1 355 ? 17.931 -11.924 -13.409 1.00 89.00 355 ILE A C 1
ATOM 2644 O O . ILE A 1 355 ? 17.977 -12.906 -14.139 1.00 89.00 355 ILE A O 1
ATOM 2648 N N . ALA A 1 356 ? 18.636 -11.858 -12.280 1.00 89.38 356 ALA A N 1
ATOM 2649 C CA . ALA A 1 356 ? 19.412 -12.982 -11.778 1.00 89.38 356 ALA A CA 1
ATOM 2650 C C . ALA A 1 356 ? 18.514 -14.203 -11.533 1.00 89.38 356 ALA A C 1
ATOM 2652 O O . ALA A 1 356 ? 17.407 -14.067 -11.007 1.00 89.38 356 ALA A O 1
ATOM 2653 N N . SER A 1 357 ? 18.993 -15.386 -11.921 1.00 91.00 357 SER A N 1
ATOM 2654 C CA . SER A 1 357 ? 18.272 -16.662 -11.816 1.00 91.00 357 SER A CA 1
ATOM 2655 C C . SER A 1 357 ? 16.962 -16.754 -12.604 1.00 91.00 357 SER A C 1
ATOM 2657 O O . SER A 1 357 ? 16.209 -17.716 -12.464 1.00 91.00 357 SER A O 1
ATOM 2659 N N . TRP A 1 358 ? 16.694 -15.794 -13.490 1.00 94.75 358 TRP A N 1
ATOM 2660 C CA . TRP A 1 358 ? 15.710 -15.985 -14.549 1.00 94.75 358 TRP A CA 1
ATOM 2661 C C . TRP A 1 358 ? 16.218 -17.046 -15.520 1.00 94.75 358 TRP A C 1
ATOM 2663 O O . TRP A 1 358 ? 17.426 -17.276 -15.625 1.00 94.75 358 TRP A O 1
ATOM 2673 N N . THR A 1 359 ? 15.314 -17.686 -16.256 1.00 96.38 359 THR A N 1
ATOM 2674 C CA . THR A 1 359 ? 15.694 -18.757 -17.186 1.00 96.38 359 THR A CA 1
ATOM 2675 C C . THR A 1 359 ? 15.176 -18.515 -18.592 1.00 96.38 359 THR A C 1
ATOM 2677 O O . THR A 1 359 ? 14.069 -18.013 -18.783 1.00 96.38 359 THR A O 1
ATOM 2680 N N . LEU A 1 360 ? 15.981 -18.897 -19.584 1.00 95.38 360 LEU A N 1
ATOM 2681 C CA . LEU A 1 360 ? 15.500 -19.190 -20.931 1.00 95.38 360 LEU A CA 1
ATOM 2682 C C . LEU A 1 360 ? 15.269 -20.695 -21.029 1.00 95.38 360 LEU A C 1
ATOM 2684 O O . LEU A 1 360 ? 16.102 -21.478 -20.576 1.00 95.38 360 LEU A O 1
ATOM 2688 N N . SER A 1 361 ? 14.146 -21.091 -21.612 1.00 91.88 361 SER A N 1
ATOM 2689 C CA . SER A 1 361 ? 13.807 -22.474 -21.957 1.00 91.88 361 SER A CA 1
ATOM 2690 C C . SER A 1 361 ? 13.479 -22.570 -23.447 1.00 91.88 361 SER A C 1
ATOM 2692 O O . SER A 1 361 ? 13.088 -21.568 -24.054 1.00 91.88 361 SER A O 1
ATOM 2694 N N . ASP A 1 362 ? 13.631 -23.763 -24.006 1.00 87.31 362 ASP A N 1
ATOM 2695 C CA . ASP A 1 362 ? 13.071 -24.133 -25.308 1.00 87.31 362 ASP A CA 1
ATOM 2696 C C . ASP A 1 362 ? 11.610 -24.619 -25.157 1.00 87.31 362 ASP A C 1
ATOM 2698 O O . ASP A 1 362 ? 11.002 -24.519 -24.082 1.00 87.31 362 ASP A O 1
ATOM 2702 N N . ASP A 1 363 ? 11.037 -25.154 -26.235 1.00 83.50 363 ASP A N 1
ATOM 2703 C CA . ASP A 1 363 ? 9.676 -25.697 -26.305 1.00 83.50 363 ASP A CA 1
ATOM 2704 C C . ASP A 1 363 ? 9.452 -26.941 -25.421 1.00 83.50 363 ASP A C 1
ATOM 2706 O O . ASP A 1 363 ? 8.317 -27.234 -25.032 1.00 83.50 363 ASP A O 1
ATOM 2710 N N . SER A 1 364 ? 10.524 -27.623 -25.002 1.00 81.56 364 SER A N 1
ATOM 2711 C CA . SER A 1 364 ? 10.481 -28.684 -23.988 1.00 81.56 364 SER A CA 1
ATOM 2712 C C . SER A 1 364 ? 10.246 -28.146 -22.571 1.00 81.56 364 SER A C 1
ATOM 2714 O O . SER A 1 364 ? 10.041 -28.916 -21.625 1.00 81.56 364 SER A O 1
ATOM 2716 N N . ASN A 1 365 ? 10.251 -26.816 -22.420 1.00 77.25 365 ASN A N 1
ATOM 2717 C CA . ASN A 1 365 ? 10.039 -26.077 -21.182 1.00 77.25 365 ASN A CA 1
ATOM 2718 C C . ASN A 1 365 ? 11.137 -26.312 -20.123 1.00 77.25 365 ASN A C 1
ATOM 2720 O O . ASN A 1 365 ? 10.972 -25.904 -18.966 1.00 77.25 365 ASN A O 1
ATOM 2724 N N . GLN A 1 366 ? 12.249 -26.947 -20.512 1.00 83.75 366 GLN A N 1
ATOM 2725 C CA . GLN A 1 366 ? 13.432 -27.160 -19.683 1.00 83.75 366 GLN A CA 1
ATOM 2726 C C . GLN A 1 366 ? 14.382 -25.958 -19.779 1.00 83.75 366 GLN A C 1
ATOM 2728 O O . GLN A 1 366 ? 14.600 -25.437 -20.873 1.00 83.75 366 GLN A O 1
ATOM 2733 N N . PRO A 1 367 ? 14.978 -25.504 -18.662 1.00 86.56 367 PRO A N 1
ATOM 2734 C CA . PRO A 1 367 ? 15.883 -24.364 -18.682 1.00 86.56 367 PRO A CA 1
ATOM 2735 C C . PRO A 1 367 ? 17.161 -24.701 -19.461 1.00 86.56 367 PRO A C 1
ATOM 2737 O O . PRO A 1 367 ? 17.914 -25.612 -19.112 1.00 86.56 367 PRO A O 1
ATOM 2740 N N . VAL A 1 368 ? 17.427 -23.926 -20.509 1.00 91.56 368 VAL A N 1
ATOM 2741 C CA . VAL A 1 368 ? 18.631 -24.034 -21.342 1.00 91.56 368 VAL A CA 1
ATOM 2742 C C . VAL A 1 368 ? 19.703 -23.020 -20.942 1.00 91.56 368 VAL A C 1
ATOM 2744 O O . VAL A 1 368 ? 20.888 -23.246 -21.211 1.00 91.56 368 VAL A O 1
ATOM 2747 N N . TYR A 1 369 ? 19.303 -21.943 -20.260 1.00 95.81 369 TYR A N 1
ATOM 2748 C CA . TYR A 1 369 ? 20.181 -20.916 -19.706 1.00 95.81 369 TYR A CA 1
ATOM 2749 C C . TYR A 1 369 ? 19.574 -20.314 -18.437 1.00 95.81 369 TYR A C 1
ATOM 2751 O O . TYR A 1 369 ? 18.371 -20.060 -18.391 1.00 95.81 369 TYR A O 1
ATOM 2759 N N . GLU A 1 370 ? 20.417 -20.048 -17.442 1.00 96.31 370 GLU A N 1
ATOM 2760 C CA . GLU A 1 370 ? 20.077 -19.279 -16.246 1.00 96.31 370 GLU A CA 1
ATOM 2761 C C . GLU A 1 370 ? 20.902 -17.990 -16.247 1.00 96.31 370 GLU A C 1
ATOM 2763 O O . GLU A 1 370 ? 22.122 -18.023 -16.427 1.00 96.31 370 GLU A O 1
ATOM 2768 N N . PHE A 1 371 ? 20.239 -16.849 -16.071 1.00 96.50 371 PHE A N 1
ATOM 2769 C CA . PHE A 1 371 ? 20.910 -15.557 -16.032 1.00 96.50 371 PHE A CA 1
ATOM 2770 C C . PHE A 1 371 ? 21.794 -15.450 -14.777 1.00 96.50 371 PHE A C 1
ATOM 2772 O O . PHE A 1 371 ? 21.314 -15.701 -13.666 1.00 96.50 371 PHE A O 1
ATOM 2779 N N . PRO A 1 372 ? 23.066 -15.026 -14.912 1.00 94.56 372 PRO A N 1
ATOM 2780 C CA . PRO A 1 372 ? 23.924 -14.749 -13.766 1.00 94.56 372 PRO A CA 1
ATOM 2781 C C . PRO A 1 372 ? 23.427 -13.499 -13.026 1.00 94.56 372 PRO A C 1
ATOM 2783 O O . PRO A 1 372 ? 22.404 -12.911 -13.370 1.00 94.56 372 PRO A O 1
ATOM 2786 N N . GLN A 1 373 ? 24.180 -13.040 -12.025 1.00 90.00 373 GLN A N 1
ATOM 2787 C CA . GLN A 1 373 ? 23.946 -11.719 -11.439 1.00 90.00 373 GLN A CA 1
ATOM 2788 C C . GLN A 1 373 ? 24.006 -10.644 -12.534 1.00 90.00 373 GLN A C 1
ATOM 2790 O O . GLN A 1 373 ? 25.082 -10.301 -13.024 1.00 90.00 373 GLN A O 1
ATOM 2795 N N . PHE A 1 374 ? 22.835 -10.158 -12.945 1.00 90.94 374 PHE A N 1
ATOM 2796 C CA . PHE A 1 374 ? 22.686 -9.291 -14.103 1.00 90.94 374 PHE A CA 1
ATOM 2797 C C . PHE A 1 374 ? 21.546 -8.295 -13.890 1.00 90.94 374 PHE A C 1
ATOM 2799 O O . PHE A 1 374 ? 20.414 -8.674 -13.580 1.00 90.94 374 PHE A O 1
ATOM 2806 N N . THR A 1 375 ? 21.850 -7.017 -14.105 1.00 87.00 375 THR A N 1
ATOM 2807 C CA . THR A 1 375 ? 20.877 -5.924 -14.056 1.00 87.00 375 THR A CA 1
ATOM 2808 C C . THR A 1 375 ? 20.646 -5.410 -15.466 1.00 87.00 375 THR A C 1
ATOM 2810 O O . THR A 1 375 ? 21.535 -4.808 -16.070 1.00 87.00 375 THR A O 1
ATOM 2813 N N . LEU A 1 376 ? 19.443 -5.619 -15.990 1.00 90.94 376 LEU A N 1
ATOM 2814 C CA . LEU A 1 376 ? 19.040 -5.132 -17.299 1.00 90.94 376 LEU A CA 1
ATOM 2815 C C . LEU A 1 376 ? 18.497 -3.705 -17.167 1.00 90.94 376 LEU A C 1
ATOM 2817 O O . LEU A 1 376 ? 17.424 -3.483 -16.609 1.00 90.94 376 LEU A O 1
ATOM 2821 N N . GLY A 1 377 ? 19.263 -2.730 -17.660 1.00 80.12 377 GLY A N 1
ATOM 2822 C CA . GLY A 1 377 ? 18.915 -1.306 -17.602 1.00 80.12 377 GLY A CA 1
ATOM 2823 C C . GLY A 1 377 ? 17.568 -0.958 -18.250 1.00 80.12 377 GLY A C 1
ATOM 2824 O O . GLY A 1 377 ? 17.076 -1.685 -19.106 1.00 80.12 377 GLY A O 1
ATOM 2825 N N . SER A 1 378 ? 16.993 0.180 -17.858 1.00 81.38 378 SER A N 1
ATOM 2826 C CA . SER A 1 378 ? 15.806 0.767 -18.506 1.00 81.38 378 SER A CA 1
ATOM 2827 C C . SER A 1 378 ? 16.061 1.015 -19.995 1.00 81.38 378 SER A C 1
ATOM 2829 O O . SER A 1 378 ? 17.106 1.563 -20.355 1.00 81.38 378 SER A O 1
ATOM 2831 N N . GLY A 1 379 ? 15.149 0.571 -20.862 1.00 81.31 379 GLY A N 1
ATOM 2832 C CA . GLY A 1 379 ? 15.299 0.619 -22.322 1.00 81.31 379 GLY A CA 1
ATOM 2833 C C . GLY A 1 379 ? 16.448 -0.233 -22.882 1.00 81.31 379 GLY A C 1
ATOM 2834 O O . GLY A 1 379 ? 16.682 -0.227 -24.093 1.00 81.31 379 GLY A O 1
ATOM 2835 N N . ALA A 1 380 ? 17.195 -0.947 -22.035 1.00 91.00 380 ALA A N 1
ATOM 2836 C CA . ALA A 1 380 ? 18.365 -1.707 -22.443 1.00 91.00 380 ALA A CA 1
ATOM 2837 C C . ALA A 1 380 ? 17.977 -3.097 -22.948 1.00 91.00 380 ALA A C 1
ATOM 2839 O O . ALA A 1 380 ? 16.902 -3.632 -22.668 1.00 91.00 380 ALA A O 1
ATOM 2840 N N . SER A 1 381 ? 18.888 -3.701 -23.706 1.00 96.88 381 SER A N 1
ATOM 2841 C CA . SER A 1 381 ? 18.746 -5.070 -24.188 1.00 96.88 381 SER A CA 1
ATOM 2842 C C . SER A 1 381 ? 20.021 -5.854 -23.936 1.00 96.88 381 SER A C 1
ATOM 2844 O O . SER A 1 381 ? 21.115 -5.318 -24.100 1.00 96.88 381 SER A O 1
ATOM 2846 N N . VAL A 1 382 ? 19.867 -7.134 -23.620 1.00 98.00 382 VAL A N 1
ATOM 2847 C CA . VAL A 1 382 ? 20.957 -8.103 -23.556 1.00 98.00 382 VAL A CA 1
ATOM 2848 C C . VAL A 1 382 ? 20.685 -9.222 -24.552 1.00 98.00 382 VAL A C 1
ATOM 2850 O O . VAL A 1 382 ? 19.556 -9.693 -24.684 1.00 98.00 382 VAL A O 1
ATOM 2853 N N . THR A 1 383 ? 21.709 -9.616 -25.304 1.00 98.25 383 THR A N 1
ATOM 2854 C CA . THR A 1 383 ? 21.623 -10.729 -26.258 1.00 98.25 383 THR A CA 1
ATOM 2855 C C . THR A 1 383 ? 22.339 -11.940 -25.682 1.00 98.25 383 THR A C 1
ATOM 2857 O O . THR A 1 383 ? 23.525 -11.854 -25.373 1.00 98.25 383 THR A O 1
ATOM 2860 N N . VAL A 1 384 ? 21.627 -13.053 -25.539 1.00 97.44 384 VAL A N 1
ATOM 2861 C CA . VAL A 1 384 ? 22.167 -14.330 -25.072 1.00 97.44 384 VAL A CA 1
ATOM 2862 C C . VAL A 1 384 ? 22.474 -15.202 -26.288 1.00 97.44 384 VAL A C 1
ATOM 2864 O O . VAL A 1 384 ? 21.561 -15.598 -27.010 1.00 97.44 384 VAL A O 1
ATOM 2867 N N . PHE A 1 385 ? 23.754 -15.477 -26.522 1.00 96.31 385 PHE A N 1
ATOM 2868 C CA . PHE A 1 385 ? 24.250 -16.304 -27.625 1.00 96.31 385 PHE A CA 1
ATOM 2869 C C . PHE A 1 385 ? 24.431 -17.760 -27.183 1.00 96.31 385 PHE A C 1
ATOM 2871 O O . PHE A 1 385 ? 24.922 -18.009 -26.078 1.00 96.31 385 PHE A O 1
ATOM 2878 N N . THR A 1 386 ? 24.103 -18.724 -28.049 1.00 94.00 386 THR A N 1
ATOM 2879 C CA . THR A 1 386 ? 24.205 -20.165 -27.731 1.00 94.00 386 THR A CA 1
ATOM 2880 C C . THR A 1 386 ? 25.647 -20.612 -27.464 1.00 94.00 386 THR A C 1
ATOM 2882 O O . THR A 1 386 ? 25.910 -21.398 -26.552 1.00 94.00 386 THR A O 1
ATOM 2885 N N . GLY A 1 387 ? 26.608 -20.119 -28.245 1.00 93.12 387 GLY A N 1
ATOM 2886 C CA . GLY A 1 387 ? 28.004 -20.548 -28.177 1.00 93.12 387 GLY A CA 1
ATOM 2887 C C . GLY A 1 387 ? 28.816 -19.931 -27.032 1.00 93.12 387 GLY A C 1
ATOM 2888 O O . GLY A 1 387 ? 28.314 -19.593 -25.961 1.00 93.12 387 GLY A O 1
ATOM 2889 N N . LYS A 1 388 ? 30.132 -19.824 -27.247 1.00 94.25 388 LYS A N 1
ATOM 2890 C CA . LYS A 1 388 ? 31.102 -19.302 -26.269 1.00 94.25 388 LYS A CA 1
ATOM 2891 C C . LYS A 1 388 ? 31.473 -17.854 -26.576 1.00 94.25 388 LYS A C 1
ATOM 2893 O O . LYS A 1 388 ? 31.556 -17.455 -27.737 1.00 94.25 388 LYS A O 1
ATOM 2898 N N . GLY A 1 389 ? 31.793 -17.102 -25.531 1.00 94.94 389 GLY A N 1
ATOM 2899 C CA . GLY A 1 389 ? 32.288 -15.735 -25.626 1.00 94.94 389 GLY A CA 1
ATOM 2900 C C . GLY A 1 389 ? 32.633 -15.181 -24.252 1.00 94.94 389 GLY A C 1
ATOM 2901 O O . GLY A 1 389 ? 32.807 -15.936 -23.296 1.00 94.94 389 GLY A O 1
ATOM 2902 N N . ARG A 1 390 ? 32.768 -13.858 -24.168 1.00 96.00 390 ARG A N 1
ATOM 2903 C CA . ARG A 1 390 ? 33.005 -13.144 -22.914 1.00 96.00 390 ARG A CA 1
ATOM 2904 C C . ARG A 1 390 ? 31.824 -12.229 -22.640 1.00 96.00 390 ARG A C 1
ATOM 2906 O O . ARG A 1 390 ? 31.556 -11.349 -23.456 1.00 96.00 390 ARG A O 1
ATOM 2913 N N . ASP A 1 391 ? 31.183 -12.429 -21.498 1.00 96.50 391 ASP A N 1
ATOM 2914 C CA . ASP A 1 391 ? 30.033 -11.637 -21.074 1.00 96.50 391 ASP A CA 1
ATOM 2915 C C . ASP A 1 391 ? 30.366 -10.137 -20.958 1.00 96.50 391 ASP A C 1
ATOM 2917 O O . ASP A 1 391 ? 31.472 -9.742 -20.564 1.00 96.50 391 ASP A O 1
ATOM 2921 N N . SER A 1 392 ? 29.388 -9.304 -21.312 1.00 94.69 392 SER A N 1
ATOM 2922 C CA . SER A 1 392 ? 29.391 -7.841 -21.235 1.00 94.69 392 SER A CA 1
ATOM 2923 C C . SER A 1 392 ? 28.014 -7.324 -20.804 1.00 94.69 392 SER A C 1
ATOM 2925 O O . SER A 1 392 ? 27.087 -8.092 -20.561 1.00 94.69 392 SER A O 1
ATOM 2927 N N . ALA A 1 393 ? 27.860 -6.000 -20.721 1.00 90.88 393 ALA A N 1
ATOM 2928 C CA . ALA A 1 393 ? 26.593 -5.369 -20.342 1.00 90.88 393 ALA A CA 1
ATOM 2929 C C . ALA A 1 393 ? 25.435 -5.624 -21.333 1.00 90.88 393 ALA A C 1
ATOM 2931 O O . ALA A 1 393 ? 24.279 -5.417 -20.987 1.00 90.88 393 ALA A O 1
ATOM 2932 N N . ASP A 1 394 ? 25.735 -6.043 -22.562 1.00 95.94 394 ASP A N 1
ATOM 2933 C CA . ASP A 1 394 ? 24.780 -6.214 -23.662 1.00 95.94 394 ASP A CA 1
ATOM 2934 C C . ASP A 1 394 ? 24.858 -7.597 -24.337 1.00 95.94 394 ASP A C 1
ATOM 2936 O O . ASP A 1 394 ? 24.053 -7.899 -25.226 1.00 95.94 394 ASP A O 1
ATOM 2940 N N . LYS A 1 395 ? 25.801 -8.455 -23.920 1.00 97.88 395 LYS A N 1
ATOM 2941 C CA . LYS A 1 395 ? 26.012 -9.798 -24.475 1.00 97.88 395 LYS A CA 1
ATOM 2942 C C . LYS A 1 395 ? 26.297 -10.807 -23.376 1.00 97.88 395 LYS A C 1
ATOM 2944 O O . LYS A 1 395 ? 27.167 -10.582 -22.542 1.00 97.88 395 LYS A O 1
ATOM 2949 N N . LEU A 1 396 ? 25.618 -11.942 -23.442 1.00 97.88 396 LEU A N 1
ATOM 2950 C CA . LEU A 1 396 ? 25.826 -13.096 -22.577 1.00 97.88 396 LEU A CA 1
ATOM 2951 C C . LEU A 1 396 ? 26.013 -14.348 -23.432 1.00 97.88 396 LEU A C 1
ATOM 2953 O O . LEU A 1 396 ? 25.504 -14.413 -24.553 1.00 97.88 396 LEU A O 1
ATOM 2957 N N . TYR A 1 397 ? 26.731 -15.340 -22.915 1.00 96.81 397 TYR A N 1
ATOM 2958 C CA . TYR A 1 397 ? 27.037 -16.566 -23.652 1.00 96.81 397 TYR A CA 1
ATOM 2959 C C . TYR A 1 397 ? 26.671 -17.805 -22.836 1.00 96.81 397 TYR A C 1
ATOM 2961 O O . TYR A 1 397 ? 27.113 -17.967 -21.701 1.00 96.81 397 TYR A O 1
ATOM 2969 N N . MET A 1 398 ? 25.897 -18.717 -23.428 1.00 95.12 398 MET A N 1
ATOM 2970 C CA . MET A 1 398 ? 25.490 -19.962 -22.760 1.00 95.12 398 MET A CA 1
ATOM 2971 C C . MET A 1 398 ? 26.645 -20.964 -22.627 1.00 95.12 398 MET A C 1
ATOM 2973 O O . MET A 1 398 ? 26.581 -21.892 -21.824 1.00 95.12 398 MET A O 1
ATOM 2977 N N . GLY A 1 399 ? 27.701 -20.806 -23.429 1.00 93.25 399 GLY A N 1
ATOM 2978 C CA . GLY A 1 399 ? 28.896 -21.642 -23.379 1.00 93.25 399 GLY A CA 1
ATOM 2979 C C . GLY A 1 399 ? 28.723 -23.031 -23.998 1.00 93.25 399 GLY A C 1
ATOM 2980 O O . GLY A 1 399 ? 29.555 -23.910 -23.749 1.00 93.25 399 GLY A O 1
ATOM 2981 N N . ARG A 1 400 ? 27.672 -23.251 -24.800 1.00 90.81 400 ARG A N 1
ATOM 2982 C CA . ARG A 1 400 ? 27.360 -24.562 -25.384 1.00 90.81 400 ARG A CA 1
ATOM 2983 C C . ARG A 1 400 ? 28.352 -24.952 -26.479 1.00 90.81 400 ARG A C 1
ATOM 2985 O O . ARG A 1 400 ? 29.069 -24.127 -27.046 1.00 90.81 400 ARG A O 1
ATOM 2992 N N . SER A 1 401 ? 28.390 -26.251 -26.763 1.00 87.06 401 SER A N 1
ATOM 2993 C CA . SER A 1 401 ? 29.160 -26.868 -27.852 1.00 87.06 401 SER A CA 1
ATOM 2994 C C . SER A 1 401 ? 28.271 -27.499 -28.928 1.00 87.06 401 SER A C 1
ATOM 2996 O O . SER A 1 401 ? 28.775 -28.194 -29.805 1.00 87.06 401 SER A O 1
ATOM 2998 N N . SER A 1 402 ? 26.959 -27.297 -28.834 1.00 85.06 402 SER A N 1
ATOM 2999 C CA . SER A 1 402 ? 25.945 -27.780 -29.767 1.00 85.06 402 SER A CA 1
ATOM 3000 C C . SER A 1 402 ? 24.817 -26.749 -29.866 1.00 85.06 402 SER A C 1
ATOM 3002 O O . SER A 1 402 ? 24.596 -26.043 -28.875 1.00 85.06 402 SER A O 1
ATOM 3004 N N . PRO A 1 403 ? 24.115 -26.680 -31.011 1.00 82.00 403 PRO A N 1
ATOM 3005 C CA . PRO A 1 403 ? 22.890 -25.898 -31.152 1.00 82.00 403 PRO A CA 1
ATOM 3006 C C . PRO A 1 403 ? 21.881 -26.240 -30.057 1.00 82.00 403 PRO A C 1
ATOM 3008 O O . PRO A 1 403 ? 21.822 -27.393 -29.611 1.00 82.00 403 PRO A O 1
ATOM 3011 N N . ILE A 1 404 ? 21.129 -25.238 -29.612 1.00 80.56 404 ILE A N 1
ATOM 3012 C CA . ILE A 1 404 ? 19.946 -25.428 -28.753 1.00 80.56 404 ILE A CA 1
ATOM 3013 C C . ILE A 1 404 ? 18.683 -25.223 -29.578 1.00 80.56 404 ILE A C 1
ATOM 3015 O O . ILE A 1 404 ? 17.697 -25.922 -29.373 1.00 80.56 404 ILE A O 1
ATOM 3019 N N . TRP A 1 405 ? 18.742 -24.263 -30.491 1.00 79.88 405 TRP A N 1
ATOM 3020 C CA . TRP A 1 405 ? 17.612 -23.805 -31.264 1.00 79.88 405 TRP A CA 1
ATOM 3021 C C . TRP A 1 405 ? 17.470 -24.690 -32.518 1.00 79.88 405 TRP A C 1
ATOM 3023 O O . TRP A 1 405 ? 18.448 -24.950 -33.219 1.00 79.88 405 TRP A O 1
ATOM 3033 N N . ASN A 1 406 ? 16.287 -25.259 -32.752 1.00 68.25 406 ASN A N 1
ATOM 3034 C CA . ASN A 1 406 ? 15.922 -25.933 -33.987 1.00 68.25 406 ASN A CA 1
ATOM 3035 C C . ASN A 1 406 ? 15.389 -24.931 -35.039 1.00 68.25 406 ASN A C 1
ATOM 3037 O O . ASN A 1 406 ? 14.513 -24.105 -34.801 1.00 68.25 406 ASN A O 1
ATOM 3041 N N . ASN A 1 407 ? 15.913 -25.027 -36.260 1.00 64.75 407 ASN A N 1
ATOM 3042 C CA . ASN A 1 407 ? 15.744 -23.997 -37.293 1.00 64.75 407 ASN A CA 1
ATOM 3043 C C . ASN A 1 407 ? 14.314 -23.773 -37.813 1.00 64.75 407 ASN A C 1
ATOM 3045 O O . ASN A 1 407 ? 14.090 -22.773 -38.500 1.00 64.75 407 ASN A O 1
ATOM 3049 N N . ASP A 1 408 ? 13.372 -24.675 -37.522 1.00 59.09 408 ASP A N 1
ATOM 3050 C CA . ASP A 1 408 ? 12.090 -24.735 -38.226 1.00 59.09 408 ASP A CA 1
ATOM 3051 C C . ASP A 1 408 ? 10.867 -24.447 -37.330 1.00 59.09 408 ASP A C 1
ATOM 3053 O O . ASP A 1 408 ? 9.837 -24.058 -37.880 1.00 59.09 408 ASP A O 1
ATOM 3057 N N . HIS A 1 409 ? 10.940 -24.590 -35.990 1.00 62.53 409 HIS A N 1
AT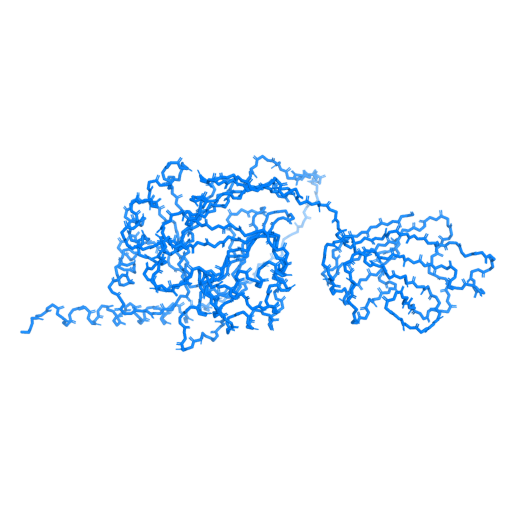OM 3058 C CA . HIS A 1 409 ? 9.765 -24.461 -35.099 1.00 62.53 409 HIS A CA 1
ATOM 3059 C C . HIS A 1 409 ? 10.041 -24.081 -33.623 1.00 62.53 409 HIS A C 1
ATOM 3061 O O . HIS A 1 409 ? 9.233 -24.399 -32.748 1.00 62.53 409 HIS A O 1
ATOM 3067 N N . ASP A 1 410 ? 11.133 -23.394 -33.303 1.00 72.88 410 ASP A N 1
ATOM 3068 C CA . ASP A 1 410 ? 11.428 -23.069 -31.904 1.00 72.88 410 ASP A CA 1
ATOM 3069 C C . ASP A 1 410 ? 10.470 -22.085 -31.244 1.00 72.88 410 ASP A C 1
ATOM 3071 O O . ASP A 1 410 ? 9.834 -21.245 -31.872 1.00 72.88 410 ASP A O 1
ATOM 3075 N N . THR A 1 411 ? 10.424 -22.151 -29.916 1.00 86.69 411 THR A N 1
ATOM 3076 C CA . THR A 1 411 ? 9.891 -21.084 -29.076 1.00 86.69 411 THR A CA 1
ATOM 3077 C C . THR A 1 411 ? 10.844 -20.867 -27.913 1.00 86.69 411 THR A C 1
ATOM 3079 O O . THR A 1 411 ? 11.056 -21.759 -27.096 1.00 86.69 411 THR A O 1
ATOM 3082 N N . ALA A 1 412 ? 11.403 -19.666 -27.811 1.00 91.88 412 ALA A N 1
ATOM 3083 C CA . ALA A 1 412 ? 12.137 -19.255 -26.625 1.00 91.88 412 ALA A CA 1
ATOM 3084 C C . ALA A 1 412 ? 11.136 -18.805 -25.558 1.00 91.88 412 ALA A C 1
ATOM 3086 O O . ALA A 1 412 ? 10.274 -17.968 -25.829 1.00 91.88 412 ALA A O 1
ATOM 3087 N N . ILE A 1 413 ? 11.266 -19.332 -24.342 1.00 92.50 413 ILE A N 1
ATOM 3088 C CA . ILE A 1 413 ? 10.420 -18.996 -23.192 1.00 92.50 413 ILE A CA 1
ATOM 3089 C C . ILE A 1 413 ? 11.302 -18.378 -22.108 1.00 92.50 413 ILE A C 1
ATOM 3091 O O . ILE A 1 413 ? 12.220 -19.021 -21.605 1.00 92.50 413 ILE A O 1
ATOM 3095 N N . LEU A 1 414 ? 11.015 -17.136 -21.726 1.00 94.50 414 LEU A N 1
ATOM 3096 C CA . LEU A 1 414 ? 11.653 -16.431 -20.619 1.00 94.50 414 LEU A CA 1
ATOM 3097 C C . LEU A 1 414 ? 10.804 -16.598 -19.360 1.00 94.50 414 LEU A C 1
ATOM 3099 O O . LEU A 1 414 ? 9.613 -16.276 -19.380 1.00 94.50 414 LEU A O 1
ATOM 3103 N N . LYS A 1 415 ? 11.413 -17.046 -18.262 1.00 88.44 415 LYS A N 1
ATOM 3104 C CA . LYS A 1 415 ? 10.755 -17.179 -16.958 1.00 88.44 415 LYS A CA 1
ATOM 3105 C C . LYS A 1 415 ? 11.472 -16.389 -15.873 1.00 88.44 415 LYS A C 1
ATOM 3107 O O . LYS A 1 415 ? 12.700 -16.298 -15.889 1.00 88.44 415 LYS A O 1
ATOM 3112 N N . ASP A 1 416 ? 10.700 -15.868 -14.926 1.00 83.06 416 ASP A N 1
ATOM 3113 C CA . ASP A 1 416 ? 11.231 -15.209 -13.735 1.00 83.06 416 ASP A CA 1
ATOM 3114 C C . ASP A 1 416 ? 11.820 -16.221 -12.735 1.00 83.06 416 ASP A C 1
ATOM 3116 O O . ASP A 1 416 ? 11.735 -17.439 -12.915 1.00 83.06 416 ASP A O 1
ATOM 3120 N N . VAL A 1 417 ? 12.399 -15.707 -11.648 1.00 79.31 417 VAL A N 1
ATOM 3121 C CA . VAL A 1 417 ? 12.973 -16.508 -10.550 1.00 79.31 417 VAL A CA 1
ATOM 3122 C C . VAL A 1 417 ? 11.962 -17.453 -9.876 1.00 79.31 417 VAL A C 1
ATOM 3124 O O . VAL A 1 417 ? 12.351 -18.438 -9.254 1.00 79.31 417 VAL A O 1
ATOM 3127 N N . ASN A 1 418 ? 10.659 -17.190 -10.015 1.00 68.12 418 ASN A N 1
ATOM 3128 C CA . ASN A 1 418 ? 9.584 -18.026 -9.476 1.00 68.12 418 ASN A CA 1
ATOM 3129 C C . ASN A 1 418 ? 9.064 -19.048 -10.504 1.00 68.12 418 ASN A C 1
ATOM 3131 O O . ASN A 1 418 ? 8.089 -19.752 -10.233 1.00 68.12 418 ASN A O 1
ATOM 3135 N N . GLY A 1 419 ? 9.676 -19.124 -11.690 1.00 72.69 419 GLY A N 1
ATOM 3136 C CA . GLY A 1 419 ? 9.273 -20.013 -12.775 1.00 72.69 419 GLY A CA 1
ATOM 3137 C C . GLY A 1 419 ? 8.047 -19.542 -13.562 1.00 72.69 419 GLY A C 1
ATOM 3138 O O . GLY A 1 419 ? 7.515 -20.316 -14.361 1.00 72.69 419 GLY A O 1
ATOM 3139 N N . ARG A 1 420 ? 7.579 -18.302 -13.374 1.00 77.69 420 ARG A N 1
ATOM 3140 C CA . ARG A 1 420 ? 6.459 -17.744 -14.148 1.00 77.69 420 ARG A CA 1
ATOM 3141 C C . ARG A 1 420 ? 6.941 -17.336 -15.527 1.00 77.69 420 ARG A C 1
ATOM 3143 O O . ARG A 1 420 ? 7.981 -16.698 -15.644 1.00 77.69 420 ARG A O 1
ATOM 3150 N N . ILE A 1 421 ? 6.172 -17.662 -16.564 1.00 82.75 421 ILE A N 1
ATOM 3151 C CA . ILE A 1 421 ? 6.472 -17.229 -17.932 1.00 82.75 421 ILE A CA 1
ATOM 3152 C C . ILE A 1 421 ? 6.285 -15.714 -18.020 1.00 82.75 421 ILE A C 1
ATOM 3154 O O . ILE A 1 421 ? 5.184 -15.205 -17.833 1.00 82.75 421 ILE A O 1
ATOM 3158 N N . VAL A 1 422 ? 7.377 -15.015 -18.312 1.00 82.69 422 VAL A N 1
ATOM 3159 C CA . VAL A 1 422 ? 7.431 -13.563 -18.497 1.00 82.69 422 VAL A CA 1
ATOM 3160 C C . VAL A 1 422 ? 7.211 -13.212 -19.968 1.00 82.69 422 VAL A C 1
ATOM 3162 O O . VAL A 1 422 ? 6.511 -12.259 -20.291 1.00 82.69 422 VAL A O 1
ATOM 3165 N N . SER A 1 423 ? 7.799 -13.982 -20.884 1.00 89.81 423 SER A N 1
ATOM 3166 C CA . SER A 1 423 ? 7.678 -13.752 -22.324 1.00 89.81 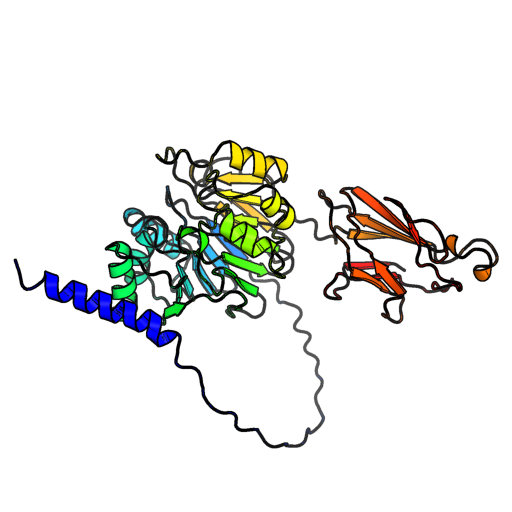423 SER A CA 1
ATOM 3167 C C . SER A 1 423 ? 7.943 -15.040 -23.092 1.00 89.81 423 SER A C 1
ATOM 3169 O O . SER A 1 423 ? 8.700 -15.889 -22.633 1.00 89.81 423 SER A O 1
ATOM 3171 N N . GLN A 1 424 ? 7.336 -15.182 -24.264 1.00 90.50 424 GLN A N 1
ATOM 3172 C CA . GLN A 1 424 ? 7.604 -16.278 -25.188 1.00 90.50 424 GLN A CA 1
ATOM 3173 C C . GLN A 1 424 ? 7.647 -15.741 -26.616 1.00 90.50 424 GLN A C 1
ATOM 3175 O O . GLN A 1 424 ? 6.910 -14.806 -26.943 1.00 90.50 424 GLN A O 1
ATOM 3180 N N . ARG A 1 425 ? 8.511 -16.307 -27.459 1.00 88.56 425 ARG A N 1
ATOM 3181 C CA . ARG A 1 425 ? 8.629 -15.918 -28.864 1.00 88.56 425 ARG A CA 1
ATOM 3182 C C . ARG A 1 425 ? 9.059 -17.091 -29.730 1.00 88.56 425 ARG A C 1
ATOM 3184 O O . ARG A 1 425 ? 10.077 -17.714 -29.431 1.00 88.56 425 ARG A O 1
ATOM 3191 N N . SER A 1 426 ? 8.287 -17.324 -30.786 1.00 85.69 426 SER A N 1
ATOM 3192 C CA . SER A 1 426 ? 8.563 -18.295 -31.845 1.00 85.69 426 SER A CA 1
ATOM 3193 C C . SER A 1 426 ? 9.210 -17.635 -33.056 1.00 85.69 426 SER A C 1
ATOM 3195 O O . SER A 1 426 ? 8.939 -16.427 -33.277 1.00 85.69 426 SER A O 1
#

Foldseek 3Di:
DDPVVVVVVVVLVVLLVVLVVVVPDDDDDDDDDDDDDDDDDDPPPPPPPDPLDWKWKWKFFQLAAATWIWTDTPRAIEIFFAAAQVSLVVSLVVCVVVVQQAHAEYEQFFQDRGGQNSVLSVLVRHHYQAYEYLSDDDDDPSNVSSSVSCVVNVHHYHHQEAQDWDPPDPQKTKGFHDDYPDHDDPDRLLRTGWIWIAGAQAIEIEREARFPVSLVVSVPDPDQLQHQEYAWHPLQDPRHDDLSSLQRNLYQEYERRHHDPDPRCPNDPNSVVSCVVSNHDYHYCNAFGMKMWIGSNQAIAIHTPHDDGDPRPGPPPALLKEQPDWQQDAPDDCLVVQQSGKTKIFRCDQAKDFQAQKFKDKPVLDGLDGDHRAIAGHRGMAIETADDDDDDNRYHYSNDNDRPGDNPDIKIFIAGNVRHTSYIDD

Nearest PDB structures (foldseek):
  7dck-assembly1_B  TM=6.088E-01  e=4.111E-08  Epsilonproteobacteria bacterium (ex Lamellibrachia satsuma)
  2ynt-assembly2_A  TM=5.926E-01  e=3.518E-05  Pseudomonas aeruginosa
  6t5k-assembly1_C  TM=5.436E-01  e=1.844E-05  Echinicola vietnamensis
  2ynu-assembly2_B  TM=5.787E-01  e=6.329E-05  Pseudomonas aeruginosa
  5act-assembly1_A  TM=4.691E-01  e=4.196E-05  Pseudomonas aeruginosa